Protein 1YFN (pdb70)

GO terms:
  GO:0005829 cytosol (C, IDA)
  GO:0005840 ribosome (C, IDA)
  GO:0045732 positive regulation of protein catabolic process (P, IDA)
  GO:0005515 protein binding (F, IPI)
  GO:0032781 positive regulation of ATP-dependent activity (P, IDA)
  GO:0060090 molecular adaptor activity (F, EXP)
  GO:0032781 positive regulation of ATP-dependent activity (P, EXP)
  GO:0003723 RNA binding (F, IMP)
  GO:0042803 protein homodimerization activity (F, IMP)
  GO:0009376 HslUV protease complex (C, IMP)
  GO:0051117 ATPase binding (F, IPI)
  GO:0030163 protein catabolic process (P, IMP)

Nearest PDB structures (foldseek):
  1ox8-assembly1_B  TM=9.892E-01  e=5.271E-19  Escherichia coli O157:H7
  1ou9-assembly2_B  TM=9.987E-01  e=2.863E-16  Haemophilus influenzae
  1twb-assembly1_A  TM=9.966E-01  e=6.025E-16  Haemophilus influenzae
  1zsz-assembly2_B  TM=1.001E+00  e=1.009E-15  Haemophilus influenzae
  1ou9-assembly1_A  TM=9.960E-01  e=2.381E-15  Haemophilus influenzae

B-factor: mean 27.71, std 9.45, range [13.12, 78.05]

Structure (mmCIF, N/CA/C/O backbone):
data_1YFN
#
_entry.id   1YFN
#
_cell.length_a   69.647
_cell.length_b   60.533
_cell.length_c   88.576
_cell.angle_alpha   90.00
_cell.angle_beta   94.62
_cell.angle_gamma   90.00
#
_symmetry.space_group_name_H-M   'P 1 21 1'
#
loop_
_entity.id
_entity.type
_entity.pdbx_description
1 polymer 'Stringent starvation protein B'
2 polymer 'Sigma-E factor negative regulatory protein'
3 water water
#
loop_
_atom_site.group_PDB
_atom_site.id
_atom_site.type_symbol
_atom_site.label_atom_id
_atom_site.label_alt_id
_atom_site.label_comp_id
_atom_site.label_asym_id
_atom_site.label_entity_id
_atom_site.label_seq_id
_atom_site.pdbx_PDB_ins_code
_atom_site.Cartn_x
_atom_site.Cartn_y
_atom_site.Cartn_z
_atom_site.occupancy
_atom_site.B_iso_or_equiv
_atom_site.auth_seq_id
_atom_site.auth_comp_id
_atom_site.auth_asym_id
_atom_site.auth_atom_id
_atom_site.pdbx_PDB_model_num
ATOM 1 N N . LEU A 1 3 ? 4.278 -1.702 -12.019 1.00 38.48 3 LEU A N 1
ATOM 2 C CA . LEU A 1 3 ? 4.737 -1.638 -13.438 1.00 39.05 3 LEU A CA 1
ATOM 3 C C . LEU A 1 3 ? 6.161 -2.184 -13.561 1.00 38.20 3 LEU A C 1
ATOM 4 O O . LEU A 1 3 ? 7.002 -1.975 -12.685 1.00 36.45 3 LEU A O 1
ATOM 9 N N . SER A 1 4 ? 6.422 -2.883 -14.660 1.00 37.61 4 SER A N 1
ATOM 10 C CA . SER A 1 4 ? 7.726 -3.487 -14.909 1.00 37.69 4 SER A CA 1
ATOM 11 C C . SER A 1 4 ? 8.854 -2.481 -15.106 1.00 36.87 4 SER A C 1
ATOM 12 O O . SER A 1 4 ? 10.026 -2.860 -15.157 1.00 37.05 4 SER A O 1
ATOM 15 N N . GLN A 1 5 ? 8.505 -1.204 -15.211 1.00 34.63 5 GLN A N 1
ATOM 16 C CA . GLN A 1 5 ? 9.499 -0.160 -15.432 1.00 34.18 5 GLN A CA 1
ATOM 17 C C . GLN A 1 5 ? 10.201 0.357 -14.175 1.00 30.65 5 GLN A C 1
ATOM 18 O O . GLN A 1 5 ? 11.231 1.024 -14.269 1.00 29.55 5 GLN A O 1
ATOM 24 N N . LEU A 1 6 ? 9.657 0.061 -13.001 1.00 27.33 6 LEU A N 1
ATOM 25 C CA . LEU A 1 6 ? 10.271 0.546 -11.769 1.00 23.50 6 LEU A CA 1
ATOM 26 C C . LEU A 1 6 ? 11.629 -0.103 -11.529 1.00 22.56 6 LEU A C 1
ATOM 27 O O . LEU A 1 6 ? 11.834 -1.270 -11.861 1.00 20.03 6 LEU A O 1
ATOM 32 N N . THR A 1 7 ? 12.556 0.659 -10.958 1.00 20.83 7 THR A N 1
ATOM 33 C CA . THR A 1 7 ? 13.890 0.143 -10.675 1.00 20.33 7 THR A CA 1
ATOM 34 C C . THR A 1 7 ? 13.820 -0.869 -9.529 1.00 20.11 7 THR A C 1
ATOM 35 O O . THR A 1 7 ? 12.872 -0.880 -8.758 1.00 19.25 7 THR A O 1
ATOM 39 N N . PRO A 1 8 ? 14.831 -1.726 -9.402 1.00 18.68 8 PRO A N 1
ATOM 40 C CA . PRO A 1 8 ? 14.778 -2.699 -8.311 1.00 20.69 8 PRO A CA 1
ATOM 41 C C . PRO A 1 8 ? 14.908 -2.060 -6.932 1.00 19.20 8 PRO A C 1
ATOM 42 O O . PRO A 1 8 ? 15.560 -1.028 -6.770 1.00 19.26 8 PRO A O 1
ATOM 46 N N . ARG A 1 9 ? 14.259 -2.672 -5.948 1.00 18.91 9 ARG A N 1
ATOM 47 C CA . ARG A 1 9 ? 14.293 -2.175 -4.581 1.00 19.36 9 ARG A CA 1
ATOM 48 C C . ARG A 1 9 ? 15.519 -2.654 -3.805 1.00 16.48 9 ARG A C 1
ATOM 49 O O . ARG A 1 9 ? 15.901 -2.035 -2.807 1.00 15.94 9 ARG A O 1
ATOM 57 N N . ARG A 1 10 ? 16.131 -3.748 -4.256 1.00 14.89 10 ARG A N 1
ATOM 58 C CA . ARG A 1 10 ? 17.250 -4.335 -3.516 1.00 17.32 10 ARG A CA 1
ATOM 59 C C . ARG A 1 10 ? 18.308 -3.407 -2.920 1.00 14.90 10 ARG A C 1
ATOM 60 O O . ARG A 1 10 ? 18.607 -3.512 -1.730 1.00 14.86 10 ARG A O 1
ATOM 68 N N . PRO A 1 11 ? 18.887 -2.493 -3.719 1.00 15.29 11 PRO A N 1
ATOM 69 C CA . PRO A 1 11 ? 19.912 -1.586 -3.175 1.00 15.62 11 PRO A CA 1
ATOM 70 C C . PRO A 1 11 ? 19.415 -0.782 -1.977 1.00 16.01 11 PRO A C 1
ATOM 71 O O . PRO A 1 11 ? 20.166 -0.507 -1.033 1.00 15.55 11 PRO A O 1
ATOM 75 N N . TYR A 1 12 ? 18.151 -0.380 -2.020 1.00 14.45 12 TYR A N 1
ATOM 76 C CA . TYR A 1 12 ? 17.591 0.410 -0.928 1.00 14.91 12 TYR A CA 1
ATOM 77 C C . TYR A 1 12 ? 17.394 -0.416 0.327 1.00 14.87 12 TYR A C 1
ATOM 78 O O . TYR A 1 12 ? 17.602 0.083 1.434 1.00 18.12 12 TYR A O 1
ATOM 87 N N . LEU A 1 13 ? 17.001 -1.676 0.163 1.00 16.03 13 LEU A N 1
ATOM 88 C CA . LEU A 1 13 ? 16.809 -2.559 1.305 1.00 16.21 13 LEU A CA 1
ATOM 89 C C . LEU A 1 13 ? 18.179 -2.903 1.897 1.00 16.67 13 LEU A C 1
ATOM 90 O O . LEU A 1 13 ? 18.333 -2.989 3.113 1.00 17.24 13 LEU A O 1
ATOM 95 N N . LEU A 1 14 ? 19.169 -3.081 1.027 1.00 17.46 14 LEU A N 1
ATOM 96 C CA . LEU A 1 14 ? 20.525 -3.411 1.462 1.00 17.78 14 LEU A CA 1
ATOM 97 C C . LEU A 1 14 ? 21.085 -2.310 2.362 1.00 19.13 14 LEU A C 1
ATOM 98 O O . LEU A 1 14 ? 21.585 -2.579 3.459 1.00 17.56 14 LEU A O 1
ATOM 103 N N . ARG A 1 15 ? 20.991 -1.064 1.912 1.00 17.16 15 ARG A N 1
ATOM 104 C CA . ARG A 1 15 ? 21.484 0.049 2.715 1.00 16.41 15 ARG A CA 1
ATOM 105 C C . ARG A 1 15 ? 20.674 0.170 4.015 1.00 17.00 15 ARG A C 1
ATOM 106 O O . ARG A 1 15 ? 21.224 0.490 5.075 1.00 16.18 15 ARG A O 1
ATOM 114 N N . ALA A 1 16 ? 19.372 -0.097 3.937 1.00 16.08 16 ALA A N 1
ATOM 115 C CA . ALA A 1 16 ? 18.510 -0.019 5.115 1.00 17.87 16 ALA A CA 1
ATOM 116 C C . ALA A 1 16 ? 18.924 -1.032 6.179 1.00 19.00 16 ALA A C 1
ATOM 117 O O . ALA A 1 16 ? 19.040 -0.687 7.357 1.00 19.18 16 ALA A O 1
ATOM 119 N N . PHE A 1 17 ? 19.140 -2.280 5.768 1.00 18.95 17 PHE A N 1
ATOM 120 C CA . PHE A 1 17 ? 19.544 -3.314 6.714 1.00 18.33 17 PHE A CA 1
ATOM 121 C C . PHE A 1 17 ? 20.963 -3.084 7.215 1.00 18.09 17 PHE A C 1
ATOM 122 O O . PHE A 1 17 ? 21.280 -3.387 8.366 1.00 16.58 17 PHE A O 1
ATOM 130 N N . TYR A 1 18 ? 21.814 -2.547 6.348 1.00 17.35 18 TYR A N 1
ATOM 131 C CA . TYR A 1 18 ? 23.196 -2.263 6.721 1.00 18.36 18 TYR A CA 1
ATOM 132 C C . TYR A 1 18 ? 23.172 -1.259 7.870 1.00 20.54 18 TYR A C 1
ATOM 133 O O . TYR A 1 18 ? 23.762 -1.491 8.932 1.00 19.39 18 TYR A O 1
ATOM 142 N N . GLU A 1 19 ? 22.473 -0.147 7.659 1.00 18.23 19 GLU A N 1
ATOM 143 C CA . GLU A 1 19 ? 22.371 0.893 8.675 1.00 20.30 19 GLU A CA 1
ATOM 144 C C . GLU A 1 19 ? 21.739 0.375 9.964 1.00 19.30 19 GLU A C 1
ATOM 145 O O . GLU A 1 19 ? 22.221 0.667 11.054 1.00 19.69 19 GLU A O 1
ATOM 151 N N . TRP A 1 20 ? 20.661 -0.394 9.832 1.00 19.82 20 TRP A N 1
ATOM 152 C CA . TRP A 1 20 ? 19.953 -0.953 10.977 1.00 19.66 20 TRP A CA 1
ATOM 153 C C . TRP A 1 20 ? 20.851 -1.877 11.802 1.00 20.27 20 TRP A C 1
ATOM 154 O O . TRP A 1 20 ? 20.866 -1.810 13.035 1.00 20.33 20 TRP A O 1
ATOM 165 N N . LEU A 1 21 ? 21.589 -2.745 11.120 1.00 20.84 21 LEU A N 1
ATOM 166 C CA . LEU A 1 21 ? 22.480 -3.678 11.807 1.00 20.21 21 LEU A CA 1
ATOM 167 C C . LEU A 1 21 ? 23.578 -2.928 12.554 1.00 20.28 21 LEU A C 1
ATOM 168 O O . LEU A 1 21 ? 23.854 -3.219 13.720 1.00 21.21 21 LEU A O 1
ATOM 173 N N . LEU A 1 22 ? 24.190 -1.955 11.891 1.00 18.22 22 LEU A N 1
ATOM 174 C CA . LEU A 1 22 ? 25.243 -1.172 12.519 1.00 19.83 22 LEU A CA 1
ATOM 175 C C . LEU A 1 22 ? 24.708 -0.378 13.703 1.00 22.73 22 LEU A C 1
ATOM 176 O O . LEU A 1 22 ? 25.401 -0.218 14.705 1.00 21.50 22 LEU A O 1
ATOM 181 N N . ASP A 1 23 ? 23.476 0.118 13.596 1.00 21.76 23 ASP A N 1
ATOM 182 C CA . ASP A 1 23 ? 22.909 0.886 14.696 1.00 23.88 23 ASP A CA 1
ATOM 183 C C . ASP A 1 23 ? 22.602 0.000 15.902 1.00 24.31 23 ASP A C 1
ATOM 184 O O . ASP A 1 23 ? 22.415 0.496 17.012 1.00 25.05 23 ASP A O 1
ATOM 189 N N . ASN A 1 24 ? 22.542 -1.312 15.682 1.00 24.16 24 ASN A N 1
ATOM 190 C CA . ASN A 1 24 ? 22.304 -2.264 16.763 1.00 25.03 24 ASN A CA 1
ATOM 191 C C . ASN A 1 24 ? 23.659 -2.859 17.152 1.00 26.48 24 ASN A C 1
ATOM 192 O O . ASN A 1 24 ? 23.731 -3.875 17.846 1.00 27.88 24 ASN A O 1
ATOM 197 N N . GLN A 1 25 ? 24.723 -2.205 16.689 1.00 27.00 25 GLN A N 1
ATOM 198 C CA . GLN A 1 25 ? 26.100 -2.623 16.936 1.00 27.58 25 GLN A CA 1
ATOM 199 C C . GLN A 1 25 ? 26.381 -4.072 16.521 1.00 27.30 25 GLN A C 1
ATOM 200 O O . GLN A 1 25 ? 27.068 -4.816 17.224 1.00 27.19 25 GLN A O 1
ATOM 206 N N . LEU A 1 26 ? 25.842 -4.467 15.371 1.00 23.60 26 LEU A N 1
ATOM 207 C CA . LEU A 1 26 ? 26.049 -5.813 14.851 1.00 22.39 26 LEU A CA 1
ATOM 208 C C . LEU A 1 26 ? 27.036 -5.715 13.690 1.00 21.04 26 LEU A C 1
ATOM 209 O O . LEU A 1 26 ? 27.373 -4.619 13.261 1.00 22.12 26 LEU A O 1
ATOM 214 N N . THR A 1 27 ? 27.497 -6.857 13.187 1.00 19.38 27 THR A N 1
ATOM 215 C CA . THR A 1 27 ? 28.477 -6.886 12.106 1.00 18.40 27 THR A CA 1
ATOM 216 C C . THR A 1 27 ? 27.853 -7.419 10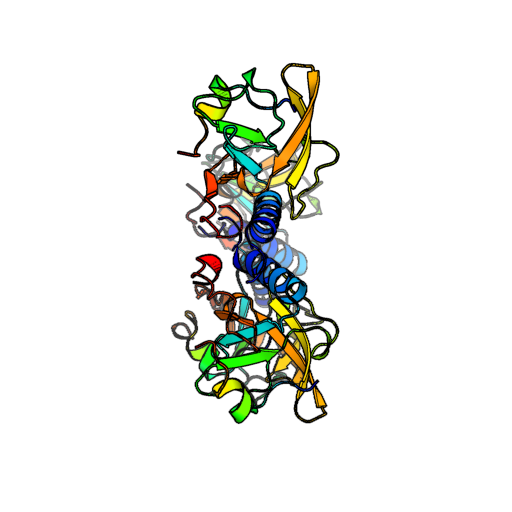.829 1.00 18.64 27 THR A C 1
ATOM 217 O O . THR A 1 27 ? 27.800 -8.631 10.615 1.00 19.06 27 THR A O 1
ATOM 221 N N . PRO A 1 28 ? 27.404 -6.516 9.941 1.00 19.31 28 PRO A N 1
ATOM 222 C CA . PRO A 1 28 ? 26.773 -6.930 8.682 1.00 18.86 28 PRO A CA 1
ATOM 223 C C . PRO A 1 28 ? 27.654 -7.705 7.709 1.00 16.75 28 PRO A C 1
ATOM 224 O O . PRO A 1 28 ? 28.770 -7.298 7.402 1.00 17.12 28 PRO A O 1
ATOM 228 N N . HIS A 1 29 ? 27.129 -8.829 7.234 1.00 16.42 29 HIS A N 1
ATOM 229 C CA . HIS A 1 29 ? 27.828 -9.671 6.276 1.00 14.84 29 HIS A CA 1
ATOM 230 C C . HIS A 1 29 ? 26.937 -9.877 5.064 1.00 15.08 29 HIS A C 1
ATOM 231 O O . HIS A 1 29 ? 25.726 -9.989 5.207 1.00 19.18 29 HIS A O 1
ATOM 238 N N . LEU A 1 30 ? 27.536 -9.911 3.881 1.00 15.68 30 LEU A N 1
ATOM 239 C CA . LEU A 1 30 ? 26.782 -10.142 2.654 1.00 16.03 30 LEU A CA 1
ATOM 240 C C . LEU A 1 30 ? 27.014 -11.567 2.180 1.00 18.51 30 LEU A C 1
ATOM 241 O O . LEU A 1 30 ? 28.122 -12.091 2.306 1.00 18.03 30 LEU A O 1
ATOM 246 N N . VAL A 1 31 ? 25.963 -12.195 1.659 1.00 18.14 31 VAL A N 1
ATOM 247 C CA . VAL A 1 31 ? 26.078 -13.533 1.094 1.00 17.34 31 VAL A CA 1
ATOM 248 C C . VAL A 1 31 ? 25.993 -13.263 -0.400 1.00 18.05 31 VAL A C 1
ATOM 249 O O . VAL A 1 31 ? 25.018 -12.673 -0.876 1.00 18.92 31 VAL A O 1
ATOM 253 N N . VAL A 1 32 ? 27.019 -13.686 -1.129 1.00 16.09 32 VAL A N 1
ATOM 254 C CA . VAL A 1 32 ? 27.118 -13.427 -2.559 1.00 18.77 32 VAL A CA 1
ATOM 255 C C . VAL A 1 32 ? 27.239 -14.649 -3.475 1.00 20.49 32 VAL A C 1
ATOM 256 O O . VAL A 1 32 ? 27.935 -15.616 -3.166 1.00 19.79 32 VAL A O 1
ATOM 260 N N . ASP A 1 33 ? 26.545 -14.578 -4.608 1.00 21.45 33 ASP A N 1
ATOM 261 C CA . ASP A 1 33 ? 26.576 -15.624 -5.626 1.00 22.52 33 ASP A CA 1
ATOM 262 C C . ASP A 1 33 ? 27.711 -15.230 -6.574 1.00 23.08 33 ASP A C 1
ATOM 263 O O . ASP A 1 33 ? 27.567 -14.310 -7.374 1.00 21.93 33 ASP A O 1
ATOM 268 N N . VAL A 1 34 ? 28.844 -15.918 -6.484 1.00 22.28 34 VAL A N 1
ATOM 269 C CA . VAL A 1 34 ? 29.983 -15.586 -7.326 1.00 25.04 34 VAL A CA 1
ATOM 270 C C . VAL A 1 34 ? 29.864 -16.126 -8.754 1.00 26.66 34 VAL A C 1
ATOM 271 O O . VAL A 1 34 ? 30.762 -15.937 -9.567 1.00 29.41 34 VAL A O 1
ATOM 275 N N . THR A 1 35 ? 28.751 -16.782 -9.057 1.00 29.15 35 THR A N 1
ATOM 276 C CA . THR A 1 35 ? 28.538 -17.351 -10.388 1.00 32.53 35 THR A CA 1
ATOM 277 C C . THR A 1 35 ? 28.067 -16.341 -11.430 1.00 32.58 35 THR A C 1
ATOM 278 O O . THR A 1 35 ? 28.276 -16.533 -12.632 1.00 31.95 35 THR A O 1
ATOM 282 N N . LEU A 1 36 ? 27.445 -15.262 -10.970 1.00 31.77 36 LEU A N 1
ATOM 283 C CA . LEU A 1 36 ? 26.908 -14.250 -11.874 1.00 31.20 36 LEU A CA 1
ATOM 284 C C . LEU A 1 36 ? 27.942 -13.352 -12.544 1.00 30.56 36 LEU A C 1
ATOM 285 O O . LEU A 1 36 ? 29.015 -13.092 -11.998 1.00 31.60 36 LEU A O 1
ATOM 290 N N . PRO A 1 37 ? 27.623 -12.862 -13.750 1.00 30.67 37 PRO A N 1
ATOM 291 C CA . PRO A 1 37 ? 28.516 -11.984 -14.512 1.00 29.82 37 PRO A CA 1
ATOM 292 C C . PRO A 1 37 ? 28.879 -10.720 -13.732 1.00 28.75 37 PRO A C 1
ATOM 293 O O . PRO A 1 37 ? 28.051 -10.173 -13.004 1.00 28.63 37 PRO A O 1
ATOM 297 N N . GLY A 1 38 ? 30.118 -10.267 -13.886 1.00 26.93 38 GLY A N 1
ATOM 298 C CA . GLY A 1 38 ? 30.555 -9.055 -13.218 1.00 27.02 38 GLY A CA 1
ATOM 299 C C . GLY A 1 38 ? 31.107 -9.173 -11.809 1.00 26.08 38 GLY A C 1
ATOM 300 O O . GLY A 1 38 ? 31.738 -8.236 -11.324 1.00 24.62 38 GLY A O 1
ATOM 301 N N . VAL A 1 39 ? 30.876 -10.300 -11.144 1.00 25.29 39 VAL A N 1
ATOM 302 C CA . VAL A 1 39 ? 31.374 -10.474 -9.781 1.00 26.51 39 VAL A CA 1
ATOM 303 C C . VAL A 1 39 ? 32.899 -10.508 -9.745 1.00 27.30 39 VAL A C 1
ATOM 304 O O . VAL A 1 39 ? 33.531 -11.256 -10.495 1.00 27.12 39 VAL A O 1
ATOM 308 N N . GLN A 1 40 ? 33.482 -9.696 -8.866 1.00 25.98 40 GLN A N 1
ATOM 309 C CA . GLN A 1 40 ? 34.932 -9.633 -8.712 1.00 28.35 40 GLN A CA 1
ATOM 310 C C . GLN A 1 40 ? 35.303 -9.837 -7.250 1.00 26.28 40 GLN A C 1
ATOM 311 O O . GLN A 1 40 ? 35.284 -8.893 -6.464 1.00 24.21 40 GLN A O 1
ATOM 317 N N . VAL A 1 41 ? 35.614 -11.077 -6.887 1.00 25.52 41 VAL A N 1
ATOM 318 C CA . VAL A 1 41 ? 36.008 -11.403 -5.517 1.00 25.51 41 VAL A CA 1
ATOM 319 C C . VAL A 1 41 ? 37.144 -12.410 -5.565 1.00 26.81 41 VAL A C 1
ATOM 320 O O . VAL A 1 41 ? 37.365 -13.050 -6.595 1.00 28.65 41 VAL A O 1
ATOM 324 N N . PRO A 1 42 ? 37.888 -12.556 -4.454 1.00 26.99 42 PRO A N 1
ATOM 325 C CA . PRO A 1 42 ? 38.999 -13.513 -4.404 1.00 27.25 42 PRO A CA 1
ATOM 326 C C . PRO A 1 42 ? 38.378 -14.911 -4.397 1.00 27.77 42 PRO A C 1
ATOM 327 O O . PRO A 1 42 ? 37.937 -15.397 -3.353 1.00 27.74 42 PRO A O 1
ATOM 331 N N . MET A 1 43 ? 38.327 -15.551 -5.561 1.00 29.61 43 MET A N 1
ATOM 332 C CA . MET A 1 43 ? 37.714 -16.872 -5.660 1.00 31.21 43 MET A CA 1
ATOM 333 C C . MET A 1 43 ? 38.271 -17.863 -4.651 1.00 31.98 43 MET A C 1
ATOM 334 O O . MET A 1 43 ? 37.608 -18.834 -4.286 1.00 31.68 43 MET A O 1
ATOM 339 N N . GLU A 1 44 ? 39.489 -17.596 -4.194 1.00 33.33 44 GLU A N 1
ATOM 340 C CA . GLU A 1 44 ? 40.152 -18.434 -3.205 1.00 35.87 44 GLU A CA 1
ATOM 341 C C . GLU A 1 44 ? 39.299 -18.525 -1.934 1.00 35.21 44 GLU A C 1
ATOM 342 O O . GLU A 1 44 ? 39.400 -19.488 -1.175 1.00 35.59 44 GLU A O 1
ATOM 348 N N . TYR A 1 45 ? 38.460 -17.518 -1.705 1.00 32.90 45 TYR A N 1
ATOM 349 C CA . TYR A 1 45 ? 37.604 -17.501 -0.523 1.00 32.27 45 TYR A CA 1
ATOM 350 C C . TYR A 1 45 ? 36.170 -17.901 -0.807 1.00 30.18 45 TYR A C 1
ATOM 351 O O . TYR A 1 45 ? 35.319 -17.857 0.082 1.00 30.63 45 TYR A O 1
ATOM 360 N N . ALA A 1 46 ? 35.902 -18.290 -2.046 1.00 28.75 46 ALA A N 1
ATOM 361 C CA . ALA A 1 46 ? 34.563 -18.709 -2.429 1.00 27.18 46 ALA A CA 1
ATOM 362 C C . ALA A 1 46 ? 34.482 -20.233 -2.383 1.00 26.69 46 ALA A C 1
ATOM 363 O O . ALA A 1 46 ? 35.477 -20.912 -2.610 1.00 27.44 46 ALA A O 1
ATOM 365 N N . ARG A 1 47 ? 33.302 -20.758 -2.061 1.00 25.67 47 ARG A N 1
ATOM 366 C CA . ARG A 1 47 ? 33.071 -22.200 -2.005 1.00 25.62 47 ARG A CA 1
ATOM 367 C C . ARG A 1 47 ? 31.719 -22.481 -2.635 1.00 26.86 47 ARG A C 1
ATOM 368 O O . ARG A 1 47 ? 30.743 -21.785 -2.355 1.00 26.37 47 ARG A O 1
ATOM 376 N N . ASP A 1 48 ? 31.674 -23.501 -3.483 1.00 26.31 48 ASP A N 1
ATOM 377 C CA . ASP A 1 48 ? 30.451 -23.903 -4.162 1.00 26.79 48 ASP A CA 1
ATOM 378 C C . ASP A 1 48 ? 29.656 -22.728 -4.730 1.00 27.39 48 ASP A C 1
ATOM 379 O O . ASP A 1 48 ? 28.446 -22.646 -4.544 1.00 26.62 48 ASP A O 1
ATOM 384 N N . GLY A 1 49 ? 30.356 -21.823 -5.412 1.00 27.06 49 GLY A N 1
ATOM 385 C CA . GLY A 1 49 ? 29.716 -20.675 -6.037 1.00 27.75 49 GLY A CA 1
ATOM 386 C C . GLY A 1 49 ? 29.174 -19.586 -5.129 1.00 26.70 49 GLY A C 1
ATOM 387 O O . GLY A 1 49 ? 28.313 -18.807 -5.542 1.00 25.21 49 GLY A O 1
ATOM 388 N N . GLN A 1 50 ? 29.675 -19.523 -3.899 1.00 25.41 50 GLN A N 1
ATOM 389 C CA . GLN A 1 50 ? 29.230 -18.512 -2.941 1.00 24.38 50 GLN A CA 1
ATOM 390 C C . GLN A 1 50 ? 30.372 -17.990 -2.086 1.00 23.65 50 GLN A C 1
ATOM 391 O O . GLN A 1 50 ? 31.403 -18.649 -1.921 1.00 21.51 50 GLN A O 1
ATOM 397 N N . ILE A 1 51 ? 30.181 -16.792 -1.546 1.00 21.89 51 ILE A N 1
ATOM 398 C CA . ILE A 1 51 ? 31.168 -16.194 -0.659 1.00 18.16 51 ILE A CA 1
ATOM 399 C C . ILE A 1 51 ? 30.407 -15.309 0.334 1.00 19.78 51 ILE A C 1
ATOM 400 O O . ILE A 1 51 ? 29.316 -14.817 0.027 1.00 18.24 51 ILE A O 1
ATOM 405 N N . VAL A 1 52 ? 30.962 -15.161 1.537 1.00 18.36 52 VAL A N 1
ATOM 406 C CA . VAL A 1 52 ? 30.371 -14.330 2.580 1.00 17.56 52 VAL A CA 1
ATOM 407 C C . VAL A 1 52 ? 31.387 -13.229 2.836 1.00 18.65 52 VAL A C 1
ATOM 408 O O . VAL A 1 52 ? 32.563 -13.507 3.050 1.00 18.65 52 VAL A O 1
ATOM 412 N N . LEU A 1 53 ? 30.927 -11.986 2.798 1.00 16.91 53 LEU A N 1
ATOM 413 C CA . LEU A 1 53 ? 31.800 -10.842 2.999 1.00 17.11 53 LEU A CA 1
ATOM 414 C C . LEU A 1 53 ? 31.370 -9.979 4.183 1.00 17.57 53 LEU A C 1
ATOM 415 O O . LEU A 1 53 ? 30.192 -9.665 4.330 1.00 17.53 53 LEU A O 1
ATOM 420 N N . ASN A 1 54 ? 32.334 -9.595 5.017 1.00 16.63 54 ASN A N 1
ATOM 421 C CA . ASN A 1 54 ? 32.073 -8.740 6.175 1.00 16.71 54 ASN A CA 1
ATOM 422 C C . ASN A 1 54 ? 32.173 -7.297 5.660 1.00 16.00 54 ASN A C 1
ATOM 423 O O . ASN A 1 54 ? 33.235 -6.874 5.216 1.00 17.69 54 ASN A O 1
ATOM 428 N N . ILE A 1 55 ? 31.078 -6.545 5.688 1.00 16.37 55 ILE A N 1
ATOM 429 C CA . ILE A 1 55 ? 31.153 -5.176 5.198 1.00 16.10 55 ILE A CA 1
ATOM 430 C C . ILE A 1 55 ? 31.079 -4.130 6.301 1.00 16.30 55 ILE A C 1
ATOM 431 O O . ILE A 1 55 ? 30.778 -2.963 6.041 1.00 17.43 55 ILE A O 1
ATOM 436 N N . ALA A 1 56 ? 31.363 -4.542 7.535 1.00 17.10 56 ALA A N 1
ATOM 437 C CA . ALA A 1 56 ? 31.365 -3.598 8.649 1.00 18.17 56 ALA A CA 1
ATOM 438 C C . ALA A 1 56 ? 32.575 -2.686 8.423 1.00 20.24 56 ALA A C 1
ATOM 439 O O . ALA A 1 56 ? 33.562 -3.095 7.812 1.00 19.48 56 ALA A O 1
ATOM 441 N N . PRO A 1 57 ? 32.515 -1.441 8.919 1.00 21.62 57 PRO A N 1
ATOM 442 C CA . PRO A 1 57 ? 33.624 -0.495 8.738 1.00 23.16 57 PRO A CA 1
ATOM 443 C C . PRO A 1 57 ? 35.040 -0.969 9.071 1.00 23.47 57 PRO A C 1
ATOM 444 O O . PRO A 1 57 ? 35.982 -0.630 8.362 1.00 24.45 57 PRO A O 1
ATOM 448 N N . ARG A 1 58 ? 35.202 -1.759 10.125 1.00 24.08 58 ARG A N 1
ATOM 449 C CA . ARG A 1 58 ? 36.538 -2.223 10.495 1.00 25.40 58 ARG A CA 1
ATOM 450 C C . ARG A 1 58 ? 37.098 -3.297 9.566 1.00 23.08 58 ARG A C 1
ATOM 451 O O . ARG A 1 58 ? 38.297 -3.582 9.594 1.00 23.18 58 ARG A O 1
ATOM 459 N N . ALA A 1 59 ? 36.241 -3.876 8.730 1.00 20.52 59 ALA A N 1
ATOM 460 C CA . ALA A 1 59 ? 36.673 -4.929 7.812 1.00 18.57 59 ALA A CA 1
ATOM 461 C C . ALA A 1 59 ? 36.795 -4.483 6.360 1.00 18.70 59 ALA A C 1
ATOM 462 O O . ALA A 1 59 ? 37.223 -5.255 5.507 1.00 18.01 59 ALA A O 1
ATOM 464 N N . VAL A 1 60 ? 36.426 -3.243 6.068 1.00 17.97 60 VAL A N 1
ATOM 465 C CA . VAL A 1 60 ? 36.510 -2.776 4.693 1.00 17.88 60 VAL A CA 1
ATOM 466 C C . VAL A 1 60 ? 37.001 -1.351 4.579 1.00 18.98 60 VAL A C 1
ATOM 467 O O . VAL A 1 60 ? 37.007 -0.596 5.550 1.00 21.35 60 VAL A O 1
ATOM 471 N N . GLY A 1 61 ? 37.407 -0.999 3.369 1.00 18.53 61 GLY A N 1
ATOM 472 C CA . GLY A 1 61 ? 37.861 0.347 3.104 1.00 19.63 61 GLY A CA 1
ATOM 473 C C . GLY A 1 61 ? 37.205 0.817 1.821 1.00 20.01 61 GLY A C 1
ATOM 474 O O . GLY A 1 61 ? 36.903 0.008 0.935 1.00 19.35 61 GLY A O 1
ATOM 475 N N . ASN A 1 62 ? 36.962 2.121 1.732 1.00 19.81 62 ASN A N 1
ATOM 476 C CA . ASN A 1 62 ? 36.373 2.715 0.540 1.00 19.18 62 ASN A CA 1
ATOM 477 C C . ASN A 1 62 ? 35.058 2.057 0.120 1.00 18.13 62 ASN A C 1
ATOM 478 O O . ASN A 1 62 ? 34.807 1.860 -1.068 1.00 19.26 62 ASN A O 1
ATOM 483 N N . LEU A 1 63 ? 34.216 1.752 1.097 1.00 15.75 63 LEU A N 1
ATOM 484 C CA . LEU A 1 63 ? 32.944 1.096 0.837 1.00 16.32 63 LEU A CA 1
ATOM 485 C C . LEU A 1 63 ? 31.930 1.972 0.130 1.00 17.66 63 LEU A C 1
ATOM 486 O O . LEU A 1 63 ? 31.713 3.127 0.502 1.00 17.16 63 LEU A O 1
ATOM 491 N N . GLU A 1 64 ? 31.305 1.403 -0.888 1.00 18.61 64 GLU A N 1
ATOM 492 C CA . GLU A 1 64 ? 30.274 2.106 -1.626 1.00 21.53 64 GLU A CA 1
ATOM 493 C C . GLU A 1 64 ? 29.119 1.140 -1.848 1.00 20.13 64 GLU A C 1
ATOM 494 O O . GLU A 1 64 ? 29.294 0.067 -2.434 1.00 20.76 64 GLU A O 1
ATOM 500 N N . LEU A 1 65 ? 27.954 1.508 -1.328 1.00 17.05 65 LEU A N 1
ATOM 501 C CA . LEU A 1 65 ? 26.755 0.699 -1.471 1.00 18.07 65 LEU A CA 1
ATOM 502 C C . LEU A 1 65 ? 25.889 1.432 -2.480 1.00 17.70 65 LEU A C 1
ATOM 503 O O . LEU A 1 65 ? 24.938 2.127 -2.117 1.00 18.33 65 LEU A O 1
ATOM 508 N N . ALA A 1 66 ? 26.241 1.281 -3.750 1.00 17.57 66 ALA A N 1
ATOM 509 C CA . ALA A 1 66 ? 25.523 1.943 -4.835 1.00 18.60 66 ALA A CA 1
ATOM 510 C C . ALA A 1 66 ? 24.325 1.126 -5.299 1.00 17.66 66 ALA A C 1
ATOM 511 O O . ALA A 1 66 ? 24.089 0.016 -4.817 1.00 18.69 66 ALA A O 1
ATOM 513 N N . ASN A 1 67 ? 23.563 1.670 -6.241 1.00 17.71 67 ASN A N 1
ATOM 514 C CA . ASN A 1 67 ? 22.398 0.938 -6.733 1.00 18.91 67 ASN A CA 1
ATOM 515 C C . ASN A 1 67 ? 22.758 -0.223 -7.656 1.00 19.19 67 ASN A C 1
ATOM 516 O O . ASN A 1 67 ? 22.098 -1.265 -7.633 1.00 18.40 67 ASN A O 1
ATOM 521 N N . ASP A 1 68 ? 23.811 -0.052 -8.449 1.00 19.58 68 ASP A N 1
ATOM 522 C CA . ASP A 1 68 ? 24.250 -1.079 -9.397 1.00 21.70 68 ASP A CA 1
ATOM 523 C C . ASP A 1 68 ? 25.190 -2.125 -8.796 1.00 21.09 68 ASP A C 1
ATOM 524 O O . ASP A 1 68 ? 25.153 -3.290 -9.187 1.00 20.72 68 ASP A O 1
ATOM 529 N N . GLU A 1 69 ? 26.035 -1.718 -7.850 1.00 20.30 69 GLU A N 1
ATOM 530 C CA . GLU A 1 69 ? 26.961 -2.668 -7.245 1.00 21.06 69 GLU A CA 1
ATOM 531 C C . GLU A 1 69 ? 27.524 -2.236 -5.904 1.00 19.55 69 GLU A C 1
ATOM 532 O O . GLU A 1 69 ? 27.426 -1.070 -5.516 1.00 17.52 69 GLU A O 1
ATOM 538 N N . VAL A 1 70 ? 28.100 -3.199 -5.192 1.00 16.58 70 VAL A N 1
ATOM 539 C CA . VAL A 1 70 ? 28.733 -2.930 -3.908 1.00 16.27 70 VAL A CA 1
ATOM 540 C C . VAL A 1 70 ? 30.230 -3.035 -4.183 1.00 17.76 70 VAL A C 1
ATOM 541 O O . VAL A 1 70 ? 30.687 -4.011 -4.781 1.00 20.45 70 VAL A O 1
ATOM 545 N N . ARG A 1 71 ? 30.992 -2.029 -3.773 1.00 18.79 71 ARG A N 1
ATOM 546 C CA . ARG A 1 71 ? 32.427 -2.047 -4.002 1.00 20.16 71 ARG A CA 1
ATOM 547 C C . ARG A 1 71 ? 33.165 -1.665 -2.738 1.00 19.08 71 ARG A C 1
ATOM 548 O O . ARG A 1 71 ? 32.686 -0.854 -1.954 1.00 17.65 71 ARG A O 1
ATOM 556 N N . PHE A 1 72 ? 34.333 -2.262 -2.545 1.00 17.58 72 PHE A N 1
ATOM 557 C CA . PHE A 1 72 ? 35.148 -1.955 -1.381 1.00 17.84 72 PHE A CA 1
ATOM 558 C C . PHE A 1 72 ? 36.456 -2.714 -1.495 1.00 18.30 72 PHE A C 1
ATOM 559 O O . PHE A 1 72 ? 36.598 -3.577 -2.360 1.00 18.57 72 PHE A O 1
ATOM 567 N N . ASN A 1 73 ? 37.418 -2.351 -0.648 1.00 19.32 73 ASN A N 1
ATOM 568 C CA . ASN A 1 73 ? 38.709 -3.028 -0.589 1.00 21.42 73 ASN A CA 1
ATOM 569 C C . ASN A 1 73 ? 38.707 -3.743 0.756 1.00 19.86 73 ASN A C 1
ATOM 570 O O . ASN A 1 73 ? 38.125 -3.250 1.715 1.00 18.72 73 ASN A O 1
ATOM 575 N N . ALA A 1 74 ? 39.354 -4.899 0.834 1.00 18.49 74 ALA A N 1
ATOM 576 C CA . ALA A 1 74 ? 39.416 -5.626 2.094 1.00 19.30 74 ALA A CA 1
ATOM 577 C C . ALA A 1 74 ? 40.640 -6.523 2.078 1.00 19.85 74 ALA A C 1
ATOM 578 O O . ALA A 1 74 ? 41.266 -6.700 1.031 1.00 19.07 74 ALA A O 1
ATOM 580 N N . ARG A 1 75 ? 40.977 -7.085 3.235 1.00 20.77 75 ARG A N 1
ATOM 581 C CA . ARG A 1 75 ? 42.129 -7.971 3.332 1.00 23.51 75 ARG A CA 1
ATOM 582 C C . ARG A 1 75 ? 41.705 -9.424 3.470 1.00 23.32 75 ARG A C 1
ATOM 583 O O . ARG A 1 75 ? 40.965 -9.782 4.386 1.00 21.35 75 ARG A O 1
ATOM 591 N N . PHE A 1 76 ? 42.196 -10.262 2.565 1.00 22.48 76 PHE A N 1
ATOM 592 C CA . PHE A 1 76 ? 41.891 -11.685 2.586 1.00 25.58 76 PHE A CA 1
ATOM 593 C C . PHE A 1 76 ? 43.184 -12.438 2.858 1.00 29.51 76 PHE A C 1
ATOM 594 O O . PHE A 1 76 ? 44.037 -12.540 1.983 1.00 30.48 76 PHE A O 1
ATOM 602 N N . GLY A 1 77 ? 43.333 -12.952 4.073 1.00 32.22 77 GLY A N 1
ATOM 603 C CA . GLY A 1 77 ? 44.547 -13.670 4.409 1.00 35.78 77 GLY A CA 1
ATOM 604 C C . GLY A 1 77 ? 45.757 -12.753 4.391 1.00 36.39 77 GLY A C 1
ATOM 605 O O . GLY A 1 77 ? 46.869 -13.178 4.071 1.00 38.10 77 GLY A O 1
ATOM 606 N N . GLY A 1 78 ? 45.540 -11.485 4.723 1.00 37.45 78 GLY A N 1
ATOM 607 C CA . GLY A 1 78 ? 46.633 -10.529 4.751 1.00 39.17 78 GLY A CA 1
ATOM 608 C C . GLY A 1 78 ? 46.827 -9.733 3.473 1.00 39.33 78 GLY A C 1
ATOM 609 O O . GLY A 1 78 ? 47.420 -8.656 3.496 1.00 40.71 78 GLY A O 1
ATOM 610 N N . ILE A 1 79 ? 46.332 -10.250 2.355 1.00 38.54 79 ILE A N 1
ATOM 611 C CA . ILE A 1 79 ? 46.487 -9.551 1.084 1.00 38.34 79 ILE A CA 1
ATOM 612 C C . ILE A 1 79 ? 45.283 -8.656 0.758 1.00 37.36 79 ILE A C 1
ATOM 613 O O . ILE A 1 79 ? 44.149 -9.134 0.666 1.00 36.36 79 ILE A O 1
ATOM 618 N N . PRO A 1 80 ? 45.518 -7.339 0.598 1.00 34.90 80 PRO A N 1
ATOM 619 C CA . PRO A 1 80 ? 44.443 -6.395 0.281 1.00 34.89 80 PRO A CA 1
ATOM 620 C C . PRO A 1 80 ? 43.942 -6.634 -1.139 1.00 34.62 80 PRO A C 1
ATOM 621 O O . PRO A 1 80 ? 44.737 -6.836 -2.063 1.00 33.04 80 PRO A O 1
ATOM 625 N N . ARG A 1 81 ? 42.624 -6.616 -1.312 1.00 33.20 81 ARG A N 1
ATOM 626 C CA . ARG A 1 81 ? 42.040 -6.862 -2.620 1.00 31.52 81 ARG A CA 1
ATOM 627 C C . ARG A 1 81 ? 40.822 -5.984 -2.889 1.00 29.84 81 ARG A C 1
ATOM 628 O O . ARG A 1 81 ? 40.116 -5.576 -1.966 1.00 24.52 81 ARG A O 1
ATOM 636 N N . GLN A 1 82 ? 40.587 -5.697 -4.163 1.00 27.78 82 GLN A N 1
ATOM 637 C CA . GLN A 1 82 ? 39.444 -4.889 -4.564 1.00 27.96 82 GLN A CA 1
ATOM 638 C C . GLN A 1 82 ? 38.272 -5.819 -4.879 1.00 25.14 82 GLN A C 1
ATOM 639 O O . GLN A 1 82 ? 38.408 -6.772 -5.643 1.00 26.38 82 GLN A O 1
ATOM 645 N N . VAL A 1 83 ? 37.128 -5.534 -4.273 1.00 21.93 83 VAL A N 1
ATOM 646 C CA . VAL A 1 83 ? 35.916 -6.329 -4.448 1.00 19.83 83 VAL A CA 1
ATOM 647 C C . VAL A 1 83 ? 34.856 -5.501 -5.173 1.00 19.43 83 VAL A C 1
ATOM 648 O O . VAL A 1 83 ? 34.707 -4.307 -4.914 1.00 17.63 83 VAL A O 1
ATOM 652 N N . SER A 1 84 ? 34.121 -6.142 -6.073 1.00 19.32 84 SER A N 1
ATOM 653 C CA . SER A 1 84 ? 33.060 -5.459 -6.808 1.00 20.80 84 SER A CA 1
ATOM 654 C C . SER A 1 84 ? 31.973 -6.490 -7.068 1.00 19.56 84 SER A C 1
ATOM 655 O O . SER A 1 84 ? 32.219 -7.504 -7.710 1.00 20.47 84 SER A O 1
ATOM 658 N N . VAL A 1 85 ? 30.770 -6.225 -6.569 1.00 18.55 85 VAL A N 1
ATOM 659 C CA . VAL A 1 85 ? 29.671 -7.170 -6.714 1.00 18.35 85 VAL A CA 1
ATOM 660 C C . VAL A 1 85 ? 28.369 -6.548 -7.198 1.00 19.35 85 VAL A C 1
ATOM 661 O O . VAL A 1 85 ? 27.801 -5.688 -6.528 1.00 18.31 85 VAL A O 1
ATOM 665 N N . PRO A 1 86 ? 27.880 -6.970 -8.373 1.00 20.26 86 PRO A N 1
ATOM 666 C CA . PRO A 1 86 ? 26.615 -6.404 -8.862 1.00 20.75 86 PRO A CA 1
ATOM 667 C C . PRO A 1 86 ? 25.487 -6.752 -7.887 1.00 18.29 86 PRO A C 1
ATOM 668 O O . PRO A 1 86 ? 25.482 -7.830 -7.288 1.00 18.70 86 PRO A O 1
ATOM 672 N N . LEU A 1 87 ? 24.534 -5.839 -7.724 1.00 17.24 87 LEU A N 1
ATOM 673 C CA . LEU A 1 87 ? 23.434 -6.065 -6.798 1.00 16.21 87 LEU A CA 1
ATOM 674 C C . LEU A 1 87 ? 22.706 -7.368 -7.056 1.00 16.60 87 LEU A C 1
ATOM 675 O O . LEU A 1 87 ? 22.191 -7.988 -6.126 1.00 16.33 87 LEU A O 1
ATOM 680 N N . ALA A 1 88 ? 22.669 -7.789 -8.318 1.00 16.42 88 ALA A N 1
ATOM 681 C CA . ALA A 1 88 ? 21.998 -9.037 -8.676 1.00 17.92 88 ALA A CA 1
ATOM 682 C C . ALA A 1 88 ? 22.607 -10.242 -7.951 1.00 19.75 88 ALA A C 1
ATOM 683 O O . ALA A 1 88 ? 21.910 -11.227 -7.662 1.00 18.14 88 ALA A O 1
ATOM 685 N N . ALA A 1 89 ? 23.903 -10.153 -7.657 1.00 18.85 89 ALA A N 1
ATOM 686 C CA . ALA A 1 89 ? 24.630 -11.236 -6.990 1.00 17.97 89 ALA A CA 1
ATOM 687 C C . ALA A 1 89 ? 24.590 -11.193 -5.461 1.00 19.17 89 ALA A C 1
ATOM 688 O O . ALA A 1 89 ? 25.084 -12.109 -4.801 1.00 17.00 89 ALA A O 1
ATOM 690 N N . VAL A 1 90 ? 24.016 -10.135 -4.893 1.00 18.21 90 VAL A N 1
ATOM 691 C CA . VAL A 1 90 ? 23.922 -10.041 -3.442 1.00 18.70 90 VAL A CA 1
ATOM 692 C C . VAL A 1 90 ? 22.630 -10.737 -3.045 1.00 20.83 90 VAL A C 1
ATOM 693 O O . VAL A 1 90 ? 21.530 -10.227 -3.291 1.00 21.10 90 VAL A O 1
ATOM 697 N N . LEU A 1 91 ? 22.780 -11.911 -2.435 1.00 19.51 91 LEU A N 1
ATOM 698 C CA . LEU A 1 91 ? 21.656 -12.742 -2.021 1.00 21.94 91 LEU A CA 1
ATOM 699 C C . LEU A 1 91 ? 21.001 -12.337 -0.713 1.00 20.67 91 LEU A C 1
ATOM 700 O O . LEU A 1 91 ? 19.780 -12.416 -0.574 1.00 20.31 91 LEU A O 1
ATOM 705 N N . ALA A 1 92 ? 21.807 -11.917 0.254 1.00 18.44 92 ALA A N 1
ATOM 706 C CA . ALA A 1 92 ? 21.260 -11.560 1.552 1.00 16.15 92 ALA A CA 1
ATOM 707 C C . ALA A 1 92 ? 22.257 -10.781 2.393 1.00 16.69 92 ALA A C 1
ATOM 708 O O . ALA A 1 92 ? 23.424 -10.674 2.033 1.00 17.19 92 ALA A O 1
ATOM 710 N N . ILE A 1 93 ? 21.774 -10.238 3.507 1.00 15.68 93 ILE A N 1
ATOM 711 C CA . ILE A 1 93 ? 22.621 -9.507 4.435 1.00 16.07 93 ILE A CA 1
ATOM 712 C C . ILE A 1 93 ? 22.233 -9.948 5.846 1.00 18.20 93 ILE A C 1
ATOM 713 O O . ILE A 1 93 ? 21.059 -9.900 6.228 1.00 18.23 93 ILE A O 1
ATOM 718 N N . TYR A 1 94 ? 23.222 -10.407 6.610 1.00 16.64 94 TYR A N 1
ATOM 719 C CA . TYR A 1 94 ? 22.971 -10.886 7.963 1.00 19.40 94 TYR A CA 1
ATOM 720 C C . TYR A 1 94 ? 24.068 -10.462 8.936 1.00 18.15 94 TYR A C 1
ATOM 721 O O . TYR A 1 94 ? 25.219 -10.265 8.544 1.00 18.93 94 TYR A O 1
ATOM 730 N N . ALA A 1 95 ? 23.695 -10.355 10.207 1.00 18.02 95 ALA A N 1
ATOM 731 C CA . ALA A 1 95 ? 24.633 -10.014 11.274 1.00 19.62 95 ALA A CA 1
ATOM 732 C C . ALA A 1 95 ? 25.373 -11.292 11.650 1.00 19.74 95 ALA A C 1
ATOM 733 O O . ALA A 1 95 ? 24.769 -12.359 11.770 1.00 21.15 95 ALA A O 1
ATOM 735 N N . ARG A 1 96 ? 26.678 -11.193 11.845 1.00 19.16 96 ARG A N 1
ATOM 736 C CA . ARG A 1 96 ? 27.451 -12.364 12.212 1.00 19.40 96 ARG A CA 1
ATOM 737 C C . ARG A 1 96 ? 27.071 -12.882 13.595 1.00 20.29 96 ARG A C 1
ATOM 738 O O . ARG A 1 96 ? 26.989 -14.099 13.815 1.00 21.07 96 ARG A O 1
ATOM 746 N N . GLU A 1 97 ? 26.838 -11.964 14.524 1.00 20.69 97 GLU A N 1
ATOM 747 C CA . GLU A 1 97 ? 26.526 -12.364 15.889 1.00 24.84 97 GLU A CA 1
ATOM 748 C C . GLU A 1 97 ? 25.233 -13.125 16.147 1.00 26.03 97 GLU A C 1
ATOM 749 O O . GLU A 1 97 ? 25.205 -13.985 17.027 1.00 27.53 97 GLU A O 1
ATOM 755 N N . ASN A 1 98 ? 24.168 -12.847 15.400 1.00 25.76 98 ASN A N 1
ATOM 756 C CA . ASN A 1 98 ? 22.913 -13.544 15.671 1.00 26.06 98 ASN A CA 1
ATOM 757 C C . ASN A 1 98 ? 22.075 -13.897 14.452 1.00 26.83 98 ASN A C 1
ATOM 758 O O . ASN A 1 98 ? 20.952 -14.381 14.591 1.00 26.46 98 ASN A O 1
ATOM 763 N N . GLY A 1 99 ? 22.602 -13.641 13.262 1.00 25.53 99 GLY A N 1
ATOM 764 C CA . GLY A 1 99 ? 21.858 -13.970 12.063 1.00 25.45 99 GLY A CA 1
ATOM 765 C C . GLY A 1 99 ? 20.708 -13.034 11.728 1.00 24.83 99 GLY A C 1
ATOM 766 O O . GLY A 1 99 ? 19.925 -13.323 10.824 1.00 25.96 99 GLY A O 1
ATOM 767 N N . ALA A 1 100 ? 20.590 -11.919 12.443 1.00 25.15 100 ALA A N 1
ATOM 768 C CA . ALA A 1 100 ? 19.522 -10.964 12.159 1.00 23.85 100 ALA A CA 1
ATOM 769 C C . ALA A 1 100 ? 19.786 -10.375 10.775 1.00 23.39 100 ALA A C 1
ATOM 770 O O . ALA A 1 100 ? 20.922 -10.036 10.445 1.00 22.86 100 ALA A O 1
ATOM 772 N N . GLY A 1 101 ? 18.743 -10.261 9.963 1.00 22.89 101 GLY A N 1
ATOM 773 C CA . GLY A 1 101 ? 18.919 -9.713 8.630 1.00 22.49 101 GLY A CA 1
ATOM 774 C C . GLY A 1 101 ? 17.855 -10.217 7.677 1.00 23.12 101 GLY A C 1
ATOM 775 O O . GLY A 1 101 ? 16.726 -10.492 8.092 1.00 22.62 101 GLY A O 1
ATOM 776 N N . THR A 1 102 ? 18.203 -10.355 6.404 1.00 23.12 102 THR A N 1
ATOM 777 C CA . THR A 1 102 ? 17.227 -10.827 5.439 1.00 22.91 102 THR A CA 1
ATOM 778 C C . THR A 1 102 ? 17.819 -11.385 4.157 1.00 22.76 102 THR A C 1
ATOM 779 O O . THR A 1 102 ? 18.935 -11.043 3.762 1.00 20.18 102 THR A O 1
ATOM 783 N N . MET A 1 103 ? 17.046 -12.266 3.529 1.00 22.10 103 MET A N 1
ATOM 784 C CA . MET A 1 103 ? 17.380 -12.867 2.250 1.00 23.82 103 MET A CA 1
ATOM 785 C C . MET A 1 103 ? 16.540 -12.003 1.310 1.00 22.47 103 MET A C 1
ATOM 786 O O . MET A 1 103 ? 15.324 -11.941 1.459 1.00 23.17 103 MET A O 1
ATOM 791 N N . PHE A 1 104 ? 17.171 -11.323 0.360 1.00 21.62 104 PHE A N 1
ATOM 792 C CA . PHE A 1 104 ? 16.422 -10.442 -0.532 1.00 20.63 104 PHE A CA 1
ATOM 793 C C . PHE A 1 104 ? 15.426 -11.135 -1.451 1.00 19.63 104 PHE A C 1
ATOM 794 O O . PHE A 1 104 ? 15.664 -12.240 -1.930 1.00 19.82 104 PHE A O 1
ATOM 802 N N . GLU A 1 105 ? 14.307 -10.455 -1.684 1.00 21.71 105 GLU A N 1
ATOM 803 C CA . GLU A 1 105 ? 13.243 -10.944 -2.559 1.00 24.11 105 GLU A CA 1
ATOM 804 C C . GLU A 1 105 ? 13.757 -10.988 -3.992 1.00 23.41 105 GLU A C 1
ATOM 805 O O . GLU A 1 105 ? 14.634 -10.209 -4.369 1.00 20.93 105 GLU A O 1
ATOM 811 N N . PRO A 1 106 ? 13.230 -11.908 -4.812 1.00 22.43 106 PRO A N 1
ATOM 812 C CA . PRO A 1 106 ? 13.699 -11.959 -6.201 1.00 22.69 106 PRO A CA 1
ATOM 813 C C . PRO A 1 106 ? 13.283 -10.675 -6.929 1.00 23.58 106 PRO A C 1
ATOM 814 O O . PRO A 1 106 ? 12.307 -10.029 -6.543 1.00 24.48 106 PRO A O 1
ATOM 818 N N . GLU A 1 107 ? 14.039 -10.301 -7.958 1.00 22.47 107 GLU A N 1
ATOM 819 C CA . GLU A 1 107 ? 13.770 -9.083 -8.718 1.00 23.72 107 GLU A CA 1
ATOM 820 C C . GLU A 1 107 ? 13.696 -9.366 -10.213 1.00 22.48 107 GLU A C 1
ATOM 821 O O . GLU A 1 107 ? 14.612 -9.960 -10.788 1.00 22.13 107 GLU A O 1
ATOM 827 N N . ALA A 1 108 ? 12.607 -8.938 -10.842 1.00 23.43 108 ALA A N 1
ATOM 828 C CA . ALA A 1 108 ? 12.441 -9.152 -12.273 1.00 25.13 108 ALA A CA 1
ATOM 829 C C . ALA A 1 108 ? 13.644 -8.595 -13.032 1.00 26.40 108 ALA A C 1
ATOM 830 O O . ALA A 1 108 ? 14.121 -9.197 -13.988 1.00 26.64 108 ALA A O 1
ATOM 832 N N . ALA A 1 109 ? 14.144 -7.451 -12.585 1.00 28.49 109 ALA A N 1
ATOM 833 C CA . ALA A 1 109 ? 15.284 -6.813 -13.240 1.00 30.56 109 ALA A CA 1
ATOM 834 C C . ALA A 1 109 ? 16.572 -7.642 -13.201 1.00 32.06 109 ALA A C 1
ATOM 835 O O . ALA A 1 109 ? 17.452 -7.473 -14.048 1.00 33.25 109 ALA A O 1
ATOM 837 N N . TYR A 1 110 ? 16.679 -8.543 -12.229 1.00 32.56 110 TYR A N 1
ATOM 838 C CA . TYR A 1 110 ? 17.877 -9.368 -12.083 1.00 33.64 110 TYR A CA 1
ATOM 839 C C . TYR A 1 110 ? 17.760 -10.728 -12.763 1.00 37.32 110 TYR A C 1
ATOM 840 O O . TYR A 1 110 ? 18.762 -11.309 -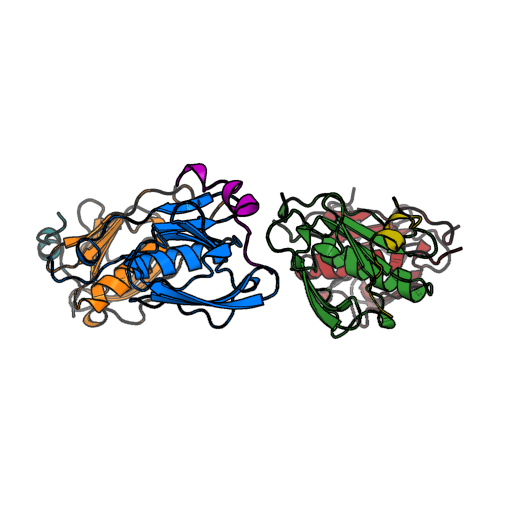13.182 1.00 37.87 110 TYR A O 1
ATOM 849 N N . ASP A 1 111 ? 16.536 -11.230 -12.871 1.00 40.35 111 ASP A N 1
ATOM 850 C CA . ASP A 1 111 ? 16.297 -12.528 -13.488 1.00 43.95 111 ASP A CA 1
ATOM 851 C C . ASP A 1 111 ? 16.674 -12.519 -14.972 1.00 44.71 111 ASP A C 1
ATOM 852 O O . ASP A 1 111 ? 17.544 -13.330 -15.363 1.00 45.88 111 ASP A O 1
ATOM 857 N N . GLN B 1 5 ? 14.981 -6.529 22.389 1.00 43.75 5 GLN B N 1
ATOM 858 C CA . GLN B 1 5 ? 16.463 -6.433 22.237 1.00 42.67 5 GLN B CA 1
ATOM 859 C C . GLN B 1 5 ? 16.855 -5.514 21.081 1.00 40.57 5 GLN B C 1
ATOM 860 O O . GLN B 1 5 ? 17.243 -4.363 21.297 1.00 41.50 5 GLN B O 1
ATOM 866 N N . LEU B 1 6 ? 16.756 -6.024 19.856 1.00 37.52 6 LEU B N 1
ATOM 867 C CA . LEU B 1 6 ? 17.100 -5.236 18.675 1.00 34.35 6 LEU B CA 1
ATOM 868 C C . LEU B 1 6 ? 16.035 -4.179 18.405 1.00 32.02 6 LEU B C 1
ATOM 869 O O . LEU B 1 6 ? 14.841 -4.429 18.594 1.00 30.54 6 LEU B O 1
ATOM 874 N N . THR B 1 7 ? 16.472 -3.005 17.959 1.00 29.24 7 THR B N 1
ATOM 875 C CA . THR B 1 7 ? 15.552 -1.913 17.655 1.00 26.74 7 THR B CA 1
ATOM 876 C C . THR B 1 7 ? 14.673 -2.299 16.463 1.00 26.60 7 THR B C 1
ATOM 877 O O . THR B 1 7 ? 14.981 -3.245 15.740 1.00 25.30 7 THR B O 1
ATOM 881 N N . PRO B 1 8 ? 13.560 -1.575 16.252 1.00 24.84 8 PRO B N 1
ATOM 882 C CA . PRO B 1 8 ? 12.623 -1.830 15.146 1.00 25.89 8 PRO B CA 1
ATOM 883 C C . PRO B 1 8 ? 13.279 -1.568 13.791 1.00 23.20 8 PRO B C 1
ATOM 884 O O . PRO B 1 8 ? 14.122 -0.687 13.671 1.00 24.33 8 PRO B O 1
ATOM 888 N N . ARG B 1 9 ? 12.878 -2.328 12.777 1.00 24.07 9 ARG B N 1
ATOM 889 C CA . ARG B 1 9 ? 13.416 -2.162 11.429 1.00 24.35 9 ARG B CA 1
ATOM 890 C C . ARG B 1 9 ? 12.613 -1.115 10.657 1.00 23.18 9 ARG B C 1
ATOM 891 O O . ARG B 1 9 ? 13.150 -0.412 9.797 1.00 19.95 9 ARG B O 1
ATOM 899 N N . ARG B 1 10 ? 11.326 -1.030 10.981 1.00 20.92 10 ARG B N 1
ATOM 900 C CA . ARG B 1 10 ? 10.392 -0.128 10.306 1.00 20.93 10 ARG B CA 1
ATOM 901 C C . ARG B 1 10 ? 10.898 1.237 9.831 1.00 18.36 10 ARG B C 1
ATOM 902 O O . ARG B 1 10 ? 10.753 1.571 8.660 1.00 18.40 10 ARG B O 1
ATOM 910 N N . PRO B 1 11 ? 11.477 2.055 10.724 1.00 19.47 11 PRO B N 1
ATOM 911 C CA . PRO B 1 11 ? 11.945 3.354 10.223 1.00 19.62 11 PRO B CA 1
ATOM 912 C C . PRO B 1 11 ? 12.996 3.273 9.117 1.00 19.86 11 PRO B C 1
ATOM 913 O O . PRO B 1 11 ? 13.078 4.162 8.269 1.00 19.48 11 PRO B O 1
ATOM 917 N N . TYR B 1 12 ? 13.805 2.215 9.129 1.00 18.87 12 TYR B N 1
ATOM 918 C CA . TYR B 1 12 ? 14.828 2.056 8.102 1.00 18.61 12 TYR B CA 1
ATOM 919 C C . TYR B 1 12 ? 14.171 1.646 6.794 1.00 17.88 12 TYR B C 1
ATOM 920 O O . TYR B 1 12 ? 14.543 2.128 5.720 1.00 18.38 12 TYR B O 1
ATOM 929 N N . LEU B 1 13 ? 13.181 0.766 6.895 1.00 18.41 13 LEU B N 1
ATOM 930 C CA . LEU B 1 13 ? 12.453 0.295 5.728 1.00 17.54 13 LEU B CA 1
ATOM 931 C C . LEU B 1 13 ? 11.603 1.433 5.168 1.00 17.74 13 LEU B C 1
ATOM 932 O O . LEU B 1 13 ? 11.436 1.549 3.951 1.00 17.23 13 LEU B O 1
ATOM 937 N N . LEU B 1 14 ? 11.071 2.270 6.054 1.00 15.58 14 LEU B N 1
ATOM 938 C CA . LEU B 1 14 ? 10.260 3.406 5.618 1.00 16.77 14 LEU B CA 1
ATOM 939 C C . LEU B 1 14 ? 11.109 4.356 4.765 1.00 16.26 14 LEU B C 1
ATOM 940 O O . LEU B 1 14 ? 10.719 4.731 3.659 1.00 16.82 14 LEU B O 1
ATOM 945 N N . ARG B 1 15 ? 12.279 4.735 5.272 1.00 14.85 15 ARG B N 1
ATOM 946 C CA . ARG B 1 15 ? 13.163 5.625 4.531 1.00 16.73 15 ARG B CA 1
ATOM 947 C C . ARG B 1 15 ? 13.596 5.003 3.203 1.00 15.45 15 ARG B C 1
ATOM 948 O O . ARG B 1 15 ? 13.719 5.701 2.189 1.00 16.55 15 ARG B O 1
ATOM 956 N N . ALA B 1 16 ? 13.830 3.692 3.203 1.00 14.97 16 ALA B N 1
ATOM 957 C CA . ALA B 1 16 ? 14.243 2.997 1.989 1.00 13.89 16 ALA B CA 1
ATOM 958 C C . ALA B 1 16 ? 13.166 3.054 0.899 1.00 15.01 16 ALA B C 1
ATOM 959 O O . ALA B 1 16 ? 13.467 3.360 -0.259 1.00 15.52 16 ALA B O 1
ATOM 961 N N . PHE B 1 17 ? 11.925 2.736 1.261 1.00 15.64 17 PHE B N 1
ATOM 962 C CA . PHE B 1 17 ? 10.830 2.765 0.294 1.00 16.49 17 PHE B CA 1
ATOM 963 C C . PHE B 1 17 ? 10.520 4.195 -0.133 1.00 16.87 17 PHE B C 1
ATOM 964 O O . PHE B 1 17 ? 10.144 4.436 -1.275 1.00 14.70 17 PHE B O 1
ATOM 972 N N . TYR B 1 18 ? 10.668 5.140 0.787 1.00 16.35 18 TYR B N 1
ATOM 973 C CA . TYR B 1 18 ? 10.427 6.540 0.459 1.00 19.01 18 TYR B CA 1
ATOM 974 C C . TYR B 1 18 ? 11.401 6.925 -0.658 1.00 18.11 18 TYR B C 1
ATOM 975 O O . TYR B 1 18 ? 10.992 7.410 -1.711 1.00 16.20 18 TYR B O 1
ATOM 984 N N . GLU B 1 19 ? 12.692 6.679 -0.436 1.00 16.25 19 GLU B N 1
ATOM 985 C CA . GLU B 1 19 ? 13.721 6.994 -1.427 1.00 17.03 19 GLU B CA 1
ATOM 986 C C . GLU B 1 19 ? 13.491 6.261 -2.757 1.00 15.75 19 GLU B C 1
ATOM 987 O O . GLU B 1 19 ? 13.642 6.836 -3.839 1.00 15.60 19 GLU B O 1
ATOM 993 N N . TRP B 1 20 ? 13.137 4.985 -2.672 1.00 14.71 20 TRP B N 1
ATOM 994 C CA . TRP B 1 20 ? 12.901 4.184 -3.867 1.00 15.68 20 TRP B CA 1
ATOM 995 C C . TRP B 1 20 ? 11.727 4.713 -4.692 1.00 14.93 20 TRP B C 1
ATOM 996 O O . TRP B 1 20 ? 11.808 4.776 -5.915 1.00 17.22 20 TRP B O 1
ATOM 1007 N N . LEU B 1 21 ? 10.644 5.099 -4.030 1.00 16.38 21 LEU B N 1
ATOM 1008 C CA . LEU B 1 21 ? 9.486 5.611 -4.763 1.00 16.34 21 LEU B CA 1
ATOM 1009 C C . LEU B 1 21 ? 9.837 6.939 -5.433 1.00 15.62 21 LEU B C 1
ATOM 1010 O O . LEU B 1 21 ? 9.552 7.139 -6.612 1.00 14.24 21 LEU B O 1
ATOM 1015 N N . LEU B 1 22 ? 10.468 7.843 -4.689 1.00 14.79 22 LEU B N 1
ATOM 1016 C CA . LEU B 1 22 ? 10.838 9.131 -5.269 1.00 15.84 22 LEU B CA 1
ATOM 1017 C C . LEU B 1 22 ? 11.833 8.966 -6.411 1.00 17.45 22 LEU B C 1
ATOM 1018 O O . LEU B 1 22 ? 11.793 9.717 -7.393 1.00 19.23 22 LEU B O 1
ATOM 1023 N N . ASP B 1 23 ? 12.735 7.996 -6.294 1.00 15.88 23 ASP B N 1
ATOM 1024 C CA . ASP B 1 23 ? 13.715 7.791 -7.353 1.00 16.76 23 ASP B CA 1
ATOM 1025 C C . ASP B 1 23 ? 13.056 7.255 -8.620 1.00 15.66 23 ASP B C 1
ATOM 1026 O O . ASP B 1 23 ? 13.680 7.212 -9.675 1.00 17.18 23 ASP B O 1
ATOM 1031 N N . ASN B 1 24 ? 11.798 6.837 -8.510 1.00 15.45 24 ASN B N 1
ATOM 1032 C CA . ASN B 1 24 ? 11.047 6.347 -9.669 1.00 14.59 24 ASN B CA 1
ATOM 1033 C C . ASN B 1 24 ? 9.979 7.369 -10.042 1.00 15.53 24 ASN B C 1
ATOM 1034 O O . ASN B 1 24 ? 9.042 7.064 -10.793 1.00 14.76 24 ASN B O 1
ATOM 1039 N N . GLN B 1 25 ? 10.149 8.586 -9.531 1.00 15.27 25 GLN B N 1
ATOM 1040 C CA . GLN B 1 25 ? 9.224 9.689 -9.786 1.00 16.19 25 GLN B CA 1
ATOM 1041 C C . GLN B 1 25 ? 7.789 9.369 -9.392 1.00 18.09 25 GLN B C 1
ATOM 1042 O O . GLN B 1 25 ? 6.843 9.743 -10.095 1.00 18.47 25 GLN B O 1
ATOM 1048 N N . LEU B 1 26 ? 7.621 8.673 -8.274 1.00 15.08 26 LEU B N 1
ATOM 1049 C CA . LEU B 1 26 ? 6.289 8.335 -7.794 1.00 17.38 26 LEU B CA 1
ATOM 1050 C C . LEU B 1 26 ? 5.993 9.214 -6.590 1.00 18.27 26 LEU B C 1
ATOM 1051 O O . LEU B 1 26 ? 6.890 9.887 -6.074 1.00 18.25 26 LEU B O 1
ATOM 1056 N N . THR B 1 27 ? 4.742 9.205 -6.141 1.00 16.44 27 THR B N 1
ATOM 1057 C CA . THR B 1 27 ? 4.318 10.055 -5.032 1.00 15.57 27 THR B CA 1
ATOM 1058 C C . THR B 1 27 ? 4.017 9.249 -3.778 1.00 16.29 27 THR B C 1
ATOM 1059 O O . THR B 1 27 ? 2.926 8.716 -3.617 1.00 14.28 27 THR B O 1
ATOM 1063 N N . PRO B 1 28 ? 4.991 9.161 -2.860 1.00 16.55 28 PRO B N 1
ATOM 1064 C CA . PRO B 1 28 ? 4.805 8.400 -1.623 1.00 15.36 28 PRO B CA 1
ATOM 1065 C C . PRO B 1 28 ? 3.755 8.919 -0.658 1.00 16.10 28 PRO B C 1
ATOM 1066 O O . PRO B 1 28 ? 3.735 10.104 -0.309 1.00 15.26 28 PRO B O 1
ATOM 1070 N N . HIS B 1 29 ? 2.888 8.008 -0.227 1.00 14.73 29 HIS B N 1
ATOM 1071 C CA . HIS B 1 29 ? 1.826 8.317 0.721 1.00 14.75 29 HIS B CA 1
ATOM 1072 C C . HIS B 1 29 ? 1.901 7.325 1.876 1.00 15.23 29 HIS B C 1
ATOM 1073 O O . HIS B 1 29 ? 2.218 6.144 1.679 1.00 15.27 29 HIS B O 1
ATOM 1080 N N . LEU B 1 30 ? 1.618 7.804 3.080 1.00 15.13 30 LEU B N 1
ATOM 1081 C CA . LEU B 1 30 ? 1.631 6.932 4.245 1.00 16.86 30 LEU B CA 1
ATOM 1082 C C . LEU B 1 30 ? 0.211 6.616 4.668 1.00 17.24 30 LEU B C 1
ATOM 1083 O O . LEU B 1 30 ? -0.697 7.446 4.508 1.00 17.92 30 LEU B O 1
ATOM 1088 N N . VAL B 1 31 ? 0.013 5.403 5.176 1.00 15.22 31 VAL B N 1
ATOM 1089 C CA . VAL B 1 31 ? -1.283 5.004 5.702 1.00 17.25 31 VAL B CA 1
ATOM 1090 C C . VAL B 1 31 ? -0.977 4.923 7.192 1.00 18.13 31 VAL B C 1
ATOM 1091 O O . VAL B 1 31 ? -0.051 4.224 7.621 1.00 16.76 31 VAL B O 1
ATOM 1095 N N . VAL B 1 32 ? -1.748 5.659 7.975 1.00 17.76 32 VAL B N 1
ATOM 1096 C CA . VAL B 1 32 ? -1.523 5.740 9.406 1.00 18.85 32 VAL B CA 1
ATOM 1097 C C . VAL B 1 32 ? -2.721 5.319 10.248 1.00 20.66 32 VAL B C 1
ATOM 1098 O O . VAL B 1 32 ? -3.868 5.620 9.908 1.00 20.02 32 VAL B O 1
ATOM 1102 N N . ASP B 1 33 ? -2.435 4.629 11.352 1.00 19.05 33 ASP B N 1
ATOM 1103 C CA . ASP B 1 33 ? -3.456 4.183 12.300 1.00 21.82 33 ASP B CA 1
ATOM 1104 C C . ASP B 1 33 ? -3.573 5.336 13.298 1.00 22.71 33 ASP B C 1
ATOM 1105 O O . ASP B 1 33 ? -2.672 5.540 14.110 1.00 21.92 33 ASP B O 1
ATOM 1110 N N . VAL B 1 34 ? -4.673 6.083 13.248 1.00 21.96 34 VAL B N 1
ATOM 1111 C CA . VAL B 1 34 ? -4.821 7.235 14.131 1.00 23.48 34 VAL B CA 1
ATOM 1112 C C . VAL B 1 34 ? -5.226 6.933 15.573 1.00 24.94 34 VAL B C 1
ATOM 1113 O O . VAL B 1 34 ? -5.469 7.854 16.346 1.00 26.91 34 VAL B O 1
ATOM 1117 N N . THR B 1 35 ? -5.273 5.658 15.945 1.00 27.17 35 THR B N 1
ATOM 1118 C CA . THR B 1 35 ? -5.661 5.294 17.309 1.00 28.21 35 THR B CA 1
ATOM 1119 C C . THR B 1 35 ? -4.481 5.156 18.272 1.00 29.86 35 THR B C 1
ATOM 1120 O O . THR B 1 35 ? -4.677 5.041 19.484 1.00 31.90 35 THR B O 1
ATOM 1124 N N . LEU B 1 36 ? -3.262 5.163 17.743 1.00 29.42 36 LEU B N 1
ATOM 1125 C CA . LEU B 1 36 ? -2.067 5.047 18.578 1.00 31.03 36 LEU B CA 1
ATOM 1126 C C . LEU B 1 36 ? -1.824 6.312 19.394 1.00 32.25 36 LEU B C 1
ATOM 1127 O O . LEU B 1 36 ? -2.049 7.426 18.918 1.00 31.21 36 LEU B O 1
ATOM 1132 N N . PRO B 1 37 ? -1.363 6.157 20.642 1.00 32.14 37 PRO B N 1
ATOM 1133 C CA . PRO B 1 37 ? -1.110 7.350 21.449 1.00 31.55 37 PRO B CA 1
ATOM 1134 C C . PRO B 1 37 ? 0.030 8.146 20.823 1.00 29.93 37 PRO B C 1
ATOM 1135 O O . PRO B 1 37 ? 0.972 7.570 20.285 1.00 29.70 37 PRO B O 1
ATOM 1139 N N . GLY B 1 38 ? -0.071 9.469 20.868 1.00 28.62 38 GLY B N 1
ATOM 1140 C CA . GLY B 1 38 ? 0.974 10.293 20.297 1.00 27.50 38 GLY B CA 1
ATOM 1141 C C . GLY B 1 38 ? 0.752 10.697 18.850 1.00 26.59 38 GLY B C 1
ATOM 1142 O O . GLY B 1 38 ? 1.511 11.499 18.320 1.00 27.41 38 GLY B O 1
ATOM 1143 N N . VAL B 1 39 ? -0.264 10.151 18.191 1.00 25.06 39 VAL B N 1
ATOM 1144 C CA . VAL B 1 39 ? -0.501 10.541 16.803 1.00 23.96 39 VAL B CA 1
ATOM 1145 C C . VAL B 1 39 ? -1.044 11.967 16.800 1.00 25.29 39 VAL B C 1
ATOM 1146 O O . VAL B 1 39 ? -1.987 12.272 17.527 1.00 26.84 39 VAL B O 1
ATOM 1150 N N . GLN B 1 40 ? -0.435 12.837 16.001 1.00 24.41 40 GLN B N 1
ATOM 1151 C CA . GLN B 1 40 ? -0.869 14.229 15.899 1.00 24.65 40 GLN B CA 1
ATOM 1152 C C . GLN B 1 40 ? -1.214 14.567 14.454 1.00 22.65 40 GLN B C 1
ATOM 1153 O O . GLN B 1 40 ? -0.360 15.013 13.700 1.00 21.52 40 GLN B O 1
ATOM 1159 N N . VAL B 1 41 ? -2.464 14.348 14.069 1.00 23.26 41 VAL B N 1
ATOM 1160 C CA . VAL B 1 41 ? -2.898 14.657 12.708 1.00 22.36 41 VAL B CA 1
ATOM 1161 C C . VAL B 1 41 ? -4.248 15.350 12.763 1.00 23.43 41 VAL B C 1
ATOM 1162 O O . VAL B 1 41 ? -4.921 15.327 13.792 1.00 22.66 41 VAL B O 1
ATOM 1166 N N . PRO B 1 42 ? -4.648 16.011 11.669 1.00 23.37 42 PRO B N 1
ATOM 1167 C CA . PRO B 1 42 ? -5.966 16.654 11.750 1.00 23.61 42 PRO B CA 1
ATOM 1168 C C . PRO B 1 42 ? -7.011 15.536 11.648 1.00 22.37 42 PRO B C 1
ATOM 1169 O O . PRO B 1 42 ? -7.236 14.965 10.582 1.00 22.88 42 PRO B O 1
ATOM 1173 N N . MET B 1 43 ? -7.625 15.208 12.779 1.00 22.45 43 MET B N 1
ATOM 1174 C CA . MET B 1 43 ? -8.595 14.124 12.821 1.00 22.80 43 MET B CA 1
ATOM 1175 C C . MET B 1 43 ? -9.808 14.270 11.901 1.00 24.00 43 MET B C 1
ATOM 1176 O O . MET B 1 43 ? -10.455 13.269 11.588 1.00 25.57 43 MET B O 1
ATOM 1181 N N . GLU B 1 44 ? -10.117 15.489 11.449 1.00 23.50 44 GLU B N 1
ATOM 1182 C CA . GLU B 1 44 ? -11.253 15.678 10.540 1.00 24.74 44 GLU B CA 1
ATOM 1183 C C . GLU B 1 44 ? -10.957 14.925 9.253 1.00 22.83 44 GLU B C 1
ATOM 1184 O O . GLU B 1 44 ? -11.868 14.559 8.512 1.00 20.24 44 GLU B O 1
ATOM 1190 N N . TYR B 1 45 ? -9.671 14.725 8.978 1.00 20.82 45 TYR B N 1
ATOM 1191 C CA . TYR B 1 45 ? -9.245 14.036 7.767 1.00 20.94 45 TYR B CA 1
ATOM 1192 C C . TYR B 1 45 ? -9.115 12.524 7.917 1.00 20.05 45 TYR B C 1
ATOM 1193 O O . TYR B 1 45 ? -8.841 11.822 6.942 1.00 18.36 45 TYR B O 1
ATOM 1202 N N . ALA B 1 46 ? -9.323 12.021 9.129 1.00 19.84 46 ALA B N 1
ATOM 1203 C CA . ALA B 1 46 ? -9.229 10.588 9.371 1.00 21.63 46 ALA B CA 1
ATOM 1204 C C . ALA B 1 46 ? -10.598 9.942 9.213 1.00 24.31 46 ALA B C 1
ATOM 1205 O O . ALA B 1 46 ? -11.621 10.586 9.427 1.00 23.91 46 ALA B O 1
ATOM 1207 N N . ARG B 1 47 ? -10.610 8.672 8.823 1.00 24.36 47 ARG B N 1
ATOM 1208 C CA . ARG B 1 47 ? -11.856 7.937 8.650 1.00 27.90 47 ARG B CA 1
ATOM 1209 C C . ARG B 1 47 ? -11.652 6.491 9.065 1.00 28.52 47 ARG B C 1
ATOM 1210 O O . ARG B 1 47 ? -10.681 5.848 8.658 1.00 28.15 47 ARG B O 1
ATOM 1218 N N . ASP B 1 48 ? -12.565 5.992 9.890 1.00 27.92 48 ASP B N 1
ATOM 1219 C CA . ASP B 1 48 ? -12.505 4.616 10.365 1.00 28.90 48 ASP B CA 1
ATOM 1220 C C . ASP B 1 48 ? -11.147 4.194 10.915 1.00 27.66 48 ASP B C 1
ATOM 1221 O O . ASP B 1 48 ? -10.611 3.144 10.544 1.00 26.64 48 ASP B O 1
ATOM 1226 N N . GLY B 1 49 ? -10.593 5.023 11.794 1.00 25.68 49 GLY B N 1
ATOM 1227 C CA . GLY B 1 49 ? -9.328 4.701 12.421 1.00 25.19 49 GLY B CA 1
ATOM 1228 C C . GLY B 1 49 ? -8.052 4.960 11.644 1.00 25.18 49 GLY B C 1
ATOM 1229 O O . GLY B 1 49 ? -6.970 4.709 12.163 1.00 23.26 49 GLY B O 1
ATOM 1230 N N . GLN B 1 50 ? -8.154 5.454 10.415 1.00 23.72 50 GLN B N 1
ATOM 1231 C CA . GLN B 1 50 ? -6.947 5.721 9.646 1.00 23.95 50 GLN B CA 1
ATOM 1232 C C . GLN B 1 50 ? -6.985 7.015 8.849 1.00 22.58 50 GLN B C 1
ATOM 1233 O O . GLN B 1 50 ? -8.034 7.645 8.688 1.00 21.73 50 GLN B O 1
ATOM 1239 N N . ILE B 1 51 ? -5.815 7.409 8.366 1.00 20.53 51 ILE B N 1
ATOM 1240 C CA . ILE B 1 51 ? -5.675 8.614 7.561 1.00 19.39 51 ILE B CA 1
ATOM 1241 C C . ILE B 1 51 ? -4.549 8.350 6.561 1.00 18.76 51 ILE B C 1
ATOM 1242 O O . ILE B 1 51 ? -3.667 7.518 6.810 1.00 18.99 51 ILE B O 1
ATOM 1247 N N . VAL B 1 52 ? -4.602 9.021 5.414 1.00 17.02 52 VAL B N 1
ATOM 1248 C CA . VAL B 1 52 ? -3.581 8.862 4.389 1.00 15.53 52 VAL B CA 1
ATOM 1249 C C . VAL B 1 52 ? -2.906 10.218 4.251 1.00 15.87 52 VAL B C 1
ATOM 1250 O O . VAL B 1 52 ? -3.582 11.239 4.161 1.00 17.11 52 VAL B O 1
ATOM 1254 N N . LEU B 1 53 ? -1.579 10.221 4.277 1.00 13.12 53 LEU B N 1
ATOM 1255 C CA . LEU B 1 53 ? -0.809 11.455 4.170 1.00 14.75 53 LEU B CA 1
ATOM 1256 C C . LEU B 1 53 ? 0.138 11.455 2.980 1.00 14.82 53 LEU B C 1
ATOM 1257 O O . LEU B 1 53 ? 0.861 10.485 2.744 1.00 15.49 53 LEU B O 1
ATOM 1262 N N . ASN B 1 54 ? 0.137 12.553 2.236 1.00 15.61 54 ASN B N 1
ATOM 1263 C CA . ASN B 1 54 ? 1.021 12.688 1.084 1.00 16.14 54 ASN B CA 1
ATOM 1264 C C . ASN B 1 54 ? 2.336 13.237 1.619 1.00 16.66 54 ASN B C 1
ATOM 1265 O O . ASN B 1 54 ? 2.367 14.359 2.124 1.00 18.32 54 ASN B O 1
ATOM 1270 N N . ILE B 1 55 ? 3.413 12.455 1.533 1.00 15.92 55 ILE B N 1
ATOM 1271 C CA . ILE B 1 55 ? 4.692 12.955 2.016 1.00 15.28 55 ILE B CA 1
ATOM 1272 C C . ILE B 1 55 ? 5.704 13.252 0.913 1.00 15.36 55 ILE B C 1
ATOM 1273 O O . ILE B 1 55 ? 6.909 13.330 1.161 1.00 17.11 55 ILE B O 1
ATOM 1278 N N . ALA B 1 56 ? 5.221 13.430 -0.309 1.00 15.72 56 ALA B N 1
ATOM 1279 C CA . ALA B 1 56 ? 6.118 13.771 -1.409 1.00 16.41 56 ALA B CA 1
ATOM 1280 C C . ALA B 1 56 ? 6.612 15.197 -1.140 1.00 17.51 56 ALA B C 1
ATOM 1281 O O . ALA B 1 56 ? 5.930 15.985 -0.479 1.00 18.00 56 ALA B O 1
ATOM 1283 N N . PRO B 1 57 ? 7.806 15.540 -1.643 1.00 17.78 57 PRO B N 1
ATOM 1284 C CA . PRO B 1 57 ? 8.420 16.864 -1.468 1.00 19.14 57 PRO B CA 1
ATOM 1285 C C . PRO B 1 57 ? 7.461 18.033 -1.716 1.00 20.10 57 PRO B C 1
ATOM 1286 O O . PRO B 1 57 ? 7.444 19.024 -0.979 1.00 20.25 57 PRO B O 1
ATOM 1290 N N . ARG B 1 58 ? 6.665 17.888 -2.765 1.00 19.90 58 ARG B N 1
ATOM 1291 C CA . ARG B 1 58 ? 5.705 18.892 -3.192 1.00 24.32 58 ARG B CA 1
ATOM 1292 C C . ARG B 1 58 ? 4.610 19.216 -2.182 1.00 22.79 58 ARG B C 1
ATOM 1293 O O . ARG B 1 58 ? 4.086 20.330 -2.155 1.00 22.72 58 ARG B O 1
ATOM 1301 N N . ALA B 1 59 ? 4.260 18.247 -1.349 1.00 21.06 59 ALA B N 1
ATOM 1302 C CA . ALA B 1 59 ? 3.180 18.442 -0.394 1.00 20.96 59 ALA B CA 1
ATOM 1303 C C . ALA B 1 59 ? 3.612 18.616 1.053 1.00 21.44 59 ALA B C 1
ATOM 1304 O O . ALA B 1 59 ? 2.776 18.761 1.939 1.00 24.81 59 ALA B O 1
ATOM 1306 N N . VAL B 1 60 ? 4.909 18.610 1.311 1.00 21.25 60 VAL B N 1
ATOM 1307 C CA . VAL B 1 60 ? 5.349 18.737 2.685 1.00 22.04 60 VAL B CA 1
ATOM 1308 C C . VAL B 1 60 ? 6.517 19.696 2.860 1.00 22.35 60 VAL B C 1
ATOM 1309 O O . VAL B 1 60 ? 7.223 20.015 1.904 1.00 22.82 60 VAL B O 1
ATOM 1313 N N . GLY B 1 61 ? 6.690 20.165 4.091 1.00 21.59 61 GLY B N 1
ATOM 1314 C CA . GLY B 1 61 ? 7.791 21.050 4.415 1.00 23.39 61 GLY B CA 1
ATOM 1315 C C . GLY B 1 61 ? 8.484 20.478 5.640 1.00 22.15 61 GLY B C 1
ATOM 1316 O O . GLY B 1 61 ? 7.833 19.861 6.481 1.00 23.28 61 GLY B O 1
ATOM 1317 N N . ASN B 1 62 ? 9.798 20.660 5.737 1.00 24.42 62 ASN B N 1
ATOM 1318 C CA . ASN B 1 62 ? 10.570 20.168 6.878 1.00 24.26 62 ASN B CA 1
ATOM 1319 C C . ASN B 1 62 ? 10.313 18.697 7.221 1.00 22.96 62 ASN B C 1
ATOM 1320 O O . ASN B 1 62 ? 10.149 18.349 8.390 1.00 23.83 62 ASN B O 1
ATOM 1325 N N . LEU B 1 63 ? 10.302 17.833 6.213 1.00 21.50 63 LEU B N 1
ATOM 1326 C CA . LEU B 1 63 ? 10.049 16.417 6.449 1.00 21.52 63 LEU B CA 1
ATOM 1327 C C . LEU B 1 63 ? 11.178 15.729 7.202 1.00 22.41 63 LEU B C 1
ATOM 1328 O O . LEU B 1 63 ? 12.346 15.867 6.848 1.00 22.31 63 LEU B O 1
ATOM 1333 N N . GLU B 1 64 ? 10.816 14.994 8.249 1.00 22.76 64 GLU B N 1
ATOM 1334 C CA . GLU B 1 64 ? 11.786 14.245 9.038 1.00 23.10 64 GLU B CA 1
ATOM 1335 C C . GLU B 1 64 ? 11.285 12.816 9.137 1.00 21.54 64 GLU B C 1
ATOM 1336 O O . GLU B 1 64 ? 10.204 12.566 9.670 1.00 19.52 64 GLU B O 1
ATOM 1342 N N . LEU B 1 65 ? 12.062 11.877 8.617 1.00 20.40 65 LEU B N 1
ATOM 1343 C CA . LEU B 1 65 ? 11.692 10.475 8.707 1.00 20.85 65 LEU B CA 1
ATOM 1344 C C . LEU B 1 65 ? 12.675 9.924 9.734 1.00 22.36 65 LEU B C 1
ATOM 1345 O O . LEU B 1 65 ? 13.697 9.339 9.382 1.00 22.79 65 LEU B O 1
ATOM 1350 N N . ALA B 1 66 ? 12.366 10.153 11.005 1.00 21.26 66 ALA B N 1
ATOM 1351 C CA . ALA B 1 66 ? 13.218 9.714 12.101 1.00 22.93 66 ALA B CA 1
ATOM 1352 C C . ALA B 1 66 ? 12.836 8.323 12.586 1.00 23.15 66 ALA B C 1
ATOM 1353 O O . ALA B 1 66 ? 11.845 7.740 12.143 1.00 23.40 66 ALA B O 1
ATOM 1355 N N . ASN B 1 67 ? 13.629 7.775 13.496 1.00 22.57 67 ASN B N 1
ATOM 1356 C CA . ASN B 1 67 ? 13.334 6.448 14.006 1.00 23.33 67 ASN B CA 1
ATOM 1357 C C . ASN B 1 67 ? 12.137 6.425 14.950 1.00 22.89 67 ASN B C 1
ATOM 1358 O O . ASN B 1 67 ? 11.406 5.438 15.000 1.00 23.55 67 ASN B O 1
ATOM 1363 N N . ASP B 1 68 ? 11.929 7.511 15.688 1.00 23.24 68 ASP B N 1
ATOM 1364 C CA . ASP B 1 68 ? 10.816 7.576 16.630 1.00 24.19 68 ASP B CA 1
ATOM 1365 C C . ASP B 1 68 ? 9.508 8.029 15.982 1.00 23.05 68 ASP B C 1
ATOM 1366 O O . ASP B 1 68 ? 8.444 7.506 16.288 1.00 22.09 68 ASP B O 1
ATOM 1371 N N . GLU B 1 69 ? 9.581 9.002 15.086 1.00 24.53 69 GLU B N 1
ATOM 1372 C CA . GLU B 1 69 ? 8.367 9.467 14.429 1.00 24.97 69 GLU B CA 1
ATOM 1373 C C . GLU B 1 69 ? 8.614 10.165 13.104 1.00 22.14 69 GLU B C 1
ATOM 1374 O O . GLU B 1 69 ? 9.747 10.499 12.766 1.00 21.59 69 GLU B O 1
ATOM 1380 N N . VAL B 1 70 ? 7.533 10.357 12.354 1.00 18.35 70 VAL B N 1
ATOM 1381 C CA . VAL B 1 70 ? 7.577 11.056 11.079 1.00 16.80 70 VAL B CA 1
ATOM 1382 C C . VAL B 1 70 ? 7.027 12.432 11.423 1.00 16.88 70 VAL B C 1
ATOM 1383 O O . VAL B 1 70 ? 5.984 12.537 12.066 1.00 17.52 70 VAL B O 1
ATOM 1387 N N . ARG B 1 71 ? 7.736 13.483 11.036 1.00 15.92 71 ARG B N 1
ATOM 1388 C CA . ARG B 1 71 ? 7.264 14.837 11.329 1.00 19.32 71 ARG B CA 1
ATOM 1389 C C . ARG B 1 71 ? 7.339 15.709 10.084 1.00 18.39 71 ARG B C 1
ATOM 1390 O O . ARG B 1 71 ?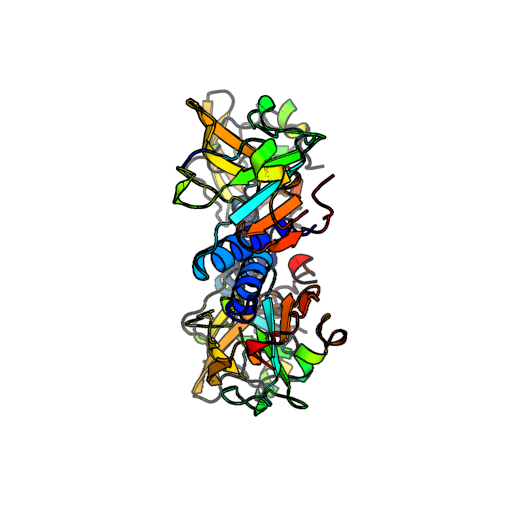 8.260 15.569 9.279 1.00 19.19 71 ARG B O 1
ATOM 1398 N N . PHE B 1 72 ? 6.371 16.612 9.927 1.00 17.18 72 PHE B N 1
ATOM 1399 C CA . PHE B 1 72 ? 6.366 17.495 8.771 1.00 17.93 72 PHE B CA 1
ATOM 1400 C C . PHE B 1 72 ? 5.224 18.503 8.826 1.00 18.99 72 PHE B C 1
ATOM 1401 O O . PHE B 1 72 ? 4.269 18.328 9.581 1.00 19.90 72 PHE B O 1
ATOM 1409 N N . ASN B 1 73 ? 5.348 19.574 8.050 1.00 19.53 73 ASN B N 1
ATOM 1410 C CA . ASN B 1 73 ? 4.302 20.583 7.982 1.00 21.01 73 ASN B CA 1
ATOM 1411 C C . ASN B 1 73 ? 3.596 20.347 6.654 1.00 20.73 73 ASN B C 1
ATOM 1412 O O . ASN B 1 73 ? 4.227 19.963 5.667 1.00 21.48 73 ASN B O 1
ATOM 1417 N N . ALA B 1 74 ? 2.289 20.556 6.626 1.00 21.32 74 ALA B N 1
ATOM 1418 C CA . ALA B 1 74 ? 1.541 20.350 5.396 1.00 20.63 74 ALA B CA 1
ATOM 1419 C C . ALA B 1 74 ? 0.313 21.238 5.400 1.00 20.77 74 ALA B C 1
ATOM 1420 O O . ALA B 1 74 ? -0.005 21.849 6.408 1.00 22.25 74 ALA B O 1
ATOM 1422 N N . ARG B 1 75 ? -0.369 21.313 4.266 1.00 19.51 75 ARG B N 1
ATOM 1423 C CA . ARG B 1 75 ? -1.569 22.134 4.179 1.00 19.55 75 ARG B CA 1
ATOM 1424 C C . ARG B 1 75 ? -2.796 21.241 4.046 1.00 19.13 75 ARG B C 1
ATOM 1425 O O . ARG B 1 75 ? -2.857 20.372 3.173 1.00 19.61 75 ARG B O 1
ATOM 1433 N N . PHE B 1 76 ? -3.757 21.443 4.939 1.00 18.32 76 PHE B N 1
ATOM 1434 C CA . PHE B 1 76 ? -5.005 20.692 4.921 1.00 17.69 76 PHE B CA 1
ATOM 1435 C C . PHE B 1 76 ? -6.097 21.717 4.675 1.00 18.45 76 PHE B C 1
ATOM 1436 O O . PHE B 1 76 ? -6.426 22.499 5.567 1.00 17.41 76 PHE B O 1
ATOM 1444 N N . GLY B 1 77 ? -6.666 21.704 3.472 1.00 21.04 77 GLY B N 1
ATOM 1445 C CA . GLY B 1 77 ? -7.689 22.680 3.152 1.00 22.07 77 GLY B CA 1
ATOM 1446 C C . GLY B 1 77 ? -6.964 24.003 2.958 1.00 21.98 77 GLY B C 1
ATOM 1447 O O . GLY B 1 77 ? -6.021 24.084 2.173 1.00 23.70 77 GLY B O 1
ATOM 1448 N N . GLY B 1 78 ? -7.377 25.042 3.673 1.00 22.31 78 GLY B N 1
ATOM 1449 C CA . GLY B 1 78 ? -6.692 26.315 3.518 1.00 21.63 78 GLY B CA 1
ATOM 1450 C C . GLY B 1 78 ? -5.814 26.626 4.718 1.00 22.25 78 GLY B C 1
ATOM 1451 O O . GLY B 1 78 ? -5.380 27.769 4.906 1.00 21.45 78 GLY B O 1
ATOM 1452 N N . ILE B 1 79 ? -5.506 25.597 5.503 1.00 20.27 79 ILE B N 1
ATOM 1453 C CA . ILE B 1 79 ? -4.738 25.790 6.730 1.00 20.93 79 ILE B CA 1
ATOM 1454 C C . ILE B 1 79 ? -3.449 24.981 6.896 1.00 20.17 79 ILE B C 1
ATOM 1455 O O . ILE B 1 79 ? -3.457 23.759 6.768 1.00 20.16 79 ILE B O 1
ATOM 1460 N N . PRO B 1 80 ? -2.331 25.657 7.205 1.00 21.87 80 PRO B N 1
ATOM 1461 C CA . PRO B 1 80 ? -1.050 24.965 7.403 1.00 21.83 80 PRO B CA 1
ATOM 1462 C C . PRO B 1 80 ? -1.173 24.220 8.726 1.00 22.52 80 PRO B C 1
ATOM 1463 O O . PRO B 1 80 ? -1.698 24.771 9.692 1.00 21.94 80 PRO B O 1
ATOM 1467 N N . ARG B 1 81 ? -0.700 22.978 8.779 1.00 22.09 81 ARG B N 1
ATOM 1468 C CA . ARG B 1 81 ? -0.780 22.190 10.008 1.00 22.42 81 ARG B CA 1
ATOM 1469 C C . ARG B 1 81 ? 0.534 21.446 10.219 1.00 22.59 81 ARG B C 1
ATOM 1470 O O . ARG B 1 81 ? 1.235 21.139 9.259 1.00 24.18 81 ARG B O 1
ATOM 1478 N N . GLN B 1 82 ? 0.874 21.170 11.472 1.00 22.98 82 GLN B N 1
ATOM 1479 C CA . GLN B 1 82 ? 2.091 20.424 11.754 1.00 23.79 82 GLN B CA 1
ATOM 1480 C C . GLN B 1 82 ? 1.660 19.002 12.092 1.00 21.83 82 GLN B C 1
ATOM 1481 O O . GLN B 1 82 ? 0.724 18.794 12.869 1.00 21.81 82 GLN B O 1
ATOM 1487 N N . VAL B 1 83 ? 2.335 18.024 11.497 1.00 20.20 83 VAL B N 1
ATOM 1488 C CA . VAL B 1 83 ? 1.994 16.623 11.699 1.00 18.25 83 VAL B CA 1
ATOM 1489 C C . VAL B 1 83 ? 3.102 15.856 12.404 1.00 18.84 83 VAL B C 1
ATOM 1490 O O . VAL B 1 83 ? 4.286 16.100 12.174 1.00 17.82 83 VAL B O 1
ATOM 1494 N N . SER B 1 84 ? 2.704 14.932 13.268 1.00 18.81 84 SER B N 1
ATOM 1495 C CA . SER B 1 84 ? 3.666 14.108 13.994 1.00 22.06 84 SER B CA 1
ATOM 1496 C C . SER B 1 84 ? 3.049 12.725 14.166 1.00 21.23 84 SER B C 1
ATOM 1497 O O . SER B 1 84 ? 1.995 12.589 14.775 1.00 24.17 84 SER B O 1
ATOM 1500 N N . VAL B 1 85 ? 3.707 11.703 13.626 1.00 20.59 85 VAL B N 1
ATOM 1501 C CA . VAL B 1 85 ? 3.193 10.341 13.695 1.00 19.89 85 VAL B CA 1
ATOM 1502 C C . VAL B 1 85 ? 4.219 9.370 14.258 1.00 20.16 85 VAL B C 1
ATOM 1503 O O . VAL B 1 85 ? 5.313 9.238 13.720 1.00 19.21 85 VAL B O 1
ATOM 1507 N N . PRO B 1 86 ? 3.883 8.692 15.363 1.00 22.12 86 PRO B N 1
ATOM 1508 C CA . PRO B 1 86 ? 4.845 7.738 15.923 1.00 21.59 86 PRO B CA 1
ATOM 1509 C C . PRO B 1 86 ? 5.031 6.625 14.897 1.00 20.80 86 PRO B C 1
ATOM 1510 O O . PRO B 1 86 ? 4.081 6.254 14.198 1.00 19.99 86 PRO B O 1
ATOM 1514 N N . LEU B 1 87 ? 6.245 6.099 14.790 1.00 20.32 87 LEU B N 1
ATOM 1515 C CA . LEU B 1 87 ? 6.509 5.032 13.836 1.00 20.40 87 LEU B CA 1
ATOM 1516 C C . LEU B 1 87 ? 5.584 3.840 14.045 1.00 19.61 87 LEU B C 1
ATOM 1517 O O . LEU B 1 87 ? 5.202 3.162 13.092 1.00 20.25 87 LEU B O 1
ATOM 1522 N N . ALA B 1 88 ? 5.216 3.590 15.294 1.00 20.15 88 ALA B N 1
ATOM 1523 C CA . ALA B 1 88 ? 4.331 2.482 15.605 1.00 21.12 88 ALA B CA 1
ATOM 1524 C C . ALA B 1 88 ? 2.996 2.623 14.868 1.00 20.73 88 ALA B C 1
ATOM 1525 O O . ALA B 1 88 ? 2.329 1.632 14.589 1.00 19.99 88 ALA B O 1
ATOM 1527 N N . ALA B 1 89 ? 2.617 3.858 14.553 1.00 20.81 89 ALA B N 1
ATOM 1528 C CA . ALA B 1 89 ? 1.342 4.107 13.875 1.00 18.48 89 ALA B CA 1
ATOM 1529 C C . ALA B 1 89 ? 1.399 4.059 12.346 1.00 21.02 89 ALA B C 1
ATOM 1530 O O . ALA B 1 89 ? 0.359 4.130 11.677 1.00 21.43 89 ALA B O 1
ATOM 1532 N N . VAL B 1 90 ? 2.599 3.938 11.784 1.00 20.25 90 VAL B N 1
ATOM 1533 C CA . VAL B 1 90 ? 2.737 3.888 10.330 1.00 18.86 90 VAL B CA 1
ATOM 1534 C C . VAL B 1 90 ? 2.482 2.476 9.837 1.00 18.75 90 VAL B C 1
ATOM 1535 O O . VAL B 1 90 ? 3.282 1.572 10.062 1.00 18.21 90 VAL B O 1
ATOM 1539 N N . LEU B 1 91 ? 1.361 2.296 9.151 1.00 15.26 91 LEU B N 1
ATOM 1540 C CA . LEU B 1 91 ? 0.964 0.988 8.656 1.00 18.96 91 LEU B CA 1
ATOM 1541 C C . LEU B 1 91 ? 1.587 0.602 7.321 1.00 16.55 91 LEU B C 1
ATOM 1542 O O . LEU B 1 91 ? 1.903 -0.570 7.082 1.00 16.74 91 LEU B O 1
ATOM 1547 N N . ALA B 1 92 ? 1.765 1.586 6.450 1.00 17.32 92 ALA B N 1
ATOM 1548 C CA . ALA B 1 92 ? 2.290 1.308 5.124 1.00 15.21 92 ALA B CA 1
ATOM 1549 C C . ALA B 1 92 ? 2.669 2.565 4.369 1.00 15.14 92 ALA B C 1
ATOM 1550 O O . ALA B 1 92 ? 2.316 3.675 4.772 1.00 15.31 92 ALA B O 1
ATOM 1552 N N . ILE B 1 93 ? 3.380 2.363 3.261 1.00 15.45 93 ILE B N 1
ATOM 1553 C CA . ILE B 1 93 ? 3.805 3.453 2.386 1.00 16.28 93 ILE B CA 1
ATOM 1554 C C . ILE B 1 93 ? 3.554 2.973 0.959 1.00 16.84 93 ILE B C 1
ATOM 1555 O O . ILE B 1 93 ? 4.003 1.893 0.556 1.00 15.96 93 ILE B O 1
ATOM 1560 N N . TYR B 1 94 ? 2.796 3.761 0.207 1.00 16.05 94 TYR B N 1
ATOM 1561 C CA . TYR B 1 94 ? 2.457 3.399 -1.165 1.00 17.05 94 TYR B CA 1
ATOM 1562 C C . TYR B 1 94 ? 2.524 4.588 -2.113 1.00 16.34 94 TYR B C 1
ATOM 1563 O O . TYR B 1 94 ? 2.356 5.735 -1.698 1.00 16.62 94 TYR B O 1
ATOM 1572 N N . ALA B 1 95 ? 2.745 4.292 -3.387 1.00 14.64 95 ALA B N 1
ATOM 1573 C CA . ALA B 1 95 ? 2.761 5.315 -4.430 1.00 17.25 95 ALA B CA 1
ATOM 1574 C C . ALA B 1 95 ? 1.295 5.591 -4.776 1.00 19.53 95 ALA B C 1
ATOM 1575 O O . ALA B 1 95 ? 0.511 4.661 -4.979 1.00 19.51 95 ALA B O 1
ATOM 1577 N N . ARG B 1 96 ? 0.920 6.864 -4.832 1.00 19.01 96 ARG B N 1
ATOM 1578 C CA . ARG B 1 96 ? -0.454 7.227 -5.164 1.00 18.49 96 ARG B CA 1
ATOM 1579 C C . ARG B 1 96 ? -0.842 6.774 -6.565 1.00 20.11 96 ARG B C 1
ATOM 1580 O O . ARG B 1 96 ? -1.992 6.384 -6.810 1.00 19.04 96 ARG B O 1
ATOM 1588 N N . GLU B 1 97 ? 0.109 6.806 -7.486 1.00 20.14 97 GLU B N 1
ATOM 1589 C CA . GLU B 1 97 ? -0.228 6.451 -8.852 1.00 24.30 97 GLU B CA 1
ATOM 1590 C C . GLU B 1 97 ? -0.461 4.981 -9.184 1.00 24.47 97 GLU B C 1
ATOM 1591 O O . GLU B 1 97 ? -1.281 4.674 -10.051 1.00 23.18 97 GLU B O 1
ATOM 1597 N N . ASN B 1 98 ? 0.200 4.065 -8.484 1.00 22.67 98 ASN B N 1
ATOM 1598 C CA . ASN B 1 98 ? 0.034 2.654 -8.822 1.00 22.68 98 ASN B CA 1
ATOM 1599 C C . ASN B 1 98 ? 0.036 1.665 -7.665 1.00 20.90 98 ASN B C 1
ATOM 1600 O O . ASN B 1 98 ? 0.052 0.459 -7.885 1.00 20.79 98 ASN B O 1
ATOM 1605 N N . GLY B 1 99 ? 0.039 2.165 -6.437 1.00 22.02 99 GLY B N 1
ATOM 1606 C CA . GLY B 1 99 ? 0.030 1.275 -5.291 1.00 21.34 99 GLY B CA 1
ATOM 1607 C C . GLY B 1 99 ? 1.335 0.555 -4.989 1.00 21.73 99 GLY B C 1
ATOM 1608 O O . GLY B 1 99 ? 1.351 -0.333 -4.137 1.00 22.30 99 GLY B O 1
ATOM 1609 N N . ALA B 1 100 ? 2.423 0.911 -5.674 1.00 20.27 100 ALA B N 1
ATOM 1610 C CA . ALA B 1 100 ? 3.713 0.269 -5.410 1.00 19.18 100 ALA B CA 1
ATOM 1611 C C . ALA B 1 100 ? 4.087 0.616 -3.975 1.00 18.38 100 ALA B C 1
ATOM 1612 O O . ALA B 1 100 ? 3.823 1.722 -3.510 1.00 16.47 100 ALA B O 1
ATOM 1614 N N . GLY B 1 101 ? 4.686 -0.328 -3.262 1.00 17.14 101 GLY B N 1
ATOM 1615 C CA . GLY B 1 101 ? 5.051 -0.046 -1.886 1.00 16.79 101 GLY B CA 1
ATOM 1616 C C . GLY B 1 101 ? 4.920 -1.252 -0.981 1.00 18.18 101 GLY B C 1
ATOM 1617 O O . GLY B 1 101 ? 4.962 -2.390 -1.445 1.00 17.89 101 GLY B O 1
ATOM 1618 N N . THR B 1 102 ? 4.750 -1.008 0.314 1.00 18.06 102 THR B N 1
ATOM 1619 C CA . THR B 1 102 ? 4.646 -2.106 1.263 1.00 20.96 102 THR B CA 1
ATOM 1620 C C . THR B 1 102 ? 3.875 -1.798 2.537 1.00 21.91 102 THR B C 1
ATOM 1621 O O . THR B 1 102 ? 3.822 -0.656 3.002 1.00 19.32 102 THR B O 1
ATOM 1625 N N . MET B 1 103 ? 3.266 -2.843 3.087 1.00 23.22 103 MET B N 1
ATOM 1626 C CA . MET B 1 103 ? 2.552 -2.750 4.348 1.00 26.84 103 MET B CA 1
ATOM 1627 C C . MET B 1 103 ? 3.579 -3.276 5.350 1.00 27.36 103 MET B C 1
ATOM 1628 O O . MET B 1 103 ? 4.148 -4.348 5.147 1.00 28.41 103 MET B O 1
ATOM 1633 N N . PHE B 1 104 ? 3.832 -2.526 6.415 1.00 25.95 104 PHE B N 1
ATOM 1634 C CA . PHE B 1 104 ? 4.820 -2.944 7.403 1.00 28.48 104 PHE B CA 1
ATOM 1635 C C . PHE B 1 104 ? 4.329 -4.027 8.352 1.00 31.32 104 PHE B C 1
ATOM 1636 O O . PHE B 1 104 ? 3.199 -3.979 8.833 1.00 31.61 104 PHE B O 1
ATOM 1644 N N . GLU B 1 105 ? 5.189 -5.004 8.619 1.00 33.13 105 GLU B N 1
ATOM 1645 C CA . GLU B 1 105 ? 4.829 -6.083 9.525 1.00 36.57 105 GLU B CA 1
ATOM 1646 C C . GLU B 1 105 ? 5.030 -5.627 10.964 1.00 36.10 105 GLU B C 1
ATOM 1647 O O . GLU B 1 105 ? 5.826 -4.727 11.237 1.00 35.11 105 GLU B O 1
ATOM 1653 N N . PRO B 1 106 ? 4.297 -6.234 11.905 1.00 37.46 106 PRO B N 1
ATOM 1654 C CA . PRO B 1 106 ? 4.438 -5.848 13.312 1.00 37.19 106 PRO B CA 1
ATOM 1655 C C . PRO B 1 106 ? 5.825 -6.170 13.844 1.00 36.58 106 PRO B C 1
ATOM 1656 O O . PRO B 1 106 ? 6.547 -6.976 13.260 1.00 37.72 106 PRO B O 1
ATOM 1660 N N . GLU B 1 107 ? 6.201 -5.522 14.941 1.00 36.92 107 GLU B N 1
ATOM 1661 C CA . GLU B 1 107 ? 7.498 -5.753 15.563 1.00 37.98 107 GLU B CA 1
ATOM 1662 C C . GLU B 1 107 ? 7.363 -5.649 17.081 1.00 38.96 107 GLU B C 1
ATOM 1663 O O . GLU B 1 107 ? 6.498 -4.938 17.592 1.00 38.65 107 GLU B O 1
ATOM 1669 N N . ALA B 1 108 ? 8.232 -6.365 17.789 1.00 40.65 108 ALA B N 1
ATOM 1670 C CA . ALA B 1 108 ? 8.229 -6.403 19.249 1.00 41.08 108 ALA B CA 1
ATOM 1671 C C . ALA B 1 108 ? 8.142 -5.042 19.931 1.00 41.57 108 ALA B C 1
ATOM 1672 O O . ALA B 1 108 ? 7.278 -4.819 20.779 1.00 41.20 108 ALA B O 1
ATOM 1674 N N . ALA B 1 109 ? 9.043 -4.137 19.564 1.00 42.28 109 ALA B N 1
ATOM 1675 C CA . ALA B 1 109 ? 9.086 -2.804 20.156 1.00 43.05 109 ALA B CA 1
ATOM 1676 C C . ALA B 1 109 ? 7.749 -2.069 20.125 1.00 43.53 109 ALA B C 1
ATOM 1677 O O . ALA B 1 109 ? 7.471 -1.239 20.992 1.00 44.37 109 ALA B O 1
ATOM 1679 N N . TYR B 1 110 ? 6.926 -2.370 19.128 1.00 43.04 110 TYR B N 1
ATOM 1680 C CA . TYR B 1 110 ? 5.626 -1.724 18.997 1.00 43.97 110 TYR B CA 1
ATOM 1681 C C . TYR B 1 110 ? 4.537 -2.546 19.680 1.00 46.95 110 TYR B C 1
ATOM 1682 O O . TYR B 1 110 ? 4.259 -3.679 19.284 1.00 47.72 110 TYR B O 1
ATOM 1691 N N . ASP B 1 111 ? 3.927 -1.961 20.707 1.00 51.01 111 ASP B N 1
ATOM 1692 C CA . ASP B 1 111 ? 2.862 -2.616 21.466 1.00 54.42 111 ASP B CA 1
ATOM 1693 C C . ASP B 1 111 ? 1.519 -1.925 21.242 1.00 55.68 111 ASP B C 1
ATOM 1694 O O . ASP B 1 111 ? 0.529 -2.639 20.970 1.00 56.81 111 ASP B O 1
ATOM 1699 N N . GLN C 1 5 ? 24.634 -4.465 27.786 1.00 40.08 5 GLN C N 1
ATOM 1700 C CA . GLN C 1 5 ? 24.407 -2.999 27.945 1.00 39.03 5 GLN C CA 1
ATOM 1701 C C . GLN C 1 5 ? 25.715 -2.198 27.967 1.00 37.85 5 GLN C C 1
ATOM 1702 O O . GLN C 1 5 ? 26.036 -1.499 27.005 1.00 36.41 5 GLN C O 1
ATOM 1708 N N . LEU C 1 6 ? 26.465 -2.300 29.064 1.00 35.28 6 LEU C N 1
ATOM 1709 C CA . LEU C 1 6 ? 27.741 -1.595 29.201 1.00 31.63 6 LEU C CA 1
ATOM 1710 C C . LEU C 1 6 ? 28.787 -2.229 28.285 1.00 28.96 6 LEU C C 1
ATOM 1711 O O . LEU C 1 6 ? 28.746 -3.433 28.036 1.00 27.59 6 LEU C O 1
ATOM 1716 N N . THR C 1 7 ? 29.724 -1.422 27.794 1.00 26.15 7 THR C N 1
ATOM 1717 C CA . THR C 1 7 ? 30.768 -1.928 26.904 1.00 24.28 7 THR C CA 1
ATOM 1718 C C . THR C 1 7 ? 31.662 -2.928 27.639 1.00 23.77 7 THR C C 1
ATOM 1719 O O . THR C 1 7 ? 31.710 -2.947 28.869 1.00 22.65 7 THR C O 1
ATOM 1723 N N . PRO C 1 8 ? 32.372 -3.788 26.895 1.00 22.24 8 PRO C N 1
ATOM 1724 C CA . PRO C 1 8 ? 33.233 -4.756 27.586 1.00 22.35 8 PRO C CA 1
ATOM 1725 C C . PRO C 1 8 ? 34.424 -4.085 28.258 1.00 21.28 8 PRO C C 1
ATOM 1726 O O . PRO C 1 8 ? 34.900 -3.047 27.802 1.00 20.78 8 PRO C O 1
ATOM 1730 N N . ARG C 1 9 ? 34.895 -4.676 29.351 1.00 21.61 9 ARG C N 1
ATOM 1731 C CA . ARG C 1 9 ? 36.027 -4.125 30.087 1.00 21.59 9 ARG C CA 1
ATOM 1732 C C . ARG C 1 9 ? 37.390 -4.534 29.522 1.00 19.65 9 ARG C C 1
ATOM 1733 O O . ARG C 1 9 ? 38.378 -3.835 29.731 1.00 18.71 9 ARG C O 1
ATOM 1741 N N . ARG C 1 10 ? 37.441 -5.658 28.813 1.00 19.61 10 ARG C N 1
ATOM 1742 C CA . ARG C 1 10 ? 38.710 -6.176 28.295 1.00 20.24 10 ARG C CA 1
ATOM 1743 C C . ARG C 1 10 ? 39.758 -5.189 27.765 1.00 19.31 10 ARG C C 1
ATOM 1744 O O . ARG C 1 10 ? 40.918 -5.237 28.180 1.00 16.90 10 ARG C O 1
ATOM 1752 N N . PRO C 1 11 ? 39.376 -4.292 26.840 1.00 19.45 11 PRO C N 1
ATOM 1753 C CA . PRO C 1 11 ? 40.325 -3.316 26.280 1.00 20.32 11 PRO C CA 1
ATOM 1754 C C . PRO C 1 11 ? 40.984 -2.466 27.360 1.00 19.60 11 PRO C C 1
ATOM 1755 O O . PRO C 1 11 ? 42.162 -2.127 27.272 1.00 19.87 11 PRO C O 1
ATOM 1759 N N . TYR C 1 12 ? 40.202 -2.101 28.369 1.00 19.16 12 TYR C N 1
ATOM 1760 C CA . TYR C 1 12 ? 40.713 -1.290 29.460 1.00 19.18 12 TYR C CA 1
ATOM 1761 C C . TYR C 1 12 ? 41.691 -2.079 30.319 1.00 18.20 12 TYR C C 1
ATOM 1762 O O . TYR C 1 12 ? 42.735 -1.558 30.716 1.00 18.01 12 TYR C O 1
ATOM 1771 N N . LEU C 1 13 ? 41.347 -3.331 30.608 1.00 17.18 13 LEU C N 1
ATOM 1772 C CA . LEU C 1 13 ? 42.206 -4.184 31.418 1.00 18.18 13 LEU C CA 1
ATOM 1773 C C . LEU C 1 13 ? 43.478 -4.487 30.634 1.00 18.60 13 LEU C C 1
ATOM 1774 O O . LEU C 1 13 ? 44.562 -4.573 31.199 1.00 17.14 13 LEU C O 1
ATOM 1779 N N . LEU C 1 14 ? 43.338 -4.639 29.320 1.00 17.28 14 LEU C N 1
ATOM 1780 C CA . LEU C 1 14 ? 44.491 -4.916 28.475 1.00 17.41 14 LEU C CA 1
ATOM 1781 C C . LEU C 1 14 ? 45.491 -3.769 28.565 1.00 17.42 14 LEU C C 1
ATOM 1782 O O . LEU C 1 14 ? 46.681 -3.988 28.799 1.00 16.97 14 LEU C O 1
ATOM 1787 N N . ARG C 1 15 ? 45.009 -2.541 28.399 1.00 17.05 15 ARG C N 1
ATOM 1788 C CA . ARG C 1 15 ? 45.888 -1.382 28.473 1.00 18.35 15 ARG C CA 1
ATOM 1789 C C . ARG C 1 15 ? 46.500 -1.251 29.870 1.00 19.48 15 ARG C C 1
ATOM 1790 O O . ARG C 1 15 ? 47.659 -0.842 30.010 1.00 17.93 15 ARG C O 1
ATOM 1798 N N . ALA C 1 16 ? 45.724 -1.598 30.898 1.00 19.39 16 ALA C N 1
ATOM 1799 C CA . ALA C 1 16 ? 46.205 -1.510 32.278 1.00 20.89 16 ALA C CA 1
ATOM 1800 C C . ALA C 1 16 ? 47.367 -2.472 32.517 1.00 21.00 16 ALA C C 1
ATOM 1801 O O . ALA C 1 16 ? 48.418 -2.072 33.013 1.00 22.23 16 ALA C O 1
ATOM 1803 N N . PHE C 1 17 ? 47.178 -3.738 32.161 1.00 21.62 17 PHE C N 1
ATOM 1804 C CA . PHE C 1 17 ? 48.238 -4.724 32.340 1.00 21.76 17 PHE C CA 1
ATOM 1805 C C . PHE C 1 17 ? 49.445 -4.443 31.460 1.00 21.17 17 PHE C C 1
ATOM 1806 O O . PHE C 1 17 ? 50.577 -4.729 31.841 1.00 21.17 17 PHE C O 1
ATOM 1814 N N . TYR C 1 18 ? 49.200 -3.881 30.283 1.00 19.95 18 TYR C N 1
ATOM 1815 C CA . TYR C 1 18 ? 50.282 -3.536 29.361 1.00 21.43 18 TYR C CA 1
ATOM 1816 C C . TYR C 1 18 ? 51.173 -2.477 30.019 1.00 21.35 18 TYR C C 1
ATOM 1817 O O . TYR C 1 18 ? 52.395 -2.626 30.078 1.00 21.64 18 TYR C O 1
ATOM 1826 N N . GLU C 1 19 ? 50.555 -1.413 30.522 1.00 21.06 19 GLU C N 1
ATOM 1827 C CA . GLU C 1 19 ? 51.295 -0.344 31.179 1.00 22.60 19 GLU C CA 1
ATOM 1828 C C . GLU C 1 19 ? 52.009 -0.865 32.423 1.00 20.91 19 GLU C C 1
ATOM 1829 O O . GLU C 1 19 ? 53.161 -0.518 32.673 1.00 21.77 19 GLU C O 1
ATOM 1835 N N . TRP C 1 20 ? 51.316 -1.694 33.197 1.00 22.68 20 TRP C N 1
ATOM 1836 C CA . TRP C 1 20 ? 51.866 -2.262 34.426 1.00 24.39 20 TRP C CA 1
ATOM 1837 C C . TRP C 1 20 ? 53.124 -3.092 34.165 1.00 25.90 20 TRP C C 1
ATOM 1838 O O . TRP C 1 20 ? 54.126 -2.955 34.869 1.00 25.71 20 TRP C O 1
ATOM 1849 N N . LEU C 1 21 ? 53.067 -3.954 33.156 1.00 24.63 21 LEU C N 1
ATOM 1850 C CA . LEU C 1 21 ? 54.212 -4.787 32.816 1.00 24.75 21 LEU C CA 1
ATOM 1851 C C . LEU C 1 21 ? 55.397 -3.937 32.367 1.00 24.09 21 LEU C C 1
ATOM 1852 O O . LEU C 1 21 ? 56.523 -4.148 32.823 1.00 26.44 21 LEU C O 1
ATOM 1857 N N . LEU C 1 22 ? 55.149 -2.975 31.483 1.00 22.57 22 LEU C N 1
ATOM 1858 C CA . LEU C 1 22 ? 56.219 -2.111 31.002 1.00 24.12 22 LEU C CA 1
ATOM 1859 C C . LEU C 1 22 ? 56.847 -1.309 32.140 1.00 25.94 22 LEU C C 1
ATOM 1860 O O . LEU C 1 22 ? 58.058 -1.084 32.143 1.00 26.65 22 LEU C O 1
ATOM 1865 N N . ASP C 1 23 ? 56.036 -0.873 33.101 1.00 26.31 23 ASP C N 1
ATOM 1866 C CA . ASP C 1 23 ? 56.574 -0.107 34.224 1.00 27.52 23 ASP C CA 1
ATOM 1867 C C . ASP C 1 23 ? 57.381 -0.989 35.177 1.00 28.70 23 ASP C C 1
ATOM 1868 O O . ASP C 1 23 ? 58.051 -0.492 36.084 1.00 30.69 23 ASP C O 1
ATOM 1873 N N . ASN C 1 24 ? 57.311 -2.298 34.970 1.00 28.47 24 ASN C N 1
ATOM 1874 C CA . ASN C 1 24 ? 58.068 -3.253 35.775 1.00 28.42 24 ASN C CA 1
ATOM 1875 C C . ASN C 1 24 ? 59.210 -3.806 34.917 1.00 29.15 24 ASN C C 1
ATOM 1876 O O . ASN C 1 24 ? 59.808 -4.830 35.246 1.00 28.95 24 ASN C O 1
ATOM 1881 N N . GLN C 1 25 ? 59.500 -3.112 33.817 1.00 29.67 25 GLN C N 1
ATOM 1882 C CA . GLN C 1 25 ? 60.552 -3.506 32.882 1.00 30.56 25 GLN C CA 1
ATOM 1883 C C . GLN C 1 25 ? 60.379 -4.928 32.369 1.00 29.66 25 GLN C C 1
ATOM 1884 O O . GLN C 1 25 ? 61.356 -5.658 32.192 1.00 28.59 25 GLN C O 1
ATOM 1890 N N . LEU C 1 26 ? 59.132 -5.321 32.139 1.00 26.71 26 LEU C N 1
ATOM 1891 C CA . LEU C 1 26 ? 58.842 -6.647 31.622 1.00 25.89 26 LEU C CA 1
ATOM 1892 C C . LEU C 1 26 ? 58.414 -6.506 30.162 1.00 25.35 26 LEU C C 1
ATOM 1893 O O . LEU C 1 26 ? 58.128 -5.405 29.698 1.00 25.76 26 LEU C O 1
ATOM 1898 N N . THR C 1 27 ? 58.380 -7.618 29.440 1.00 25.56 27 THR C N 1
ATOM 1899 C CA . THR C 1 27 ? 58.029 -7.601 28.022 1.00 23.93 27 THR C CA 1
ATOM 1900 C C . THR C 1 27 ? 56.649 -8.217 27.798 1.00 21.83 27 THR C C 1
ATOM 1901 O O . THR C 1 27 ? 56.498 -9.437 27.732 1.00 19.91 27 THR C O 1
ATOM 1905 N N . PRO C 1 28 ? 55.617 -7.369 27.674 1.00 22.41 28 PRO C N 1
ATOM 1906 C CA . PRO C 1 28 ? 54.254 -7.863 27.467 1.00 21.10 28 PRO C CA 1
ATOM 1907 C C . PRO C 1 28 ? 54.027 -8.621 26.168 1.00 19.80 28 PRO C C 1
ATOM 1908 O O . PRO C 1 28 ? 54.406 -8.161 25.089 1.00 19.41 28 PRO C O 1
ATOM 1912 N N . HIS C 1 29 ? 53.402 -9.785 26.298 1.00 18.02 29 HIS C N 1
ATOM 1913 C CA . HIS C 1 29 ? 53.062 -10.639 25.168 1.00 19.23 29 HIS C CA 1
ATOM 1914 C C . HIS C 1 29 ? 51.568 -10.968 25.221 1.00 18.94 29 HIS C C 1
ATOM 1915 O O . HIS C 1 29 ? 51.002 -11.157 26.301 1.00 18.92 29 HIS C O 1
ATOM 1922 N N . LEU C 1 30 ? 50.926 -11.031 24.058 1.00 16.72 30 LEU C N 1
ATOM 1923 C CA . LEU C 1 30 ? 49.514 -11.381 24.006 1.00 17.75 30 LEU C CA 1
ATOM 1924 C C . LEU C 1 30 ? 49.365 -12.817 23.534 1.00 17.73 30 LEU C C 1
ATOM 1925 O O . LEU C 1 30 ? 50.136 -13.284 22.697 1.00 19.78 30 LEU C O 1
ATOM 1930 N N . VAL C 1 31 ? 48.383 -13.519 24.079 1.00 17.47 31 VAL C N 1
ATOM 1931 C CA . VAL C 1 31 ? 48.094 -14.877 23.648 1.00 16.43 31 VAL C CA 1
ATOM 1932 C C . VAL C 1 31 ? 46.786 -14.674 22.900 1.00 17.84 31 VAL C C 1
ATOM 1933 O O . VAL C 1 31 ? 45.818 -14.165 23.470 1.00 18.80 31 VAL C O 1
ATOM 1937 N N . VAL C 1 32 ? 46.767 -15.065 21.629 1.00 16.25 32 VAL C N 1
ATOM 1938 C CA . VAL C 1 32 ? 45.607 -14.869 20.765 1.00 17.05 32 VAL C CA 1
ATOM 1939 C C . VAL C 1 32 ? 45.010 -16.141 20.174 1.00 18.93 32 VAL C C 1
ATOM 1940 O O . VAL C 1 32 ? 45.735 -17.059 19.780 1.00 19.43 32 VAL C O 1
ATOM 1944 N N . ASP C 1 33 ? 43.682 -16.171 20.098 1.00 19.64 33 ASP C N 1
ATOM 1945 C CA . ASP C 1 33 ? 42.940 -17.293 19.515 1.00 21.08 33 ASP C CA 1
ATOM 1946 C C . ASP C 1 33 ? 42.788 -16.919 18.041 1.00 20.30 33 ASP C C 1
ATOM 1947 O O . ASP C 1 33 ? 41.981 -16.052 17.700 1.00 18.66 33 ASP C O 1
ATOM 1952 N N . VAL C 1 34 ? 43.550 -17.571 17.168 1.00 19.70 34 VAL C N 1
ATOM 1953 C CA . VAL C 1 34 ? 43.499 -17.237 15.748 1.00 20.74 34 VAL C CA 1
ATOM 1954 C C . VAL C 1 34 ? 42.340 -17.875 14.997 1.00 21.26 34 VAL C C 1
ATOM 1955 O O . VAL C 1 34 ? 42.183 -17.648 13.798 1.00 23.43 34 VAL C O 1
ATOM 1959 N N . THR C 1 35 ? 41.527 -18.659 15.696 1.00 20.74 35 THR C N 1
ATOM 1960 C CA . THR C 1 35 ? 40.399 -19.330 15.059 1.00 23.35 35 THR C CA 1
ATOM 1961 C C . THR C 1 35 ? 39.177 -18.421 14.900 1.00 22.68 35 THR C C 1
ATOM 1962 O O . THR C 1 35 ? 38.257 -18.723 14.134 1.00 23.70 35 THR C O 1
ATOM 1966 N N . LEU C 1 36 ? 39.174 -17.304 15.614 1.00 22.02 36 LEU C N 1
ATOM 1967 C CA . LEU C 1 36 ? 38.051 -16.372 15.560 1.00 22.05 36 LEU C CA 1
ATOM 1968 C C . LEU C 1 36 ? 38.061 -15.517 14.298 1.00 21.78 36 LEU C C 1
ATOM 1969 O O . LEU C 1 36 ? 39.103 -15.040 13.861 1.00 19.60 36 LEU C O 1
ATOM 1974 N N . PRO C 1 37 ? 36.884 -15.316 13.691 1.00 22.52 37 PRO C N 1
ATOM 1975 C CA . PRO C 1 37 ? 36.794 -14.509 12.472 1.00 22.44 37 PRO C CA 1
ATOM 1976 C C . PRO C 1 37 ? 37.428 -13.140 12.684 1.00 20.52 37 PRO C C 1
ATOM 1977 O O . PRO C 1 37 ? 37.290 -12.546 13.757 1.00 21.57 37 PRO C O 1
ATOM 1981 N N . GLY C 1 38 ? 38.139 -12.651 11.672 1.00 19.53 38 GLY C N 1
ATOM 1982 C CA . GLY C 1 38 ? 38.738 -11.334 11.767 1.00 17.83 38 GLY C CA 1
ATOM 1983 C C . GLY C 1 38 ? 40.196 -11.246 12.168 1.00 17.08 38 GLY C C 1
ATOM 1984 O O . GLY C 1 38 ? 40.848 -10.240 11.884 1.00 16.75 38 GLY C O 1
ATOM 1985 N N . VAL C 1 39 ? 40.716 -12.276 12.826 1.00 16.68 39 VAL C N 1
ATOM 1986 C CA . VAL C 1 39 ? 42.107 -12.238 13.241 1.00 16.99 39 VAL C CA 1
ATOM 1987 C C . VAL C 1 39 ? 43.019 -12.216 12.022 1.00 18.68 39 VAL C C 1
ATOM 1988 O O . VAL C 1 39 ? 42.936 -13.083 11.147 1.00 18.70 39 VAL C O 1
ATOM 1992 N N . GLN C 1 40 ? 43.882 -11.211 11.969 1.00 16.39 40 GLN C N 1
ATOM 1993 C CA . GLN C 1 40 ? 44.820 -11.058 10.874 1.00 19.07 40 GLN C CA 1
ATOM 1994 C C . GLN C 1 40 ? 46.254 -11.153 11.399 1.00 19.29 40 GLN C C 1
ATOM 1995 O O . GLN C 1 40 ? 46.778 -10.199 11.959 1.00 18.22 40 GLN C O 1
ATOM 2001 N N . VAL C 1 41 ? 46.870 -12.317 11.217 1.00 21.00 41 VAL C N 1
ATOM 2002 C CA . VAL C 1 41 ? 48.248 -12.554 11.642 1.00 21.87 41 VAL C CA 1
ATOM 2003 C C . VAL C 1 41 ? 48.858 -13.566 10.678 1.00 22.68 41 VAL C C 1
ATOM 2004 O O . VAL C 1 41 ? 48.134 -14.235 9.939 1.00 23.91 41 VAL C O 1
ATOM 2008 N N . PRO C 1 42 ? 50.196 -13.690 10.669 1.00 24.38 42 PRO C N 1
ATOM 2009 C CA . PRO C 1 42 ? 50.824 -14.666 9.769 1.00 24.19 42 PRO C CA 1
ATOM 2010 C C . PRO C 1 42 ? 50.496 -16.035 10.374 1.00 24.24 42 PRO C C 1
ATOM 2011 O O . PRO C 1 42 ? 51.095 -16.437 11.369 1.00 22.21 42 PRO C O 1
ATOM 2015 N N . MET C 1 43 ? 49.543 -16.749 9.782 1.00 24.31 43 MET C N 1
ATOM 2016 C CA . MET C 1 43 ? 49.124 -18.037 10.329 1.00 25.51 43 MET C CA 1
ATOM 2017 C C . MET C 1 43 ? 50.230 -19.076 10.454 1.00 26.96 43 MET C C 1
ATOM 2018 O O . MET C 1 43 ? 50.120 -20.013 11.250 1.00 25.45 43 MET C O 1
ATOM 2023 N N . GLU C 1 44 ? 51.292 -18.908 9.671 1.00 27.75 44 GLU C N 1
ATOM 2024 C CA . GLU C 1 44 ? 52.434 -19.818 9.708 1.00 29.90 44 GLU C CA 1
ATOM 2025 C C . GLU C 1 44 ? 53.118 -19.746 11.074 1.00 29.27 44 GLU C C 1
ATOM 2026 O O . GLU C 1 44 ? 53.846 -20.662 11.460 1.00 28.12 44 GLU C O 1
ATOM 2032 N N . TYR C 1 45 ? 52.887 -18.651 11.797 1.00 26.84 45 TYR C N 1
ATOM 2033 C CA . TYR C 1 45 ? 53.472 -18.475 13.124 1.00 25.21 45 TYR C CA 1
ATOM 2034 C C . TYR C 1 45 ? 52.540 -18.956 14.226 1.00 24.30 45 TYR C C 1
ATOM 2035 O O . TYR C 1 45 ? 52.901 -18.945 15.404 1.00 24.75 45 TYR C O 1
ATOM 2044 N N . ALA C 1 46 ? 51.337 -19.373 13.848 1.00 23.12 46 ALA C N 1
ATOM 2045 C CA . ALA C 1 46 ? 50.376 -19.862 14.830 1.00 24.24 46 ALA C CA 1
ATOM 2046 C C . ALA C 1 46 ? 50.482 -21.379 14.922 1.00 25.38 46 ALA C C 1
ATOM 2047 O O . ALA C 1 46 ? 50.959 -22.030 13.992 1.00 23.72 46 ALA C O 1
ATOM 2049 N N . ARG C 1 47 ? 50.042 -21.935 16.044 1.00 26.60 47 ARG C N 1
ATOM 2050 C CA . ARG C 1 47 ? 50.070 -23.378 16.241 1.00 28.41 47 ARG C CA 1
ATOM 2051 C C . ARG C 1 47 ? 48.896 -23.773 17.130 1.00 27.89 47 ARG C C 1
ATOM 2052 O O . ARG C 1 47 ? 48.597 -23.107 18.120 1.00 27.20 47 ARG C O 1
ATOM 2060 N N . ASP C 1 48 ? 48.214 -24.848 16.758 1.00 29.84 48 ASP C N 1
ATOM 2061 C CA . ASP C 1 48 ? 47.078 -25.342 17.526 1.00 31.64 48 ASP C CA 1
ATOM 2062 C C . ASP C 1 48 ? 46.015 -24.280 17.836 1.00 31.05 48 ASP C C 1
ATOM 2063 O O . ASP C 1 48 ? 45.463 -24.250 18.936 1.00 30.00 48 ASP C O 1
ATOM 2068 N N . GLY C 1 49 ? 45.739 -23.406 16.874 1.00 30.43 49 GLY C N 1
ATOM 2069 C CA . GLY C 1 49 ? 44.716 -22.391 17.077 1.00 28.20 49 GLY C CA 1
ATOM 2070 C C . GLY C 1 49 ? 45.087 -21.175 17.911 1.00 26.23 49 GLY C C 1
ATOM 2071 O O . GLY C 1 49 ? 44.214 -20.383 18.268 1.00 25.20 49 GLY C O 1
ATOM 2072 N N . GLN C 1 50 ? 46.368 -21.025 18.227 1.00 24.90 50 GLN C N 1
ATOM 2073 C CA . GLN C 1 50 ? 46.834 -19.886 19.014 1.00 24.54 50 GLN C CA 1
ATOM 2074 C C . GLN C 1 50 ? 48.142 -19.312 18.470 1.00 23.73 50 GLN C C 1
ATOM 2075 O O . GLN C 1 50 ? 48.878 -19.973 17.731 1.00 23.64 50 GLN C O 1
ATOM 2081 N N . ILE C 1 51 ? 48.417 -18.066 18.837 1.00 22.83 51 ILE C N 1
ATOM 2082 C CA . ILE C 1 51 ? 49.656 -17.401 18.455 1.00 22.27 51 ILE C CA 1
ATOM 2083 C C . ILE C 1 51 ? 50.040 -16.467 19.596 1.00 21.61 51 ILE C C 1
ATOM 2084 O O . ILE C 1 51 ? 49.169 -15.938 20.290 1.00 22.33 51 ILE C O 1
ATOM 2089 N N . VAL C 1 52 ? 51.342 -16.299 19.819 1.00 21.56 52 VAL C N 1
ATOM 2090 C CA . VAL C 1 52 ? 51.819 -15.410 20.866 1.00 20.53 52 VAL C CA 1
ATOM 2091 C C . VAL C 1 52 ? 52.503 -14.248 20.156 1.00 19.49 52 VAL C C 1
ATOM 2092 O O . VAL C 1 52 ? 53.326 -14.449 19.265 1.00 20.48 52 VAL C O 1
ATOM 2096 N N . LEU C 1 53 ? 52.144 -13.032 20.546 1.00 17.96 53 LEU C N 1
ATOM 2097 C CA . LEU C 1 53 ? 52.699 -11.837 19.933 1.00 18.87 53 LEU C CA 1
ATOM 2098 C C . LEU C 1 53 ? 53.362 -10.938 20.967 1.00 20.21 53 LEU C C 1
ATOM 2099 O O . LEU C 1 53 ? 52.806 -10.690 22.037 1.00 19.19 53 LEU C O 1
ATOM 2104 N N . ASN C 1 54 ? 54.555 -10.458 20.637 1.00 19.01 54 ASN C N 1
ATOM 2105 C CA . ASN C 1 54 ? 55.290 -9.562 21.516 1.00 20.01 54 ASN C CA 1
ATOM 2106 C C . ASN C 1 54 ? 54.801 -8.148 21.197 1.00 19.56 54 ASN C C 1
ATOM 2107 O O . ASN C 1 54 ? 54.937 -7.691 20.059 1.00 21.46 54 ASN C O 1
ATOM 2112 N N . ILE C 1 55 ? 54.214 -7.457 22.172 1.00 19.07 55 ILE C N 1
ATOM 2113 C CA . ILE C 1 55 ? 53.749 -6.103 21.910 1.00 18.77 55 ILE C CA 1
ATOM 2114 C C . ILE C 1 55 ? 54.545 -4.999 22.599 1.00 19.41 55 ILE C C 1
ATOM 2115 O O . ILE C 1 55 ? 54.084 -3.867 22.699 1.00 19.19 55 ILE C O 1
ATOM 2120 N N . ALA C 1 56 ? 55.744 -5.327 23.067 1.00 20.11 56 ALA C N 1
ATOM 2121 C CA . ALA C 1 56 ? 56.605 -4.326 23.692 1.00 21.69 56 ALA C CA 1
ATOM 2122 C C . ALA C 1 56 ? 57.009 -3.369 22.561 1.00 23.00 56 ALA C C 1
ATOM 2123 O O . ALA C 1 56 ? 57.058 -3.767 21.395 1.00 22.14 56 ALA C O 1
ATOM 2125 N N . PRO C 1 57 ? 57.304 -2.103 22.888 1.00 24.17 57 PRO C N 1
ATOM 2126 C CA . PRO C 1 57 ? 57.695 -1.107 21.884 1.00 25.91 57 PRO C CA 1
ATOM 2127 C C . PRO C 1 57 ? 58.763 -1.527 20.869 1.00 26.88 57 PRO C C 1
ATOM 2128 O O . PRO C 1 57 ? 58.645 -1.212 19.684 1.00 26.42 57 PRO C O 1
ATOM 2132 N N . ARG C 1 58 ? 59.793 -2.237 21.325 1.00 27.27 58 ARG C N 1
ATOM 2133 C CA . ARG C 1 58 ? 60.874 -2.677 20.434 1.00 29.23 58 ARG C CA 1
ATOM 2134 C C . ARG C 1 58 ? 60.385 -3.628 19.343 1.00 28.67 58 ARG C C 1
ATOM 2135 O O . ARG C 1 58 ? 60.951 -3.676 18.245 1.00 27.17 58 ARG C O 1
ATOM 2143 N N . ALA C 1 59 ? 59.341 -4.390 19.657 1.00 24.68 59 ALA C N 1
ATOM 2144 C CA . ALA C 1 59 ? 58.804 -5.378 18.734 1.00 23.64 59 ALA C CA 1
ATOM 2145 C C . ALA C 1 59 ? 57.622 -4.930 17.882 1.00 23.32 59 ALA C C 1
ATOM 2146 O O . ALA C 1 59 ? 57.102 -5.723 17.095 1.00 26.60 59 ALA C O 1
ATOM 2148 N N . VAL C 1 60 ? 57.193 -3.678 18.019 1.00 21.33 60 VAL C N 1
ATOM 2149 C CA . VAL C 1 60 ? 56.051 -3.212 17.239 1.00 21.90 60 VAL C CA 1
ATOM 2150 C C . VAL C 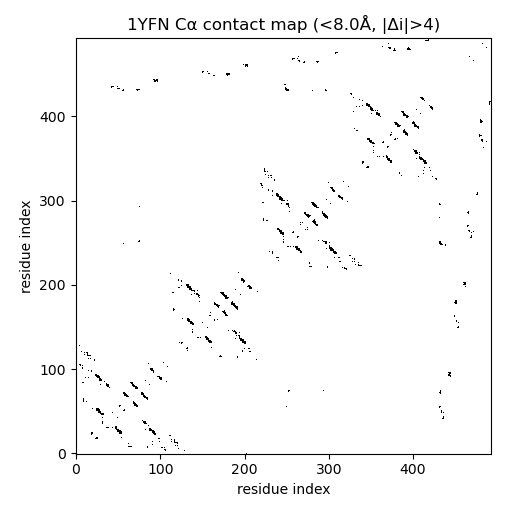1 60 ? 56.183 -1.816 16.649 1.00 23.07 60 VAL C C 1
ATOM 2151 O O . VAL C 1 60 ? 56.982 -1.000 17.104 1.00 24.87 60 VAL C O 1
ATOM 2155 N N . GLY C 1 61 ? 55.359 -1.555 15.637 1.00 22.83 61 GLY C N 1
ATOM 2156 C CA . GLY C 1 61 ? 55.329 -0.262 14.986 1.00 21.32 61 GLY C CA 1
ATOM 2157 C C . GLY C 1 61 ? 53.887 0.221 14.945 1.00 21.48 61 GLY C C 1
ATOM 2158 O O . GLY C 1 61 ? 52.989 -0.538 14.593 1.00 21.07 61 GLY C O 1
ATOM 2159 N N . ASN C 1 62 ? 53.664 1.474 15.326 1.00 21.07 62 ASN C N 1
ATOM 2160 C CA . ASN C 1 62 ? 52.332 2.068 15.332 1.00 21.82 62 ASN C CA 1
ATOM 2161 C C . ASN C 1 62 ? 51.304 1.245 16.090 1.00 21.47 62 ASN C C 1
ATOM 2162 O O . ASN C 1 62 ? 50.200 0.992 15.588 1.00 18.99 62 ASN C O 1
ATOM 2167 N N . LEU C 1 63 ? 51.672 0.836 17.299 1.00 19.28 63 LEU C N 1
ATOM 2168 C CA . LEU C 1 63 ? 50.787 0.044 18.138 1.00 20.26 63 LEU C CA 1
ATOM 2169 C C . LEU C 1 63 ? 49.549 0.820 18.559 1.00 21.40 63 LEU C C 1
ATOM 2170 O O . LEU C 1 63 ? 49.640 1.947 19.047 1.00 21.15 63 LEU C O 1
ATOM 2175 N N . GLU C 1 64 ? 48.392 0.203 18.362 1.00 20.68 64 GLU C N 1
ATOM 2176 C CA . GLU C 1 64 ? 47.121 0.792 18.744 1.00 20.71 64 GLU C CA 1
ATOM 2177 C C . GLU C 1 64 ? 46.378 -0.212 19.600 1.00 20.05 64 GLU C C 1
ATOM 2178 O O . GLU C 1 64 ? 45.979 -1.268 19.110 1.00 19.06 64 GLU C O 1
ATOM 2184 N N . LEU C 1 65 ? 46.216 0.095 20.881 1.00 18.74 65 LEU C N 1
ATOM 2185 C CA . LEU C 1 65 ? 45.461 -0.785 21.766 1.00 18.25 65 LEU C CA 1
ATOM 2186 C C . LEU C 1 65 ? 44.085 -0.137 21.854 1.00 19.45 65 LEU C C 1
ATOM 2187 O O . LEU C 1 65 ? 43.751 0.521 22.838 1.00 18.72 65 LEU C O 1
ATOM 2192 N N . ALA C 1 66 ? 43.302 -0.301 20.792 1.00 20.27 66 ALA C N 1
ATOM 2193 C CA . ALA C 1 66 ? 41.975 0.289 20.725 1.00 20.72 66 ALA C CA 1
ATOM 2194 C C . ALA C 1 66 ? 40.951 -0.568 21.456 1.00 20.78 66 ALA C C 1
ATOM 2195 O O . ALA C 1 66 ? 41.256 -1.666 21.918 1.00 20.12 66 ALA C O 1
ATOM 2197 N N . ASN C 1 67 ? 39.731 -0.065 21.574 1.00 19.26 67 ASN C N 1
ATOM 2198 C CA . ASN C 1 67 ? 38.707 -0.840 22.250 1.00 20.40 67 ASN C CA 1
ATOM 2199 C C . ASN C 1 67 ? 38.165 -1.967 21.379 1.00 19.85 67 ASN C C 1
ATOM 2200 O O . ASN C 1 67 ? 37.718 -2.984 21.902 1.00 18.77 67 ASN C O 1
ATOM 2205 N N . ASP C 1 68 ? 38.223 -1.794 20.059 1.00 19.41 68 ASP C N 1
ATOM 2206 C CA . ASP C 1 68 ? 37.707 -2.804 19.137 1.00 21.32 68 ASP C CA 1
ATOM 2207 C C . ASP C 1 68 ? 38.750 -3.836 18.704 1.00 19.67 68 ASP C C 1
ATOM 2208 O O . ASP C 1 68 ? 38.444 -5.020 18.568 1.00 17.78 68 ASP C O 1
ATOM 2213 N N . GLU C 1 69 ? 39.979 -3.391 18.486 1.00 19.77 69 GLU C N 1
ATOM 2214 C CA . GLU C 1 69 ? 41.038 -4.308 18.093 1.00 19.79 69 GLU C CA 1
ATOM 2215 C C . GLU C 1 69 ? 42.416 -3.805 18.460 1.00 19.36 69 GLU C C 1
ATOM 2216 O O . GLU C 1 69 ? 42.612 -2.628 18.783 1.00 19.25 69 GLU C O 1
ATOM 2222 N N . VAL C 1 70 ? 43.362 -4.729 18.448 1.00 16.54 70 VAL C N 1
ATOM 2223 C CA . VAL C 1 70 ? 44.754 -4.411 18.712 1.00 16.21 70 VAL C CA 1
ATOM 2224 C C . VAL C 1 70 ? 45.374 -4.379 17.326 1.00 16.11 70 VAL C C 1
ATOM 2225 O O . VAL C 1 70 ? 45.284 -5.368 16.599 1.00 16.97 70 VAL C O 1
ATOM 2229 N N . ARG C 1 71 ? 45.989 -3.260 16.958 1.00 14.30 71 ARG C N 1
ATOM 2230 C CA . ARG C 1 71 ? 46.611 -3.133 15.634 1.00 17.37 71 ARG C CA 1
ATOM 2231 C C . ARG C 1 71 ? 48.066 -2.700 15.735 1.00 16.55 71 ARG C C 1
ATOM 2232 O O . ARG C 1 71 ? 48.408 -1.899 16.593 1.00 17.43 71 ARG C O 1
ATOM 2240 N N . PHE C 1 72 ? 48.913 -3.233 14.857 1.00 17.37 72 PHE C N 1
ATOM 2241 C CA . PHE C 1 72 ? 50.324 -2.861 14.829 1.00 19.14 72 PHE C CA 1
ATOM 2242 C C . PHE C 1 72 ? 51.088 -3.568 13.717 1.00 20.38 72 PHE C C 1
ATOM 2243 O O . PHE C 1 72 ? 50.665 -4.608 13.212 1.00 21.70 72 PHE C O 1
ATOM 2251 N N . ASN C 1 73 ? 52.213 -2.981 13.331 1.00 21.82 73 ASN C N 1
ATOM 2252 C CA . ASN C 1 73 ? 53.070 -3.577 12.317 1.00 21.60 73 ASN C CA 1
ATOM 2253 C C . ASN C 1 73 ? 54.152 -4.295 13.107 1.00 23.32 73 ASN C C 1
ATOM 2254 O O . ASN C 1 73 ? 54.598 -3.798 14.146 1.00 23.48 73 ASN C O 1
ATOM 2259 N N . ALA C 1 74 ? 54.556 -5.468 12.637 1.00 22.72 74 ALA C N 1
ATOM 2260 C CA . ALA C 1 74 ? 55.590 -6.235 13.316 1.00 23.49 74 ALA C CA 1
ATOM 2261 C C . ALA C 1 74 ? 56.445 -6.973 12.299 1.00 25.09 74 ALA C C 1
ATOM 2262 O O . ALA C 1 74 ? 56.037 -7.162 11.152 1.00 23.97 74 ALA C O 1
ATOM 2264 N N . ARG C 1 75 ? 57.629 -7.386 12.738 1.00 26.46 75 ARG C N 1
ATOM 2265 C CA . ARG C 1 75 ? 58.573 -8.091 11.882 1.00 28.74 75 ARG C CA 1
ATOM 2266 C C . ARG C 1 75 ? 58.492 -9.597 12.052 1.00 27.44 75 ARG C C 1
ATOM 2267 O O . ARG C 1 75 ? 58.703 -10.118 13.147 1.00 28.37 75 ARG C O 1
ATOM 2275 N N . PHE C 1 76 ? 58.160 -10.292 10.969 1.00 25.95 76 PHE C N 1
ATOM 2276 C CA . PHE C 1 76 ? 58.107 -11.745 10.983 1.00 23.95 76 PHE C CA 1
ATOM 2277 C C . PHE C 1 76 ? 59.069 -12.185 9.874 1.00 25.76 76 PHE C C 1
ATOM 2278 O O . PHE C 1 76 ? 58.840 -11.904 8.701 1.00 24.83 76 PHE C O 1
ATOM 2286 N N . GLY C 1 77 ? 60.154 -12.852 10.248 1.00 26.78 77 GLY C N 1
ATOM 2287 C CA . GLY C 1 77 ? 61.116 -13.296 9.251 1.00 27.47 77 GLY C CA 1
ATOM 2288 C C . GLY C 1 77 ? 61.765 -12.161 8.471 1.00 28.09 77 GLY C C 1
ATOM 2289 O O . GLY C 1 77 ? 62.061 -12.304 7.281 1.00 28.97 77 GLY C O 1
ATOM 2290 N N . GLY C 1 78 ? 61.980 -11.029 9.134 1.00 27.64 78 GLY C N 1
ATOM 2291 C CA . GLY C 1 78 ? 62.610 -9.891 8.483 1.00 28.17 78 GLY C CA 1
ATOM 2292 C C . GLY C 1 78 ? 61.679 -9.062 7.617 1.00 29.39 78 GLY C C 1
ATOM 2293 O O . GLY C 1 78 ? 62.089 -8.054 7.031 1.00 29.94 78 GLY C O 1
ATOM 2294 N N . ILE C 1 79 ? 60.422 -9.480 7.539 1.00 27.31 79 ILE C N 1
ATOM 2295 C CA . ILE C 1 79 ? 59.439 -8.779 6.731 1.00 28.21 79 ILE C CA 1
ATOM 2296 C C . ILE C 1 79 ? 58.407 -8.072 7.601 1.00 28.24 79 ILE C C 1
ATOM 2297 O O . ILE C 1 79 ? 57.895 -8.644 8.558 1.00 25.92 79 ILE C O 1
ATOM 2302 N N . PRO C 1 80 ? 58.102 -6.805 7.289 1.00 30.45 80 PRO C N 1
ATOM 2303 C CA . PRO C 1 80 ? 57.103 -6.102 8.100 1.00 28.47 80 PRO C CA 1
ATOM 2304 C C . PRO C 1 80 ? 55.715 -6.606 7.706 1.00 30.36 80 PRO C C 1
ATOM 2305 O O . PRO C 1 80 ? 55.407 -6.707 6.517 1.00 28.90 80 PRO C O 1
ATOM 2309 N N . ARG C 1 81 ? 54.887 -6.928 8.698 1.00 28.55 81 ARG C N 1
ATOM 2310 C CA . ARG C 1 81 ? 53.540 -7.425 8.431 1.00 29.21 81 ARG C CA 1
ATOM 2311 C C . ARG C 1 81 ? 52.520 -6.656 9.265 1.00 27.53 81 ARG C C 1
ATOM 2312 O O . ARG C 1 81 ? 52.806 -6.268 10.395 1.00 25.37 81 ARG C O 1
ATOM 2320 N N . GLN C 1 82 ? 51.332 -6.436 8.708 1.00 26.60 82 GLN C N 1
ATOM 2321 C CA . GLN C 1 82 ? 50.286 -5.715 9.430 1.00 25.56 82 GLN C CA 1
ATOM 2322 C C . GLN C 1 82 ? 49.448 -6.690 10.247 1.00 23.19 82 GLN C C 1
ATOM 2323 O O . GLN C 1 82 ? 48.893 -7.643 9.705 1.00 22.26 82 GLN C O 1
ATOM 2329 N N . VAL C 1 83 ? 49.365 -6.445 11.553 1.00 20.58 83 VAL C N 1
ATOM 2330 C CA . VAL C 1 83 ? 48.606 -7.307 12.458 1.00 20.37 83 VAL C CA 1
ATOM 2331 C C . VAL C 1 83 ? 47.348 -6.608 12.962 1.00 17.59 83 VAL C C 1
ATOM 2332 O O . VAL C 1 83 ? 47.375 -5.432 13.311 1.00 18.22 83 VAL C O 1
ATOM 2336 N N . SER C 1 84 ? 46.238 -7.335 12.980 1.00 19.09 84 SER C N 1
ATOM 2337 C CA . SER C 1 84 ? 44.977 -6.791 13.469 1.00 17.69 84 SER C CA 1
ATOM 2338 C C . SER C 1 84 ? 44.287 -7.910 14.234 1.00 18.15 84 SER C C 1
ATOM 2339 O O . SER C 1 84 ? 44.028 -8.971 13.681 1.00 17.81 84 SER C O 1
ATOM 2342 N N . VAL C 1 85 ? 44.011 -7.679 15.511 1.00 16.56 85 VAL C N 1
ATOM 2343 C CA . VAL C 1 85 ? 43.374 -8.705 16.325 1.00 18.31 85 VAL C CA 1
ATOM 2344 C C . VAL C 1 85 ? 42.157 -8.183 17.073 1.00 17.00 85 VAL C C 1
ATOM 2345 O O . VAL C 1 85 ? 42.290 -7.348 17.959 1.00 16.55 85 VAL C O 1
ATOM 2349 N N . PRO C 1 86 ? 40.953 -8.662 16.720 1.00 18.34 86 PRO C N 1
ATOM 2350 C CA . PRO C 1 86 ? 39.776 -8.170 17.448 1.00 18.61 86 PRO C CA 1
ATOM 2351 C C . PRO C 1 86 ? 39.943 -8.499 18.929 1.00 17.10 86 PRO C C 1
ATOM 2352 O O . PRO C 1 86 ? 40.502 -9.539 19.280 1.00 17.11 86 PRO C O 1
ATOM 2356 N N . LEU C 1 87 ? 39.471 -7.607 19.794 1.00 17.25 87 LEU C N 1
ATOM 2357 C CA . LEU C 1 87 ? 39.610 -7.805 21.233 1.00 17.41 87 LEU C CA 1
ATOM 2358 C C . LEU C 1 87 ? 39.065 -9.138 21.716 1.00 18.49 87 LEU C C 1
ATOM 2359 O O . LEU C 1 87 ? 39.592 -9.720 22.662 1.00 18.03 87 LEU C O 1
ATOM 2364 N N . ALA C 1 88 ? 38.014 -9.626 21.069 1.00 18.13 88 ALA C N 1
ATOM 2365 C CA . ALA C 1 88 ? 37.426 -10.903 21.458 1.00 18.69 88 ALA C CA 1
ATOM 2366 C C . ALA C 1 88 ? 38.417 -12.067 21.344 1.00 17.78 88 ALA C C 1
ATOM 2367 O O . ALA C 1 88 ? 38.306 -13.060 22.069 1.00 17.75 88 ALA C O 1
ATOM 2369 N N . ALA C 1 89 ? 39.379 -11.946 20.433 1.00 15.97 89 ALA C N 1
ATOM 2370 C CA . ALA C 1 89 ? 40.370 -12.997 20.220 1.00 14.93 89 ALA C CA 1
ATOM 2371 C C . ALA C 1 89 ? 41.600 -12.884 21.130 1.00 15.80 89 ALA C C 1
ATOM 2372 O O . ALA C 1 89 ? 42.510 -13.716 21.061 1.00 15.94 89 ALA C O 1
ATOM 2374 N N . VAL C 1 90 ? 41.635 -11.859 21.971 1.00 15.89 90 VAL C N 1
ATOM 2375 C CA . VAL C 1 90 ? 42.769 -11.689 22.876 1.00 17.30 90 VAL C CA 1
ATOM 2376 C C . VAL C 1 90 ? 42.433 -12.450 24.150 1.00 18.98 90 VAL C C 1
ATOM 2377 O O . VAL C 1 90 ? 41.563 -12.046 24.920 1.00 19.73 90 VAL C O 1
ATOM 2381 N N . LEU C 1 91 ? 43.125 -13.568 24.348 1.00 19.63 91 LEU C N 1
ATOM 2382 C CA . LEU C 1 91 ? 42.909 -14.444 25.496 1.00 20.60 91 LEU C CA 1
ATOM 2383 C C . LEU C 1 91 ? 43.619 -14.009 26.773 1.00 21.22 91 LEU C C 1
ATOM 2384 O O . LEU C 1 91 ? 43.082 -14.165 27.880 1.00 21.55 91 LEU C O 1
ATOM 2389 N N . ALA C 1 92 ? 44.823 -13.471 26.630 1.00 20.23 92 ALA C N 1
ATOM 2390 C CA . ALA C 1 92 ? 45.581 -13.081 27.809 1.00 20.43 92 ALA C CA 1
ATOM 2391 C C . ALA C 1 92 ? 46.773 -12.205 27.486 1.00 21.03 92 ALA C C 1
ATOM 2392 O O . ALA C 1 92 ? 47.122 -12.004 26.326 1.00 20.41 92 ALA C O 1
ATOM 2394 N N . ILE C 1 93 ? 47.392 -11.676 28.535 1.00 20.44 93 ILE C N 1
ATOM 2395 C CA . ILE C 1 93 ? 48.573 -10.852 28.386 1.00 19.12 93 ILE C CA 1
ATOM 2396 C C . ILE C 1 93 ? 49.509 -11.253 29.521 1.00 21.00 93 ILE C C 1
ATOM 2397 O O . ILE C 1 93 ? 49.111 -11.273 30.694 1.00 20.00 93 ILE C O 1
ATOM 2402 N N . TYR C 1 94 ? 50.734 -11.620 29.156 1.00 21.27 94 TYR C N 1
ATOM 2403 C CA . TYR C 1 94 ? 51.740 -12.049 30.127 1.00 22.21 94 TYR C CA 1
ATOM 2404 C C . TYR C 1 94 ? 53.124 -11.518 29.796 1.00 21.97 94 TYR C C 1
ATOM 2405 O O . TYR C 1 94 ? 53.415 -11.173 28.650 1.00 23.48 94 TYR C O 1
ATOM 2414 N N . ALA C 1 95 ? 53.985 -11.469 30.809 1.00 22.87 95 ALA C N 1
ATOM 2415 C CA . ALA C 1 95 ? 55.359 -11.030 30.621 1.00 22.05 95 ALA C CA 1
ATOM 2416 C C . ALA C 1 95 ? 56.132 -12.267 30.170 1.00 23.38 95 ALA C C 1
ATOM 2417 O O . ALA C 1 95 ? 55.912 -13.361 30.683 1.00 23.58 95 ALA C O 1
ATOM 2419 N N . ARG C 1 96 ? 57.023 -12.097 29.203 1.00 24.65 96 ARG C N 1
ATOM 2420 C CA . ARG C 1 96 ? 57.806 -13.214 28.697 1.00 27.76 96 ARG C CA 1
ATOM 2421 C C . ARG C 1 96 ? 58.785 -13.735 29.738 1.00 29.91 96 ARG C C 1
ATOM 2422 O O . ARG C 1 96 ? 59.011 -14.943 29.846 1.00 30.22 96 ARG C O 1
ATOM 2430 N N . GLU C 1 97 ? 59.362 -12.830 30.515 1.00 31.18 97 GLU C N 1
ATOM 2431 C CA . GLU C 1 97 ? 60.341 -13.254 31.500 1.00 33.16 97 GLU C CA 1
ATOM 2432 C C . GLU C 1 97 ? 59.819 -14.010 32.720 1.00 33.46 97 GLU C C 1
ATOM 2433 O O . GLU C 1 97 ? 60.540 -14.840 33.268 1.00 34.76 97 GLU C O 1
ATOM 2439 N N . ASN C 1 98 ? 58.578 -13.774 33.138 1.00 32.30 98 ASN C N 1
ATOM 2440 C CA . ASN C 1 98 ? 58.081 -14.475 34.321 1.00 32.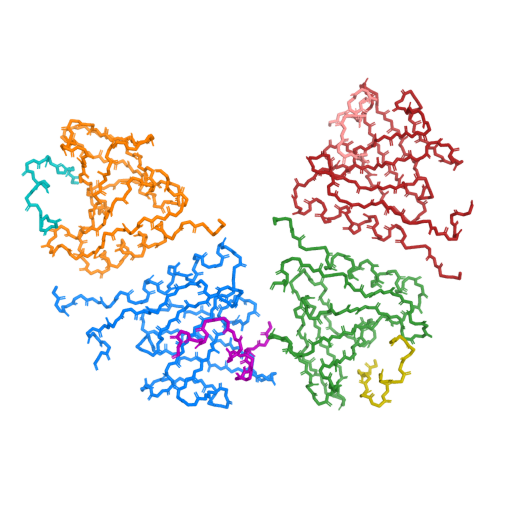87 98 ASN C CA 1
ATOM 2441 C C . ASN C 1 98 ? 56.627 -14.943 34.314 1.00 32.85 98 ASN C C 1
ATOM 2442 O O . ASN C 1 98 ? 56.171 -15.560 35.278 1.00 33.04 98 ASN C O 1
ATOM 2447 N N . GLY C 1 99 ? 55.892 -14.652 33.246 1.00 32.55 99 GLY C N 1
ATOM 2448 C CA . GLY C 1 99 ? 54.506 -15.086 33.190 1.00 30.89 99 GLY C CA 1
ATOM 2449 C C . GLY C 1 99 ? 53.539 -14.230 33.995 1.00 29.87 99 GLY C C 1
ATOM 2450 O O . GLY C 1 99 ? 52.392 -14.621 34.221 1.00 29.56 99 GLY C O 1
ATOM 2451 N N . ALA C 1 100 ? 54.000 -13.067 34.441 1.00 28.89 100 ALA C N 1
ATOM 2452 C CA . ALA C 1 100 ? 53.150 -12.155 35.200 1.00 27.95 100 ALA C CA 1
ATOM 2453 C C . ALA C 1 100 ? 52.107 -11.591 34.241 1.00 27.20 100 ALA C C 1
ATOM 2454 O O . ALA C 1 100 ? 52.432 -11.229 33.109 1.00 25.62 100 ALA C O 1
ATOM 2456 N N . GLY C 1 101 ? 50.860 -11.517 34.693 1.00 26.28 101 GLY C N 1
ATOM 2457 C CA . GLY C 1 101 ? 49.808 -10.991 33.842 1.00 27.53 101 GLY C CA 1
ATOM 2458 C C . GLY C 1 101 ? 48.455 -11.576 34.175 1.00 27.69 101 GLY C C 1
ATOM 2459 O O . GLY C 1 101 ? 48.162 -11.840 35.342 1.00 28.12 101 GLY C O 1
ATOM 2460 N N . THR C 1 102 ? 47.622 -11.799 33.163 1.00 26.61 102 THR C N 1
ATOM 2461 C CA . THR C 1 102 ? 46.300 -12.341 33.427 1.00 26.48 102 THR C CA 1
ATOM 2462 C C . THR C 1 102 ? 45.592 -12.888 32.195 1.00 27.33 102 THR C C 1
ATOM 2463 O O . THR C 1 102 ? 45.895 -12.502 31.060 1.00 24.32 102 THR C O 1
ATOM 2467 N N . MET C 1 103 ? 44.665 -13.811 32.433 1.00 26.47 103 MET C N 1
ATOM 2468 C CA . MET C 1 103 ? 43.859 -14.381 31.366 1.00 28.49 103 MET C CA 1
ATOM 2469 C C . MET C 1 103 ? 42.528 -13.664 31.525 1.00 27.03 103 MET C C 1
ATOM 2470 O O . MET C 1 103 ? 41.903 -13.725 32.585 1.00 26.62 103 MET C O 1
ATOM 2475 N N . PHE C 1 104 ? 42.095 -12.981 30.476 1.00 24.73 104 PHE C N 1
ATOM 2476 C CA . PHE C 1 104 ? 40.857 -12.217 30.534 1.00 24.33 104 PHE C CA 1
ATOM 2477 C C . PHE C 1 104 ? 39.592 -13.042 30.715 1.00 23.49 104 PHE C C 1
ATOM 2478 O O . PHE C 1 104 ? 39.442 -14.111 30.135 1.00 24.74 104 PHE C O 1
ATOM 2486 N N . GLU C 1 105 ? 38.681 -12.528 31.534 1.00 24.82 105 GLU C N 1
ATOM 2487 C CA . GLU C 1 105 ? 37.419 -13.212 31.775 1.00 24.80 105 GLU C CA 1
ATOM 2488 C C . GLU C 1 105 ? 36.519 -13.044 30.559 1.00 24.08 105 GLU C C 1
ATOM 2489 O O . GLU C 1 105 ? 36.696 -12.123 29.769 1.00 21.97 105 GLU C O 1
ATOM 2495 N N . PRO C 1 106 ? 35.549 -13.946 30.391 1.00 24.41 106 PRO C N 1
ATOM 2496 C CA . PRO C 1 106 ? 34.619 -13.889 29.262 1.00 25.28 106 PRO C CA 1
ATOM 2497 C C . PRO C 1 106 ? 33.778 -12.616 29.289 1.00 24.75 106 PRO C C 1
ATOM 2498 O O . PRO C 1 106 ? 33.447 -12.099 30.353 1.00 26.17 106 PRO C O 1
ATOM 2502 N N . GLU C 1 107 ? 33.444 -12.109 28.110 1.00 23.06 107 GLU C N 1
ATOM 2503 C CA . GLU C 1 107 ? 32.648 -10.897 27.999 1.00 22.48 107 GLU C CA 1
ATOM 2504 C C . GLU C 1 107 ? 31.378 -11.235 27.244 1.00 22.88 107 GLU C C 1
ATOM 2505 O O . GLU C 1 107 ? 31.428 -11.910 26.217 1.00 21.71 107 GLU C O 1
ATOM 2511 N N . ALA C 1 108 ? 30.245 -10.757 27.746 1.00 24.47 108 ALA C N 1
ATOM 2512 C CA . ALA C 1 108 ? 28.970 -11.016 27.096 1.00 26.86 108 ALA C CA 1
ATOM 2513 C C . ALA C 1 108 ? 28.965 -10.454 25.676 1.00 27.59 108 ALA C C 1
ATOM 2514 O O . ALA C 1 108 ? 28.374 -11.041 24.769 1.00 28.77 108 ALA C O 1
ATOM 2516 N N . ALA C 1 109 ? 29.636 -9.322 25.486 1.00 27.81 109 ALA C N 1
ATOM 2517 C CA . ALA C 1 109 ? 29.692 -8.679 24.175 1.00 28.31 109 ALA C CA 1
ATOM 2518 C C . ALA C 1 109 ? 30.359 -9.551 23.124 1.00 27.87 109 ALA C C 1
ATOM 2519 O O . ALA C 1 109 ? 30.061 -9.443 21.936 1.00 29.56 109 ALA C O 1
ATOM 2521 N N . TYR C 1 110 ? 31.265 -10.417 23.561 1.00 26.61 110 TYR C N 1
ATOM 2522 C CA . TYR C 1 110 ? 31.993 -11.290 22.648 1.00 27.00 110 TYR C CA 1
ATOM 2523 C C . TYR C 1 110 ? 31.349 -12.664 22.524 1.00 29.29 110 TYR C C 1
ATOM 2524 O O . TYR C 1 110 ? 31.781 -13.485 21.714 1.00 30.36 110 TYR C O 1
ATOM 2533 N N . ASP C 1 111 ? 30.325 -12.921 23.327 1.00 31.06 111 ASP C N 1
ATOM 2534 C CA . ASP C 1 111 ? 29.664 -14.221 23.299 1.00 35.12 111 ASP C CA 1
ATOM 2535 C C . ASP C 1 111 ? 28.513 -14.243 22.294 1.00 36.26 111 ASP C C 1
ATOM 2536 O O . ASP C 1 111 ? 28.704 -14.834 21.206 1.00 36.57 111 ASP C O 1
ATOM 2541 N N . GLN D 1 5 ? 57.688 -8.573 44.807 1.00 46.73 5 GLN D N 1
ATOM 2542 C CA . GLN D 1 5 ? 58.750 -8.314 43.790 1.00 46.69 5 GLN D CA 1
ATOM 2543 C C . GLN D 1 5 ? 58.297 -7.227 42.818 1.00 44.91 5 GLN D C 1
ATOM 2544 O O . GLN D 1 5 ? 58.947 -6.192 42.678 1.00 44.86 5 GLN D O 1
ATOM 2550 N N . LEU D 1 6 ? 57.177 -7.475 42.146 1.00 42.40 6 LEU D N 1
ATOM 2551 C CA . LEU D 1 6 ? 56.630 -6.521 41.191 1.00 39.81 6 LEU D CA 1
ATOM 2552 C C . LEU D 1 6 ? 55.753 -5.506 41.914 1.00 37.93 6 LEU D C 1
ATOM 2553 O O . LEU D 1 6 ? 55.216 -5.797 42.986 1.00 37.68 6 LEU D O 1
ATOM 2558 N N . THR D 1 7 ? 55.616 -4.317 41.333 1.00 34.62 7 THR D N 1
ATOM 2559 C CA . THR D 1 7 ? 54.792 -3.268 41.928 1.00 32.96 7 THR D CA 1
ATOM 2560 C C . THR D 1 7 ? 53.328 -3.701 41.952 1.00 31.49 7 THR D C 1
ATOM 2561 O O . THR D 1 7 ? 52.928 -4.616 41.228 1.00 29.45 7 THR D O 1
ATOM 2565 N N . PRO D 1 8 ? 52.509 -3.058 42.799 1.00 30.65 8 PRO D N 1
ATOM 2566 C CA . PRO D 1 8 ? 51.092 -3.424 42.861 1.00 30.66 8 PRO D CA 1
ATOM 2567 C C . PRO D 1 8 ? 50.395 -2.974 41.581 1.00 29.35 8 PRO D C 1
ATOM 2568 O O . PRO D 1 8 ? 50.806 -1.998 40.958 1.00 30.15 8 PRO D O 1
ATOM 2572 N N . ARG D 1 9 ? 49.348 -3.681 41.181 1.00 30.31 9 ARG D N 1
ATOM 2573 C CA . ARG D 1 9 ? 48.648 -3.307 39.961 1.00 30.65 9 ARG D CA 1
ATOM 2574 C C . ARG D 1 9 ? 47.355 -2.540 40.230 1.00 29.24 9 ARG D C 1
ATOM 2575 O O . ARG D 1 9 ? 46.721 -2.039 39.299 1.00 25.87 9 ARG D O 1
ATOM 2583 N N . ARG D 1 10 ? 46.978 -2.436 41.503 1.00 26.78 10 ARG D N 1
ATOM 2584 C CA . ARG D 1 10 ? 45.752 -1.738 41.886 1.00 26.08 10 ARG D CA 1
ATOM 2585 C C . ARG D 1 10 ? 45.563 -0.381 41.200 1.00 23.72 10 ARG D C 1
ATOM 2586 O O . ARG D 1 10 ? 44.485 -0.093 40.683 1.00 23.05 10 ARG D O 1
ATOM 2594 N N . PRO D 1 11 ? 46.602 0.474 41.190 1.00 25.03 11 PRO D N 1
ATOM 2595 C CA . PRO D 1 11 ? 46.465 1.785 40.545 1.00 24.10 11 PRO D CA 1
ATOM 2596 C C . PRO D 1 11 ? 46.174 1.732 39.044 1.00 24.18 11 PRO D C 1
ATOM 2597 O O . PRO D 1 11 ? 45.482 2.603 38.509 1.00 21.70 11 PRO D O 1
ATOM 2601 N N . TYR D 1 12 ? 46.710 0.725 38.360 1.00 22.81 12 TYR D N 1
ATOM 2602 C CA . TYR D 1 12 ? 46.456 0.592 36.927 1.00 23.11 12 TYR D CA 1
ATOM 2603 C C . TYR D 1 12 ? 45.021 0.132 36.738 1.00 22.60 12 TYR D C 1
ATOM 2604 O O . TYR D 1 12 ? 44.322 0.590 35.832 1.00 22.90 12 TYR D O 1
ATOM 2613 N N . LEU D 1 13 ? 44.577 -0.767 37.609 1.00 22.76 13 LEU D N 1
ATOM 2614 C CA . LEU D 1 13 ? 43.216 -1.269 37.529 1.00 21.53 13 LEU D CA 1
ATOM 2615 C C . LEU D 1 13 ? 42.244 -0.142 37.867 1.00 22.54 13 LEU D C 1
ATOM 2616 O O . LEU D 1 13 ? 41.173 -0.030 37.269 1.00 22.20 13 LEU D O 1
ATOM 2621 N N . LEU D 1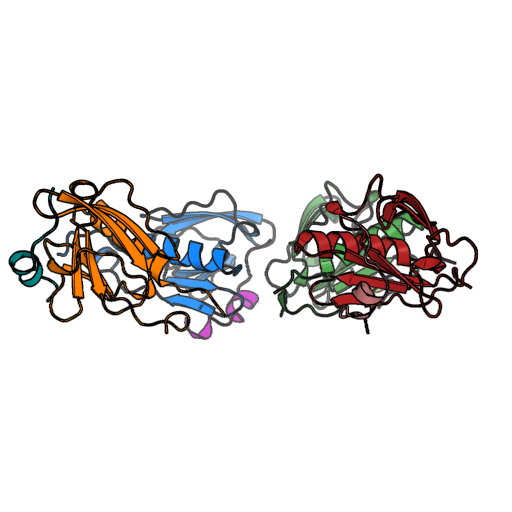 14 ? 42.621 0.693 38.830 1.00 21.31 14 LEU D N 1
ATOM 2622 C CA . LEU D 1 14 ? 41.762 1.807 39.225 1.00 22.25 14 LEU D CA 1
ATOM 2623 C C . LEU D 1 14 ? 41.534 2.732 38.030 1.00 22.51 14 LEU D C 1
ATOM 2624 O O . LEU D 1 14 ? 40.385 3.051 37.680 1.00 21.54 14 LEU D O 1
ATOM 2629 N N . ARG D 1 15 ? 42.626 3.157 37.401 1.00 22.28 15 ARG D N 1
ATOM 2630 C CA . ARG D 1 15 ? 42.531 4.025 36.237 1.00 21.40 15 ARG D CA 1
ATOM 2631 C C . ARG D 1 15 ? 41.721 3.343 35.133 1.00 20.98 15 ARG D C 1
ATOM 2632 O O . ARG D 1 15 ? 40.913 3.987 34.466 1.00 20.60 15 ARG D O 1
ATOM 2640 N N . ALA D 1 16 ? 41.929 2.041 34.945 1.00 19.93 16 ALA D N 1
ATOM 2641 C CA . ALA D 1 16 ? 41.199 1.312 33.912 1.00 19.30 16 ALA D CA 1
ATOM 2642 C C . ALA D 1 16 ? 39.693 1.345 34.147 1.00 20.36 16 ALA D C 1
ATOM 2643 O O . ALA D 1 16 ? 38.921 1.609 33.221 1.00 19.46 16 ALA D O 1
ATOM 2645 N N . PHE D 1 17 ? 39.271 1.071 35.379 1.00 19.82 17 PHE D N 1
ATOM 2646 C CA . PHE D 1 17 ? 37.847 1.080 35.691 1.00 21.31 17 PHE D CA 1
ATOM 2647 C C . PHE D 1 17 ? 37.269 2.481 35.662 1.00 20.15 17 PHE D C 1
ATOM 2648 O O . PHE D 1 17 ? 36.116 2.680 35.277 1.00 20.00 17 PHE D O 1
ATOM 2656 N N . TYR D 1 18 ? 38.075 3.453 36.067 1.00 19.42 18 TYR D N 1
ATOM 2657 C CA . TYR D 1 18 ? 37.649 4.844 36.055 1.00 21.21 18 TYR D CA 1
ATOM 2658 C C . TYR D 1 18 ? 37.296 5.239 34.619 1.00 20.70 18 TYR D C 1
ATOM 2659 O O . TYR D 1 18 ? 36.210 5.764 34.359 1.00 19.90 18 TYR D O 1
ATOM 2668 N N . GLU D 1 19 ? 38.211 4.961 33.688 1.00 19.89 19 GLU D N 1
ATOM 2669 C CA . GLU D 1 19 ? 37.995 5.287 32.277 1.00 20.50 19 GLU D CA 1
ATOM 2670 C C . GLU D 1 19 ? 36.788 4.539 31.729 1.00 19.61 19 GLU D C 1
ATOM 2671 O O . GLU D 1 19 ? 35.952 5.120 31.029 1.00 20.21 19 GLU D O 1
ATOM 2677 N N . TRP D 1 20 ? 36.705 3.249 32.049 1.00 19.07 20 TRP D N 1
ATOM 2678 C CA . TRP D 1 20 ? 35.610 2.407 31.586 1.00 19.17 20 TRP D CA 1
ATOM 2679 C C . TRP D 1 20 ? 34.256 2.927 32.060 1.00 20.38 20 TRP D C 1
ATOM 2680 O O . TRP D 1 20 ? 33.301 2.996 31.283 1.00 20.32 20 TRP D O 1
ATOM 2691 N N . LEU D 1 21 ? 34.167 3.288 33.335 1.00 18.50 21 LEU D N 1
ATOM 2692 C CA . LEU D 1 21 ? 32.913 3.807 33.865 1.00 21.70 21 LEU D CA 1
ATOM 2693 C C . LEU D 1 21 ? 32.519 5.107 33.179 1.00 21.04 21 LEU D C 1
ATOM 2694 O O . LEU D 1 21 ? 31.366 5.290 32.799 1.00 22.92 21 LEU D O 1
ATOM 2699 N N . LEU D 1 22 ? 33.481 6.007 33.022 1.00 20.01 22 LEU D N 1
ATOM 2700 C CA . LEU D 1 22 ? 33.219 7.290 32.385 1.00 22.61 22 LEU D CA 1
ATOM 2701 C C . LEU D 1 22 ? 32.798 7.104 30.933 1.00 23.35 22 LEU D C 1
ATOM 2702 O O . LEU D 1 22 ? 31.887 7.779 30.455 1.00 23.33 22 LEU D O 1
ATOM 2707 N N . ASP D 1 23 ? 33.447 6.177 30.234 1.00 22.31 23 ASP D N 1
ATOM 2708 C CA . ASP D 1 23 ? 33.116 5.917 28.836 1.00 22.04 23 ASP D CA 1
ATOM 2709 C C . ASP D 1 23 ? 31.710 5.356 28.664 1.00 22.99 23 ASP D C 1
ATOM 2710 O O . ASP D 1 23 ? 31.143 5.414 27.569 1.00 25.30 23 ASP D O 1
ATOM 2715 N N . ASN D 1 24 ? 31.151 4.806 29.739 1.00 20.90 24 ASN D N 1
ATOM 2716 C CA . ASN D 1 24 ? 29.793 4.269 29.710 1.00 21.87 24 ASN D CA 1
ATOM 2717 C C . ASN D 1 24 ? 28.834 5.288 30.334 1.00 22.94 24 ASN D C 1
ATOM 2718 O O . ASN D 1 24 ? 27.699 4.967 30.682 1.00 24.58 24 ASN D O 1
ATOM 2723 N N . GLN D 1 25 ? 29.313 6.519 30.475 1.00 25.29 25 GLN D N 1
ATOM 2724 C CA . GLN D 1 25 ? 28.516 7.605 31.036 1.00 26.50 25 GLN D CA 1
ATOM 2725 C C . GLN D 1 25 ? 28.046 7.343 32.466 1.00 26.28 25 GLN D C 1
ATOM 2726 O O . GLN D 1 25 ? 26.951 7.753 32.851 1.00 26.12 25 GLN D O 1
ATOM 2732 N N . LEU D 1 26 ? 28.866 6.658 33.257 1.00 25.07 26 LEU D N 1
ATOM 2733 C CA . LEU D 1 26 ? 28.504 6.389 34.645 1.00 25.13 26 LEU D CA 1
ATOM 2734 C C . LEU D 1 26 ? 29.282 7.332 35.553 1.00 24.61 26 LEU D C 1
ATOM 2735 O O . LEU D 1 26 ? 30.171 8.047 35.096 1.00 24.72 26 LEU D O 1
ATOM 2740 N N . THR D 1 27 ? 28.953 7.330 36.841 1.00 24.30 27 THR D N 1
ATOM 2741 C CA . THR D 1 27 ? 29.611 8.214 37.796 1.00 23.93 27 THR D CA 1
ATOM 2742 C C . THR D 1 27 ? 30.482 7.444 38.791 1.00 24.01 27 THR D C 1
ATOM 2743 O O . THR D 1 27 ? 29.988 6.924 39.793 1.00 24.88 27 THR D O 1
ATOM 2747 N N . PRO D 1 28 ? 31.798 7.379 38.534 1.00 24.08 28 PRO D N 1
ATOM 2748 C CA . PRO D 1 28 ? 32.732 6.664 39.410 1.00 22.73 28 PRO D CA 1
ATOM 2749 C C . PRO D 1 28 ? 32.866 7.191 40.836 1.00 23.22 28 PRO D C 1
ATOM 2750 O O . PRO D 1 28 ? 33.083 8.387 41.062 1.00 21.45 28 PRO D O 1
ATOM 2754 N N . HIS D 1 29 ? 32.732 6.271 41.786 1.00 21.14 29 HIS D N 1
ATOM 2755 C CA . HIS D 1 29 ? 32.853 6.565 43.209 1.00 21.65 29 HIS D CA 1
ATOM 2756 C C . HIS D 1 29 ? 33.879 5.618 43.825 1.00 21.68 29 HIS D C 1
ATOM 2757 O O . HIS D 1 29 ? 33.965 4.456 43.436 1.00 22.67 29 HIS D O 1
ATOM 2764 N N . LEU D 1 30 ? 34.654 6.113 44.786 1.00 21.08 30 LEU D N 1
ATOM 2765 C CA . LEU D 1 30 ? 35.636 5.279 45.459 1.00 19.92 30 LEU D CA 1
ATOM 2766 C C . LEU D 1 30 ? 35.136 4.936 46.854 1.00 22.54 30 LEU D C 1
ATOM 2767 O O . LEU D 1 30 ? 34.472 5.750 47.496 1.00 20.72 30 LEU D O 1
ATOM 2772 N N . VAL D 1 31 ? 35.425 3.721 47.309 1.00 21.60 31 VAL D N 1
ATOM 2773 C CA . VAL D 1 31 ? 35.074 3.311 48.663 1.00 22.35 31 VAL D CA 1
ATOM 2774 C C . VAL D 1 31 ? 36.450 3.285 49.312 1.00 22.79 31 VAL D C 1
ATOM 2775 O O . VAL D 1 31 ? 37.357 2.607 48.825 1.00 23.00 31 VAL D O 1
ATOM 2779 N N . VAL D 1 32 ? 36.617 4.030 50.396 1.00 22.43 32 VAL D N 1
ATOM 2780 C CA . VAL D 1 32 ? 37.915 4.126 51.045 1.00 23.83 32 VAL D CA 1
ATOM 2781 C C . VAL D 1 32 ? 37.936 3.734 52.515 1.00 26.43 32 VAL D C 1
ATOM 2782 O O . VAL D 1 32 ? 36.978 3.975 53.244 1.00 24.73 32 VAL D O 1
ATOM 2786 N N . ASP D 1 33 ? 39.051 3.133 52.928 1.00 28.39 33 ASP D N 1
ATOM 2787 C CA . ASP D 1 33 ? 39.268 2.712 54.309 1.00 30.29 33 ASP D CA 1
ATOM 2788 C C . ASP D 1 33 ? 39.974 3.881 54.990 1.00 30.20 33 ASP D C 1
ATOM 2789 O O . ASP D 1 33 ? 41.170 4.096 54.784 1.00 28.02 33 ASP D O 1
ATOM 2794 N N . VAL D 1 34 ? 39.236 4.633 55.801 1.00 31.99 34 VAL D N 1
ATOM 2795 C CA . VAL D 1 34 ? 39.796 5.797 56.480 1.00 33.71 34 VAL D CA 1
ATOM 2796 C C . VAL D 1 34 ? 40.613 5.467 57.728 1.00 36.34 34 VAL D C 1
ATOM 2797 O O . VAL D 1 34 ? 41.071 6.367 58.432 1.00 36.30 34 VAL D O 1
ATOM 2801 N N . THR D 1 35 ? 40.804 4.178 57.989 1.00 38.42 35 THR D N 1
ATOM 2802 C CA . THR D 1 35 ? 41.557 3.726 59.155 1.00 41.09 35 THR D CA 1
ATOM 2803 C C . THR D 1 35 ? 43.060 3.688 58.904 1.00 42.20 35 THR D C 1
ATOM 2804 O O . THR D 1 35 ? 43.862 3.858 59.825 1.00 41.90 35 THR D O 1
ATOM 2808 N N . LEU D 1 36 ? 43.437 3.459 57.652 1.00 42.11 36 LEU D N 1
ATOM 2809 C CA . LEU D 1 36 ? 44.843 3.375 57.279 1.00 42.18 36 LEU D CA 1
ATOM 2810 C C . LEU D 1 36 ? 45.569 4.705 57.414 1.00 41.07 36 LEU D C 1
ATOM 2811 O O . LEU D 1 36 ? 44.965 5.772 57.312 1.00 40.53 36 LEU D O 1
ATOM 2816 N N . PRO D 1 37 ? 46.887 4.654 57.650 1.00 39.73 37 PRO D N 1
ATOM 2817 C CA . PRO D 1 37 ? 47.703 5.860 57.798 1.00 38.96 37 PRO D CA 1
ATOM 2818 C C . PRO D 1 37 ? 47.912 6.570 56.466 1.00 38.40 37 PRO D C 1
ATOM 2819 O O . PRO D 1 37 ? 48.064 5.924 55.429 1.00 38.50 37 PRO D O 1
ATOM 2823 N N . GLY D 1 38 ? 47.915 7.899 56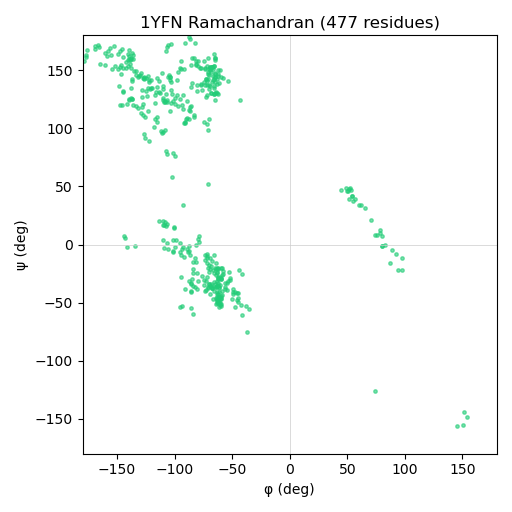.499 1.00 36.30 38 GLY D N 1
ATOM 2824 C CA . GLY D 1 38 ? 48.115 8.665 55.284 1.00 35.94 38 GLY D CA 1
ATOM 2825 C C . GLY D 1 38 ? 46.830 9.148 54.637 1.00 34.16 38 GLY D C 1
ATOM 2826 O O . GLY D 1 38 ? 46.865 9.978 53.731 1.00 33.49 38 GLY D O 1
ATOM 2827 N N . VAL D 1 39 ? 45.694 8.633 55.095 1.00 33.57 39 VAL D N 1
ATOM 2828 C CA . VAL D 1 39 ? 44.410 9.034 54.535 1.00 33.51 39 VAL D CA 1
ATOM 2829 C C . VAL D 1 39 ? 44.060 10.451 54.980 1.00 34.01 39 VAL D C 1
ATOM 2830 O O . VAL D 1 39 ? 44.079 10.761 56.174 1.00 31.25 39 VAL D O 1
ATOM 2834 N N . GLN D 1 40 ? 43.755 11.308 54.011 1.00 31.56 40 GLN D N 1
ATOM 2835 C CA . GLN D 1 40 ? 43.391 12.688 54.299 1.00 32.23 40 GLN D CA 1
ATOM 2836 C C . GLN D 1 40 ? 42.051 13.022 53.667 1.00 30.48 40 GLN D C 1
ATOM 2837 O O . GLN D 1 40 ? 41.978 13.439 52.509 1.00 29.28 40 GLN D O 1
ATOM 2843 N N . VAL D 1 41 ? 40.995 12.814 54.444 1.00 29.88 41 VAL D N 1
ATOM 2844 C CA . VAL D 1 41 ? 39.633 13.085 54.006 1.00 28.34 41 VAL D CA 1
ATOM 2845 C C . VAL D 1 41 ? 38.891 13.703 55.177 1.00 28.89 41 VAL D C 1
ATOM 2846 O O . VAL D 1 41 ? 39.314 13.572 56.324 1.00 28.32 41 VAL D O 1
ATOM 2850 N N . PRO D 1 42 ? 37.784 14.406 54.903 1.00 28.97 42 PRO D N 1
ATOM 2851 C CA . PRO D 1 42 ? 37.045 14.997 56.024 1.00 28.83 42 PRO D CA 1
ATOM 2852 C C . PRO D 1 42 ? 36.396 13.860 56.812 1.00 27.52 42 PRO D C 1
ATOM 2853 O O . PRO D 1 42 ? 35.446 13.229 56.350 1.00 26.02 42 PRO D O 1
ATOM 2857 N N . MET D 1 43 ? 36.925 13.590 58.001 1.00 26.64 43 MET D N 1
ATOM 2858 C CA . MET D 1 43 ? 36.410 12.495 58.814 1.00 27.87 43 MET D CA 1
ATOM 2859 C C . MET D 1 43 ? 34.937 12.576 59.211 1.00 26.91 43 MET D C 1
ATOM 2860 O O . MET D 1 43 ? 34.349 11.551 59.555 1.00 28.38 43 MET D O 1
ATOM 2865 N N . GLU D 1 44 ? 34.332 13.764 59.165 1.00 26.15 44 GLU D N 1
ATOM 2866 C CA . GLU D 1 44 ? 32.915 13.880 59.519 1.00 26.97 44 GLU D CA 1
ATOM 2867 C C . GLU D 1 44 ? 32.054 13.144 58.507 1.00 26.13 44 GLU D C 1
ATOM 2868 O O . GLU D 1 44 ? 30.915 12.796 58.804 1.00 25.51 44 GLU D O 1
ATOM 2874 N N . TYR D 1 45 ? 32.587 12.938 57.304 1.00 25.37 45 TYR D N 1
ATOM 2875 C CA . TYR D 1 45 ? 31.840 12.263 56.245 1.00 25.81 45 TYR D CA 1
ATOM 2876 C C . TYR D 1 45 ? 32.074 10.760 56.188 1.00 26.33 45 TYR D C 1
ATOM 2877 O O . TYR D 1 45 ? 31.479 10.064 55.362 1.00 27.07 45 TYR D O 1
ATOM 2886 N N . ALA D 1 46 ? 32.937 10.263 57.066 1.00 27.24 46 ALA D N 1
ATOM 2887 C CA . ALA D 1 46 ? 33.227 8.840 57.114 1.00 29.31 46 ALA D CA 1
ATOM 2888 C C . ALA D 1 46 ? 32.350 8.195 58.182 1.00 31.36 46 ALA D C 1
ATOM 2889 O O . ALA D 1 46 ? 31.954 8.846 59.148 1.00 30.38 46 ALA D O 1
ATOM 2891 N N . ARG D 1 47 ? 32.034 6.919 57.993 1.00 32.40 47 ARG D N 1
ATOM 2892 C CA . ARG D 1 47 ? 31.222 6.182 58.953 1.00 34.35 47 ARG D CA 1
ATOM 2893 C C . ARG D 1 47 ? 31.692 4.739 59.021 1.00 34.96 47 ARG D C 1
ATOM 2894 O O . ARG D 1 47 ? 31.895 4.089 57.990 1.00 33.62 47 ARG D O 1
ATOM 2902 N N . ASP D 1 48 ? 31.873 4.254 60.245 1.00 35.10 48 ASP D N 1
ATOM 2903 C CA . ASP D 1 48 ? 32.314 2.888 60.487 1.00 35.71 48 ASP D CA 1
ATOM 2904 C C . ASP D 1 48 ? 33.590 2.494 59.743 1.00 35.17 48 ASP D C 1
ATOM 2905 O O . ASP D 1 48 ? 33.659 1.431 59.129 1.00 35.51 48 ASP D O 1
ATOM 2910 N N . GLY D 1 49 ? 34.596 3.359 59.799 1.00 33.90 49 GLY D N 1
ATOM 2911 C CA . GLY D 1 49 ? 35.866 3.055 59.167 1.00 32.80 49 GLY D CA 1
ATOM 2912 C C . GLY D 1 49 ? 36.021 3.312 57.680 1.00 32.89 49 GLY D C 1
ATOM 2913 O O . GLY D 1 49 ? 37.093 3.057 57.125 1.00 32.60 49 GLY D O 1
ATOM 2914 N N . GLN D 1 50 ? 34.977 3.801 57.019 1.00 31.54 50 GLN D N 1
ATOM 2915 C CA . GLN D 1 50 ? 35.092 4.078 55.596 1.00 30.83 50 GLN D CA 1
ATOM 2916 C C . GLN D 1 50 ? 34.299 5.284 55.115 1.00 28.26 50 GLN D C 1
ATOM 2917 O O . GLN D 1 50 ? 33.470 5.839 55.837 1.00 26.45 50 GLN D O 1
ATOM 2923 N N . ILE D 1 51 ? 34.580 5.691 53.882 1.00 25.62 51 ILE D N 1
ATOM 2924 C CA . ILE D 1 51 ? 33.921 6.840 53.277 1.00 24.27 51 ILE D CA 1
ATOM 2925 C C . ILE D 1 51 ? 33.764 6.590 51.780 1.00 24.15 51 ILE D C 1
ATOM 2926 O O . ILE D 1 51 ? 34.515 5.808 51.189 1.00 24.56 51 ILE D O 1
ATOM 2931 N N . VAL D 1 52 ? 32.770 7.232 51.181 1.00 24.43 52 VAL D N 1
ATOM 2932 C CA . VAL D 1 52 ? 32.522 7.107 49.751 1.00 22.45 52 VAL D CA 1
ATOM 2933 C C . VAL D 1 52 ? 32.809 8.471 49.137 1.00 22.74 52 VAL D C 1
ATOM 2934 O O . VAL D 1 52 ? 32.357 9.493 49.652 1.00 23.07 52 VAL D O 1
ATOM 2938 N N . LEU D 1 53 ? 33.586 8.483 48.053 1.00 21.21 53 LEU D N 1
ATOM 2939 C CA . LEU D 1 53 ? 33.946 9.722 47.372 1.00 21.36 53 LEU D CA 1
ATOM 2940 C C . LEU D 1 53 ? 33.588 9.680 45.899 1.00 22.12 53 LEU D C 1
ATOM 2941 O O . LEU D 1 53 ? 33.873 8.706 45.210 1.00 21.98 53 LEU D O 1
ATOM 2946 N N . ASN D 1 54 ? 32.947 10.743 45.427 1.00 23.21 54 ASN D N 1
ATOM 2947 C CA . ASN D 1 54 ? 32.558 10.848 44.027 1.00 22.98 54 ASN D CA 1
ATOM 2948 C C . ASN D 1 54 ? 33.771 11.420 43.288 1.00 22.98 54 ASN D C 1
ATOM 2949 O O . ASN D 1 54 ? 34.220 12.520 43.602 1.00 23.71 54 ASN D O 1
ATOM 2954 N N . ILE D 1 55 ? 34.328 10.684 42.328 1.00 22.69 55 ILE D N 1
ATOM 2955 C CA . ILE D 1 55 ? 35.480 11.220 41.611 1.00 22.10 55 ILE D CA 1
ATOM 2956 C C . ILE D 1 55 ? 35.217 11.521 40.145 1.00 23.43 55 ILE D C 1
ATOM 2957 O O . ILE D 1 55 ? 36.152 11.612 39.352 1.00 22.95 55 ILE D O 1
ATOM 2962 N N . ALA D 1 56 ? 33.945 11.677 39.792 1.00 22.68 56 ALA D N 1
ATOM 2963 C CA . ALA D 1 56 ? 33.577 12.025 38.427 1.00 23.96 56 ALA D CA 1
ATOM 2964 C C . ALA D 1 56 ? 34.000 13.483 38.247 1.00 25.28 56 ALA D C 1
ATOM 2965 O O . ALA D 1 56 ? 34.066 14.247 39.215 1.00 23.70 56 ALA D O 1
ATOM 2967 N N . PRO D 1 57 ? 34.290 13.884 37.005 1.00 26.23 57 PRO D N 1
ATOM 2968 C CA . PRO D 1 57 ? 34.719 15.245 36.658 1.00 27.76 57 PRO D CA 1
ATOM 2969 C C . PRO D 1 57 ? 33.910 16.369 37.307 1.00 28.69 57 PRO D C 1
ATOM 2970 O O . PRO D 1 57 ? 34.471 17.332 37.829 1.00 28.60 57 PRO D O 1
ATOM 2974 N N . ARG D 1 58 ? 32.592 16.231 37.275 1.00 30.03 58 ARG D N 1
ATOM 2975 C CA . ARG D 1 58 ? 31.696 17.231 37.839 1.00 32.18 58 ARG D CA 1
ATOM 2976 C C . ARG D 1 58 ? 31.845 17.441 39.347 1.00 31.14 58 ARG D C 1
ATOM 2977 O O . ARG D 1 58 ? 31.465 18.487 39.870 1.00 31.02 58 ARG D O 1
ATOM 2985 N N . ALA D 1 59 ? 32.402 16.460 40.047 1.00 28.86 59 ALA D N 1
ATOM 2986 C CA . ALA D 1 59 ? 32.540 16.573 41.495 1.00 28.12 59 ALA D CA 1
ATOM 2987 C C . ALA D 1 59 ? 33.973 16.736 41.978 1.00 28.22 59 ALA D C 1
ATOM 2988 O O . ALA D 1 59 ? 34.226 16.783 43.182 1.00 28.21 59 ALA D O 1
ATOM 2990 N N . VAL D 1 60 ? 34.918 16.836 41.054 1.00 26.58 60 VAL D N 1
ATOM 2991 C CA . VAL D 1 60 ? 36.307 16.959 41.460 1.00 28.42 60 VAL D CA 1
ATOM 2992 C C . VAL D 1 60 ? 37.095 18.002 40.669 1.00 28.36 60 VAL D C 1
ATOM 2993 O O . VAL D 1 60 ? 36.656 18.470 39.622 1.00 29.28 60 VAL D O 1
ATOM 2997 N N . GLY D 1 61 ? 38.250 18.373 41.208 1.00 28.43 61 GLY D N 1
ATOM 2998 C CA . GLY D 1 61 ? 39.130 19.326 40.558 1.00 29.13 61 GLY D CA 1
ATOM 2999 C C . GLY D 1 61 ? 40.557 18.818 40.686 1.00 29.07 61 GLY D C 1
ATOM 3000 O O . GLY D 1 61 ? 40.930 18.277 41.727 1.00 27.56 61 GLY D O 1
ATOM 3001 N N . ASN D 1 62 ? 41.360 18.973 39.638 1.00 29.88 62 ASN D N 1
ATOM 3002 C CA . ASN D 1 62 ? 42.744 18.517 39.688 1.00 31.47 62 ASN D CA 1
ATOM 3003 C C . ASN D 1 62 ? 42.847 17.063 40.145 1.00 30.51 62 ASN D C 1
ATOM 3004 O O . ASN D 1 62 ? 43.654 16.737 41.017 1.00 30.44 62 ASN D O 1
ATOM 3009 N N . LEU D 1 63 ? 42.035 16.187 39.565 1.00 29.63 63 LEU D N 1
ATOM 3010 C CA . LEU D 1 63 ? 42.071 14.782 39.949 1.00 28.75 63 LEU D CA 1
ATOM 3011 C C . LEU D 1 63 ? 43.368 14.121 39.511 1.00 30.18 63 LEU D C 1
ATOM 3012 O O . LEU D 1 63 ? 43.782 14.252 38.360 1.00 29.47 63 LEU D O 1
ATOM 3017 N N . GLU D 1 64 ? 44.004 13.419 40.442 1.00 30.66 64 GLU D N 1
ATOM 3018 C CA . GLU D 1 64 ? 45.242 12.703 40.164 1.00 31.63 64 GLU D CA 1
ATOM 3019 C C . GLU D 1 64 ? 45.089 11.244 40.577 1.00 29.97 64 GLU D C 1
ATOM 3020 O O . GLU D 1 64 ? 45.001 10.937 41.764 1.00 29.40 64 GLU D O 1
ATOM 3026 N N . LEU D 1 65 ? 45.037 10.345 39.602 1.00 28.01 65 LEU D N 1
ATOM 3027 C CA . LEU D 1 65 ? 44.944 8.929 39.912 1.00 26.24 65 LEU D CA 1
ATOM 3028 C C . LEU D 1 65 ? 46.361 8.413 39.726 1.00 27.12 65 LEU D C 1
ATOM 3029 O O . LEU D 1 65 ? 46.697 7.832 38.692 1.00 24.61 65 LEU D O 1
ATOM 3034 N N . ALA D 1 66 ? 47.199 8.659 40.730 1.00 26.22 66 ALA D N 1
ATOM 3035 C CA . ALA D 1 66 ? 48.596 8.248 40.680 1.00 27.83 66 ALA D CA 1
ATOM 3036 C C . ALA D 1 66 ? 48.804 6.834 41.198 1.00 26.94 66 ALA D C 1
ATOM 3037 O O . ALA D 1 66 ? 47.861 6.163 41.615 1.00 28.33 66 ALA D O 1
ATOM 3039 N N . ASN D 1 67 ? 50.049 6.376 41.158 1.00 27.28 67 ASN D N 1
ATOM 3040 C CA . ASN D 1 67 ? 50.368 5.041 41.633 1.00 28.84 67 ASN D CA 1
ATOM 3041 C C . ASN D 1 67 ? 50.484 5.005 43.151 1.00 29.14 67 ASN D C 1
ATOM 3042 O O . ASN D 1 67 ? 50.168 3.996 43.780 1.00 29.79 67 ASN D O 1
ATOM 3047 N N . ASP D 1 68 ? 50.929 6.109 43.740 1.00 30.07 68 ASP D N 1
ATOM 3048 C CA . ASP D 1 68 ? 51.095 6.160 45.189 1.00 31.29 68 ASP D CA 1
ATOM 3049 C C . ASP D 1 68 ? 49.816 6.546 45.919 1.00 30.40 68 ASP D C 1
ATOM 3050 O O . ASP D 1 68 ? 49.489 5.974 46.959 1.00 29.81 68 ASP D O 1
ATOM 3055 N N . GLU D 1 69 ? 49.088 7.509 45.372 1.00 30.53 69 GLU D N 1
ATOM 3056 C CA . GLU D 1 69 ? 47.850 7.944 45.992 1.00 32.32 69 GLU D CA 1
ATOM 3057 C C . GLU D 1 69 ? 46.909 8.658 45.030 1.00 31.35 69 GLU D C 1
ATOM 3058 O O . GLU D 1 69 ? 47.306 9.087 43.943 1.00 30.23 69 GLU D O 1
ATOM 3064 N N . VAL D 1 70 ? 45.647 8.751 45.437 1.00 28.84 70 VAL D N 1
ATOM 3065 C CA . VAL D 1 70 ? 44.628 9.432 44.656 1.00 27.22 70 VAL D CA 1
ATOM 3066 C C . VAL D 1 70 ? 44.492 10.802 45.299 1.00 26.35 70 VAL D C 1
ATOM 3067 O O . VAL D 1 70 ? 44.282 10.894 46.504 1.00 27.06 70 VAL D O 1
ATOM 3071 N N . ARG D 1 71 ? 44.622 11.857 44.505 1.00 26.41 71 ARG D N 1
ATOM 3072 C CA . ARG D 1 71 ? 44.512 13.213 45.032 1.00 26.18 71 ARG D CA 1
ATOM 3073 C C . ARG D 1 71 ? 43.548 14.067 44.224 1.00 25.63 71 ARG D C 1
ATOM 3074 O O . ARG D 1 71 ? 43.446 13.924 43.007 1.00 25.40 71 ARG D O 1
ATOM 3082 N N . PHE D 1 72 ? 42.846 14.968 44.906 1.00 24.44 72 PHE D N 1
ATOM 3083 C CA . PHE D 1 72 ? 41.917 15.860 44.233 1.00 24.37 72 PHE D CA 1
ATOM 3084 C C . PHE D 1 72 ? 41.281 16.854 45.189 1.00 25.25 72 PHE D C 1
ATOM 3085 O O . PHE D 1 72 ? 41.345 16.685 46.404 1.00 25.89 72 PHE D O 1
ATOM 3093 N N . ASN D 1 73 ? 40.696 17.906 44.628 1.00 27.16 73 ASN D N 1
ATOM 3094 C CA . ASN D 1 73 ? 40.012 18.914 45.425 1.00 29.15 73 ASN D CA 1
ATOM 3095 C C . ASN D 1 73 ? 38.531 18.618 45.238 1.00 28.06 73 ASN D C 1
ATOM 3096 O O . ASN D 1 73 ? 38.097 18.273 44.133 1.00 28.73 73 ASN D O 1
ATOM 3101 N N . ALA D 1 74 ? 37.757 18.736 46.312 1.00 27.77 74 ALA D N 1
ATOM 3102 C CA . ALA D 1 74 ? 36.322 18.486 46.242 1.00 27.11 74 ALA D CA 1
ATOM 3103 C C . ALA D 1 74 ? 35.604 19.397 47.226 1.00 25.71 74 ALA D C 1
ATOM 3104 O O . ALA D 1 74 ? 36.229 20.001 48.092 1.00 28.13 74 ALA D O 1
ATOM 3106 N N . ARG D 1 75 ? 34.290 19.494 47.085 1.00 27.06 75 ARG D N 1
ATOM 3107 C CA . ARG D 1 75 ? 33.493 20.346 47.958 1.00 26.61 75 ARG D CA 1
ATOM 3108 C C . ARG D 1 75 ? 32.628 19.528 48.903 1.00 26.68 75 ARG D C 1
ATOM 3109 O O . ARG D 1 75 ? 31.826 18.706 48.465 1.00 26.63 75 ARG D O 1
ATOM 3117 N N . PHE D 1 76 ? 32.801 19.752 50.202 1.00 24.23 76 PHE D N 1
ATOM 3118 C CA . PHE D 1 76 ? 32.016 19.048 51.204 1.00 24.82 76 PHE D CA 1
ATOM 3119 C C . PHE D 1 76 ? 31.155 20.062 51.944 1.00 24.41 76 PHE D C 1
ATOM 3120 O O . PHE D 1 76 ? 31.671 20.885 52.695 1.00 24.80 76 PHE D O 1
ATOM 3128 N N . GLY D 1 77 ? 29.847 20.004 51.709 1.00 26.30 77 GLY D N 1
ATOM 3129 C CA . GLY D 1 77 ? 28.927 20.917 52.364 1.00 27.94 77 GLY D CA 1
ATOM 3130 C C . GLY D 1 77 ? 29.300 22.386 52.269 1.00 30.83 77 GLY D C 1
ATOM 3131 O O . GLY D 1 77 ? 29.260 23.107 53.268 1.00 33.74 77 GLY D O 1
ATOM 3132 N N . GLY D 1 78 ? 29.674 22.837 51.079 1.00 30.99 78 GLY D N 1
ATOM 3133 C CA . GLY D 1 78 ? 30.021 24.241 50.914 1.00 30.03 78 GLY D CA 1
ATOM 3134 C C . GLY D 1 78 ? 31.468 24.638 51.156 1.00 29.08 78 GLY D C 1
ATOM 3135 O O . GLY D 1 78 ? 31.836 25.797 50.938 1.00 28.82 78 GLY D O 1
ATOM 3136 N N . ILE D 1 79 ? 32.299 23.698 51.599 1.00 27.35 79 ILE D N 1
ATOM 3137 C CA . ILE D 1 79 ? 33.701 24.005 51.856 1.00 27.32 79 ILE D CA 1
ATOM 3138 C C . ILE D 1 79 ? 34.642 23.209 50.953 1.00 27.57 79 ILE D C 1
ATOM 3139 O O . ILE D 1 79 ? 34.604 21.980 50.945 1.00 25.40 79 ILE D O 1
ATOM 3144 N N . PRO D 1 80 ? 35.487 23.904 50.170 1.00 27.96 80 PRO D N 1
ATOM 3145 C CA . PRO D 1 80 ? 36.442 23.241 49.273 1.00 28.84 80 PRO D CA 1
ATOM 3146 C C . PRO D 1 80 ? 37.441 22.496 50.146 1.00 29.23 80 PRO D C 1
ATOM 3147 O O . PRO D 1 80 ? 37.933 23.042 51.134 1.00 29.85 80 PRO D O 1
ATOM 3151 N N . ARG D 1 81 ? 37.742 21.254 49.787 1.00 30.24 81 ARG D N 1
ATOM 3152 C CA . ARG D 1 81 ? 38.665 20.443 50.571 1.00 30.68 81 ARG D CA 1
ATOM 3153 C C . ARG D 1 81 ? 39.683 19.703 49.709 1.00 30.50 81 ARG D C 1
ATOM 3154 O O . ARG D 1 81 ? 39.391 19.330 48.573 1.00 29.67 81 ARG D O 1
ATOM 3162 N N . GLN D 1 82 ? 40.873 19.494 50.269 1.00 30.48 82 GLN D N 1
ATOM 3163 C CA . GLN D 1 82 ? 41.948 18.775 49.595 1.00 31.70 82 GLN D CA 1
ATOM 3164 C C . GLN D 1 82 ? 41.870 17.332 50.065 1.00 29.81 82 GLN D C 1
ATOM 3165 O O . GLN D 1 82 ? 41.892 17.064 51.267 1.00 29.35 82 GLN D O 1
ATOM 3171 N N . VAL D 1 83 ? 41.773 16.402 49.124 1.00 28.09 83 VAL D N 1
ATOM 3172 C CA . VAL D 1 83 ? 41.694 14.992 49.472 1.00 25.35 83 VAL D CA 1
ATOM 3173 C C . VAL D 1 83 ? 42.914 14.233 48.969 1.00 25.89 83 VAL D C 1
ATOM 3174 O O . VAL D 1 83 ? 43.354 14.417 47.834 1.00 25.11 83 VAL D O 1
ATOM 3178 N N . SER D 1 84 ? 43.457 13.384 49.829 1.00 25.78 84 SER D N 1
ATOM 3179 C CA . SER D 1 84 ? 44.615 12.584 49.473 1.00 28.35 84 SER D CA 1
ATOM 3180 C C . SER D 1 84 ? 44.384 11.206 50.060 1.00 27.51 84 SER D C 1
ATOM 3181 O O . SER D 1 84 ? 44.153 11.068 51.262 1.00 28.48 84 SER D O 1
ATOM 3184 N N . VAL D 1 85 ? 44.430 10.187 49.209 1.00 26.75 85 VAL D N 1
ATOM 3185 C CA . VAL D 1 85 ? 44.205 8.821 49.654 1.00 27.37 85 VAL D CA 1
ATOM 3186 C C . VAL D 1 85 ? 45.262 7.874 49.096 1.00 28.96 85 VAL D C 1
ATOM 3187 O O . VAL D 1 85 ? 45.412 7.747 47.878 1.00 28.29 85 VAL D O 1
ATOM 3191 N N . PRO D 1 86 ? 46.033 7.224 49.983 1.00 29.01 86 PRO D N 1
ATOM 3192 C CA . PRO D 1 86 ? 47.068 6.285 49.530 1.00 28.92 86 PRO D CA 1
ATOM 3193 C C . PRO D 1 86 ? 46.349 5.105 48.878 1.00 28.53 86 PRO D C 1
ATOM 3194 O O . PRO D 1 86 ? 45.299 4.684 49.362 1.00 27.58 86 PRO D O 1
ATOM 3198 N N . LEU D 1 87 ? 46.902 4.567 47.793 1.00 27.22 87 LEU D N 1
ATOM 3199 C CA . LEU D 1 87 ? 46.248 3.452 47.106 1.00 26.08 87 LEU D CA 1
ATOM 3200 C C . LEU D 1 87 ? 45.885 2.279 48.019 1.00 26.16 87 LEU D C 1
ATOM 3201 O O . LEU D 1 87 ? 44.903 1.578 47.774 1.00 24.90 87 LEU D O 1
ATOM 3206 N N . ALA D 1 88 ? 46.664 2.070 49.076 1.00 26.46 88 ALA D N 1
ATOM 3207 C CA . ALA D 1 88 ? 46.386 0.979 50.003 1.00 27.57 88 ALA D CA 1
ATOM 3208 C C . ALA D 1 88 ? 45.001 1.138 50.620 1.00 27.54 88 ALA D C 1
ATOM 3209 O O . ALA D 1 88 ? 44.348 0.153 50.974 1.00 27.91 88 ALA D O 1
ATOM 3211 N N . ALA D 1 89 ? 44.551 2.383 50.736 1.00 26.62 89 ALA D N 1
ATOM 3212 C CA . ALA D 1 89 ? 43.255 2.669 51.339 1.00 26.39 89 ALA D CA 1
ATOM 3213 C C . ALA D 1 89 ? 42.072 2.605 50.373 1.00 25.96 89 ALA D C 1
ATOM 3214 O O . ALA D 1 89 ? 40.923 2.660 50.799 1.00 25.74 89 ALA D O 1
ATOM 3216 N N . VAL D 1 90 ? 42.337 2.487 49.076 1.00 25.52 90 VAL D N 1
ATOM 3217 C CA . VAL D 1 90 ? 41.234 2.401 48.119 1.00 24.15 90 VAL D CA 1
ATOM 3218 C C . VAL D 1 90 ? 40.737 0.962 48.043 1.00 24.92 90 VAL D C 1
ATOM 3219 O O . VAL D 1 90 ? 41.435 0.080 47.539 1.00 25.50 90 VAL D O 1
ATOM 3223 N N . LEU D 1 91 ? 39.525 0.728 48.532 1.00 23.51 91 LEU D N 1
ATOM 3224 C CA . LEU D 1 91 ? 38.956 -0.610 48.542 1.00 25.35 91 LEU D CA 1
ATOM 3225 C C . LEU D 1 91 ? 38.255 -1.002 47.250 1.00 24.91 91 LEU D C 1
ATOM 3226 O O . LEU D 1 91 ? 38.273 -2.168 46.859 1.00 25.78 91 LEU D O 1
ATOM 3231 N N . ALA D 1 92 ? 37.637 -0.034 46.588 1.00 23.76 92 ALA D N 1
ATOM 3232 C CA . ALA D 1 92 ? 36.909 -0.328 45.364 1.00 21.60 92 ALA D CA 1
ATOM 3233 C C . ALA D 1 92 ? 36.485 0.921 44.610 1.00 22.85 92 ALA D C 1
ATOM 3234 O O . ALA D 1 92 ? 36.607 2.047 45.102 1.00 20.79 92 ALA D O 1
ATOM 3236 N N . ILE D 1 93 ? 35.980 0.702 43.401 1.00 22.03 93 ILE D N 1
ATOM 3237 C CA . ILE D 1 93 ? 35.474 1.784 42.575 1.00 21.09 93 ILE D CA 1
ATOM 3238 C C . ILE D 1 93 ? 34.183 1.244 41.960 1.00 22.06 93 ILE D C 1
ATOM 3239 O O . ILE D 1 93 ? 34.172 0.162 41.375 1.00 22.61 93 ILE D O 1
ATOM 3244 N N . TYR D 1 94 ? 33.089 1.980 42.126 1.00 20.59 94 TYR D N 1
ATOM 3245 C CA . TYR D 1 94 ? 31.798 1.556 41.597 1.00 23.29 94 TYR D CA 1
ATOM 3246 C C . TYR D 1 94 ? 31.062 2.736 41.006 1.00 22.93 94 TYR D C 1
ATOM 3247 O O . TYR D 1 94 ? 31.337 3.886 41.353 1.00 24.30 94 TYR D O 1
ATOM 3256 N N . ALA D 1 95 ? 30.110 2.442 40.125 1.00 21.97 95 ALA D N 1
ATOM 3257 C CA . ALA D 1 95 ? 29.299 3.485 39.526 1.00 22.38 95 ALA D CA 1
ATOM 3258 C C . ALA D 1 95 ? 28.149 3.724 40.503 1.00 22.88 95 ALA D C 1
ATOM 3259 O O . ALA D 1 95 ? 27.565 2.779 41.033 1.00 23.57 95 ALA D O 1
ATOM 3261 N N . ARG D 1 96 ? 27.839 4.989 40.751 1.00 24.64 96 ARG D N 1
ATOM 3262 C CA . ARG D 1 96 ? 26.763 5.344 41.664 1.00 25.21 96 ARG D CA 1
ATOM 3263 C C . ARG D 1 96 ? 25.422 4.813 41.180 1.00 25.78 96 ARG D C 1
ATOM 3264 O O . ARG D 1 96 ? 24.625 4.304 41.967 1.00 24.62 96 ARG D O 1
ATOM 3272 N N . GLU D 1 97 ? 25.182 4.911 39.878 1.00 26.97 97 GLU D N 1
ATOM 3273 C CA . GLU D 1 97 ? 23.911 4.473 39.321 1.00 28.46 97 GLU D CA 1
ATOM 3274 C C . GLU D 1 97 ? 23.573 2.983 39.345 1.00 28.16 97 GLU D C 1
ATOM 3275 O O . GLU D 1 97 ? 22.419 2.626 39.577 1.00 27.24 97 GLU D O 1
ATOM 3281 N N . ASN D 1 98 ? 24.552 2.109 39.129 1.00 28.27 98 ASN D N 1
ATOM 3282 C CA . ASN D 1 98 ? 24.262 0.675 39.106 1.00 28.54 98 ASN D CA 1
ATOM 3283 C C . ASN D 1 98 ? 25.213 -0.242 39.875 1.00 27.45 98 ASN D C 1
ATOM 3284 O O . ASN D 1 98 ? 25.006 -1.453 39.916 1.00 28.14 98 ASN D O 1
ATOM 3289 N N . GLY D 1 99 ? 26.253 0.318 40.481 1.00 27.59 99 GLY D N 1
ATOM 3290 C CA . GLY D 1 99 ? 27.177 -0.511 41.234 1.00 25.56 99 GLY D CA 1
ATOM 3291 C C . GLY D 1 99 ? 28.194 -1.251 40.386 1.00 25.38 99 GLY D C 1
ATOM 3292 O O . GLY D 1 99 ? 28.938 -2.089 40.896 1.00 24.07 99 GLY D O 1
ATOM 3293 N N . ALA D 1 100 ? 28.227 -0.958 39.091 1.00 25.01 100 ALA D N 1
ATOM 3294 C CA . ALA D 1 100 ? 29.192 -1.601 38.202 1.00 24.03 100 ALA D CA 1
ATOM 3295 C C . ALA D 1 100 ? 30.571 -1.173 38.683 1.00 23.26 100 ALA D C 1
ATOM 3296 O O . ALA D 1 100 ? 30.776 -0.010 39.020 1.00 18.73 100 ALA D O 1
ATOM 3298 N N . GLY D 1 101 ? 31.512 -2.109 38.716 1.00 23.12 101 GLY D N 1
ATOM 3299 C CA . GLY D 1 101 ? 32.849 -1.778 39.168 1.00 25.38 101 GLY D CA 1
ATOM 3300 C C . GLY D 1 101 ? 33.531 -2.965 39.811 1.00 26.41 101 GLY D C 1
ATOM 3301 O O . GLY D 1 101 ? 33.180 -4.109 39.532 1.00 27.32 101 GLY D O 1
ATOM 3302 N N . THR D 1 102 ? 34.494 -2.710 40.687 1.00 27.51 102 THR D N 1
ATOM 3303 C CA . THR D 1 102 ? 35.203 -3.815 41.315 1.00 29.30 102 THR D CA 1
ATOM 3304 C C . THR D 1 102 ? 35.757 -3.515 42.698 1.00 29.61 102 THR D C 1
ATOM 3305 O O . THR D 1 102 ? 36.028 -2.365 43.041 1.00 25.58 102 THR D O 1
ATOM 3309 N N . MET D 1 103 ? 35.905 -4.571 43.489 1.00 30.16 103 MET D N 1
ATOM 331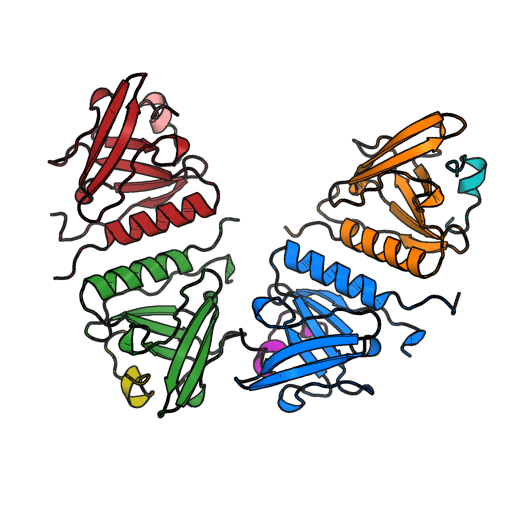0 C CA . MET D 1 103 ? 36.479 -4.465 44.819 1.00 32.69 103 MET D CA 1
ATOM 3311 C C . MET D 1 103 ? 37.881 -5.014 44.639 1.00 33.52 103 MET D C 1
ATOM 3312 O O . MET D 1 103 ? 38.051 -6.195 44.340 1.00 34.62 103 MET D O 1
ATOM 3317 N N . PHE D 1 104 ? 38.882 -4.160 44.811 1.00 33.08 104 PHE D N 1
ATOM 3318 C CA . PHE D 1 104 ? 40.263 -4.573 44.630 1.00 34.07 104 PHE D CA 1
ATOM 3319 C C . PHE D 1 104 ? 40.686 -5.688 45.567 1.00 36.27 104 PHE D C 1
ATOM 3320 O O . PHE D 1 104 ? 40.166 -5.819 46.673 1.00 36.73 104 PHE D O 1
ATOM 3328 N N . GLU D 1 105 ? 41.621 -6.511 45.110 1.00 38.70 105 GLU D N 1
ATOM 3329 C CA . GLU D 1 105 ? 42.106 -7.610 45.929 1.00 42.08 105 GLU D CA 1
ATOM 3330 C C . GLU D 1 105 ? 43.353 -7.166 46.675 1.00 41.77 105 GLU D C 1
ATOM 3331 O O . GLU D 1 105 ? 44.085 -6.291 46.215 1.00 40.71 105 GLU D O 1
ATOM 3337 N N . PRO D 1 106 ? 43.602 -7.746 47.855 1.00 43.14 106 PRO D N 1
ATOM 3338 C CA . PRO D 1 106 ? 44.791 -7.348 48.609 1.00 43.47 106 PRO D CA 1
ATOM 3339 C C . PRO D 1 106 ? 46.079 -7.652 47.860 1.00 43.54 106 PRO D C 1
ATOM 3340 O O . PRO D 1 106 ? 46.140 -8.590 47.068 1.00 44.13 106 PRO D O 1
ATOM 3344 N N . GLU D 1 107 ? 47.101 -6.840 48.102 1.00 43.87 107 GLU D N 1
ATOM 3345 C CA . GLU D 1 107 ? 48.394 -7.028 47.461 1.00 45.82 107 GLU D CA 1
ATOM 3346 C C . GLU D 1 107 ? 49.501 -6.823 48.487 1.00 47.29 107 GLU D C 1
ATOM 3347 O O . GLU D 1 107 ? 49.397 -5.961 49.362 1.00 47.28 107 GLU D O 1
ATOM 3353 N N . ALA D 1 108 ? 50.554 -7.625 48.378 1.00 48.78 108 ALA D N 1
ATOM 3354 C CA . ALA D 1 108 ? 51.683 -7.551 49.298 1.00 50.14 108 ALA D CA 1
ATOM 3355 C C . ALA D 1 108 ? 52.085 -6.118 49.642 1.00 50.92 108 ALA D C 1
ATOM 3356 O O . ALA D 1 108 ? 52.039 -5.719 50.804 1.00 51.01 108 ALA D O 1
ATOM 3358 N N . ALA D 1 109 ? 52.473 -5.350 48.628 1.00 51.74 109 ALA D N 1
ATOM 3359 C CA . ALA D 1 109 ? 52.898 -3.964 48.811 1.00 52.56 109 ALA D CA 1
ATOM 3360 C C . ALA D 1 109 ? 52.028 -3.198 49.803 1.00 53.24 109 ALA D C 1
ATOM 3361 O O . ALA D 1 109 ? 52.472 -2.222 50.408 1.00 53.38 109 ALA D O 1
ATOM 3363 N N . TYR D 1 110 ? 50.788 -3.641 49.963 1.00 53.65 110 TYR D N 1
ATOM 3364 C CA . TYR D 1 110 ? 49.862 -2.997 50.882 1.00 55.02 110 TYR D CA 1
ATOM 3365 C C . TYR D 1 110 ? 49.748 -3.812 52.172 1.00 57.92 110 TYR D C 1
ATOM 3366 O O . TYR D 1 110 ? 48.661 -4.252 52.545 1.00 58.98 110 TYR D O 1
ATOM 3375 N N . ASP D 1 111 ? 50.878 -4.016 52.845 1.00 60.84 111 ASP D N 1
ATOM 3376 C CA . ASP D 1 111 ? 50.903 -4.774 54.095 1.00 63.53 111 ASP D CA 1
ATOM 3377 C C . ASP D 1 111 ? 50.545 -3.889 55.283 1.00 64.47 111 ASP D C 1
ATOM 3378 O O . ASP D 1 111 ? 49.551 -4.205 55.973 1.00 65.06 111 ASP D O 1
ATOM 3383 N N . GLU E 2 1 ? 39.801 -5.540 10.637 1.00 26.75 1 GLU E N 1
ATOM 3384 C CA . GLU E 2 1 ? 39.977 -7.014 10.737 1.00 24.59 1 GLU E CA 1
ATOM 3385 C C . GLU E 2 1 ? 39.958 -7.702 9.380 1.00 23.29 1 GLU E C 1
ATOM 3386 O O . GLU E 2 1 ? 39.541 -7.124 8.376 1.00 21.81 1 GLU E O 1
ATOM 3392 N N . ALA E 2 2 ? 40.409 -8.951 9.373 1.00 19.81 2 ALA E N 1
ATOM 3393 C CA . ALA E 2 2 ? 40.477 -9.764 8.170 1.00 19.08 2 ALA E CA 1
ATOM 3394 C C . ALA E 2 2 ? 39.114 -10.324 7.775 1.00 18.25 2 ALA E C 1
ATOM 3395 O O . ALA E 2 2 ? 38.257 -10.547 8.625 1.00 18.14 2 ALA E O 1
ATOM 3397 N N . GLN E 2 3 ? 38.928 -10.556 6.482 1.00 16.16 3 GLN E N 1
ATOM 3398 C CA . GLN E 2 3 ? 37.688 -11.133 6.003 1.00 16.91 3 GLN E CA 1
ATOM 3399 C C . GLN E 2 3 ? 37.642 -12.575 6.493 1.00 18.15 3 GLN E C 1
ATOM 3400 O O . GLN E 2 3 ? 38.681 -13.206 6.713 1.00 17.97 3 GLN E O 1
ATOM 3406 N N . PRO E 2 4 ? 36.437 -13.114 6.683 1.00 19.66 4 PRO E N 1
ATOM 3407 C CA . PRO E 2 4 ? 36.285 -14.487 7.155 1.00 19.22 4 PRO E CA 1
ATOM 3408 C C . PRO E 2 4 ? 36.652 -15.519 6.104 1.00 19.57 4 PRO E C 1
ATOM 3409 O O . PRO E 2 4 ? 36.372 -15.349 4.920 1.00 18.52 4 PRO E O 1
ATOM 3413 N N . ALA E 2 5 ? 37.300 -16.588 6.546 1.00 21.51 5 ALA E N 1
ATOM 3414 C CA . ALA E 2 5 ? 37.677 -17.661 5.642 1.00 21.56 5 ALA E CA 1
ATOM 3415 C C . ALA E 2 5 ? 36.467 -18.584 5.534 1.00 22.75 5 ALA E C 1
ATOM 3416 O O . ALA E 2 5 ? 35.574 -18.550 6.384 1.00 20.99 5 ALA E O 1
ATOM 3418 N N . PRO E 2 6 ? 36.415 -19.413 4.482 1.00 22.62 6 PRO E N 1
ATOM 3419 C CA . PRO E 2 6 ? 35.291 -20.336 4.298 1.00 23.92 6 PRO E CA 1
ATOM 3420 C C . PRO E 2 6 ? 34.948 -21.181 5.527 1.00 26.02 6 PRO E C 1
ATOM 3421 O O . PRO E 2 6 ? 33.780 -21.278 5.905 1.00 27.21 6 PRO E O 1
ATOM 3425 N N . HIS E 2 7 ? 35.949 -21.787 6.164 1.00 26.93 7 HIS E N 1
ATOM 3426 C CA . HIS E 2 7 ? 35.669 -22.608 7.339 1.00 27.19 7 HIS E CA 1
ATOM 3427 C C . HIS E 2 7 ? 35.066 -21.764 8.457 1.00 27.04 7 HIS E C 1
ATOM 3428 O O . HIS E 2 7 ? 34.417 -22.286 9.363 1.00 27.16 7 HIS E O 1
ATOM 3435 N N . GLN E 2 8 ? 35.276 -20.454 8.388 1.00 26.00 8 GLN E N 1
ATOM 3436 C CA . GLN E 2 8 ? 34.737 -19.550 9.393 1.00 25.08 8 GLN E CA 1
ATOM 3437 C C . GLN E 2 8 ? 33.304 -19.120 9.071 1.00 24.72 8 GLN E C 1
ATOM 3438 O O . GLN E 2 8 ? 32.410 -19.298 9.901 1.00 24.21 8 GLN E O 1
ATOM 3444 N N . TRP E 2 9 ? 33.051 -18.574 7.881 1.00 24.05 9 TRP E N 1
ATOM 3445 C CA . TRP E 2 9 ? 31.673 -18.175 7.610 1.00 24.81 9 TRP E CA 1
ATOM 3446 C C . TRP E 2 9 ? 30.697 -19.349 7.541 1.00 25.00 9 TRP E C 1
ATOM 3447 O O . TRP E 2 9 ? 29.503 -19.182 7.802 1.00 25.73 9 TRP E O 1
ATOM 3458 N N . GLN E 2 10 ? 31.192 -20.544 7.233 1.00 25.33 10 GLN E N 1
ATOM 3459 C CA . GLN E 2 10 ? 30.298 -21.699 7.174 1.00 26.32 10 GLN E CA 1
ATOM 3460 C C . GLN E 2 10 ? 29.825 -22.131 8.567 1.00 28.56 10 GLN E C 1
ATOM 3461 O O . GLN E 2 10 ? 28.944 -22.988 8.698 1.00 28.92 10 GLN E O 1
ATOM 3467 N N . LYS E 2 11 ? 30.404 -21.525 9.601 1.00 27.94 11 LYS E N 1
ATOM 3468 C CA . LYS E 2 11 ? 30.030 -21.822 10.980 1.00 29.34 11 LYS E CA 1
ATOM 3469 C C . LYS E 2 11 ? 29.116 -20.734 11.533 1.00 29.78 11 LYS E C 1
ATOM 3470 O O . LYS E 2 11 ? 28.609 -20.848 12.647 1.00 30.00 11 LYS E O 1
ATOM 3476 N N . MET E 2 12 ? 28.911 -19.676 10.755 1.00 28.57 12 MET E N 1
ATOM 3477 C CA . MET E 2 12 ? 28.062 -18.571 11.189 1.00 29.03 12 MET E CA 1
ATOM 3478 C C . MET E 2 12 ? 26.585 -18.956 11.239 1.00 31.23 12 MET E C 1
ATOM 3479 O O . MET E 2 12 ? 26.108 -19.738 10.418 1.00 30.70 12 MET E O 1
ATOM 3484 N N . PRO E 2 13 ? 25.846 -18.394 12.207 1.00 34.06 13 PRO E N 1
ATOM 3485 C CA . PRO E 2 13 ? 24.417 -18.627 12.445 1.00 35.80 13 PRO E CA 1
ATOM 3486 C C . PRO E 2 13 ? 23.530 -18.610 11.209 1.00 35.73 13 PRO E C 1
ATOM 3487 O O . PRO E 2 13 ? 22.631 -19.444 11.064 1.00 37.18 13 PRO E O 1
ATOM 3491 N N . PHE E 2 14 ? 23.791 -17.666 10.315 1.00 32.74 14 PHE E N 1
ATOM 3492 C CA . PHE E 2 14 ? 22.979 -17.513 9.119 1.00 33.63 14 PHE E CA 1
ATOM 3493 C C . PHE E 2 14 ? 23.298 -18.417 7.935 1.00 35.22 14 PHE E C 1
ATOM 3494 O O . PHE E 2 14 ? 22.504 -18.494 6.992 1.00 33.93 14 PHE E O 1
ATOM 3502 N N . TRP E 2 15 ? 24.429 -19.115 7.958 1.00 37.49 15 TRP E N 1
ATOM 3503 C CA . TRP E 2 15 ? 24.736 -19.945 6.801 1.00 41.99 15 TRP E CA 1
ATOM 3504 C C . TRP E 2 15 ? 23.738 -21.076 6.583 1.00 44.00 15 TRP E C 1
ATOM 3505 O O . TRP E 2 15 ? 23.555 -21.535 5.457 1.00 43.62 15 TRP E O 1
ATOM 3516 N N . GLN E 2 16 ? 23.086 -21.520 7.652 1.00 47.46 16 GLN E N 1
ATOM 3517 C CA . GLN E 2 16 ? 22.092 -22.580 7.532 1.00 50.82 16 GLN E CA 1
ATOM 3518 C C . GLN E 2 16 ? 20.938 -22.093 6.663 1.00 51.93 16 GLN E C 1
ATOM 3519 O O . GLN E 2 16 ? 20.315 -22.875 5.945 1.00 52.44 16 GLN E O 1
ATOM 3525 N N . LYS E 2 17 ? 20.667 -20.793 6.725 1.00 53.23 17 LYS E N 1
ATOM 3526 C CA . LYS E 2 17 ? 19.595 -20.192 5.937 1.00 55.10 17 LYS E CA 1
ATOM 3527 C C . LYS E 2 17 ? 19.959 -20.181 4.458 1.00 56.10 17 LYS E C 1
ATOM 3528 O O . LYS E 2 17 ? 19.083 -20.137 3.594 1.00 56.64 17 LYS E O 1
ATOM 3534 N N . VAL E 2 18 ? 21.256 -20.219 4.172 1.00 56.86 18 VAL E N 1
ATOM 3535 C CA . VAL E 2 18 ? 21.736 -20.208 2.797 1.00 58.35 18 VAL E CA 1
ATOM 3536 C C . VAL E 2 18 ? 22.140 -21.604 2.329 1.00 59.32 18 VAL E C 1
ATOM 3537 O O . VAL E 2 18 ? 21.498 -22.115 1.387 1.00 60.37 18 VAL E O 1
ATOM 3541 N N . GLU F 2 1 ? 1.301 21.575 -2.546 1.00 30.96 1 GLU F N 1
ATOM 3542 C CA . GLU F 2 1 ? 0.071 20.776 -2.818 1.00 29.48 1 GLU F CA 1
ATOM 3543 C C . GLU F 2 1 ? -0.623 20.419 -1.507 1.00 28.15 1 GLU F C 1
ATOM 3544 O O . GLU F 2 1 ? 0.034 20.051 -0.533 1.00 29.21 1 GLU F O 1
ATOM 3550 N N . ALA F 2 2 ? -1.949 20.529 -1.489 1.00 25.42 2 ALA F N 1
ATOM 3551 C CA . ALA F 2 2 ? -2.740 20.227 -0.297 1.00 23.68 2 ALA F CA 1
ATOM 3552 C C . ALA F 2 2 ? -2.915 18.725 -0.068 1.00 22.39 2 ALA F C 1
ATOM 3553 O O . ALA F 2 2 ? -2.907 17.938 -1.015 1.00 22.80 2 ALA F O 1
ATOM 3555 N N . GLN F 2 3 ? -3.077 18.340 1.198 1.00 20.82 3 GLN F N 1
ATOM 3556 C CA . GLN F 2 3 ? -3.269 16.942 1.567 1.00 18.08 3 GLN F CA 1
ATOM 3557 C C . GLN F 2 3 ? -4.615 16.445 1.049 1.00 19.12 3 GLN F C 1
ATOM 3558 O O . GLN F 2 3 ? -5.556 17.223 0.880 1.00 18.39 3 GLN F O 1
ATOM 3564 N N . PRO F 2 4 ? -4.725 15.132 0.797 1.00 19.37 4 PRO F N 1
ATOM 3565 C CA . PRO F 2 4 ? -5.975 14.553 0.293 1.00 19.54 4 PRO F CA 1
ATOM 3566 C C . PRO F 2 4 ? -7.103 14.455 1.318 1.00 20.94 4 PRO F C 1
ATOM 3567 O O . PRO F 2 4 ? -6.888 14.092 2.476 1.00 20.23 4 PRO F O 1
ATOM 3571 N N . ALA F 2 5 ? -8.312 14.800 0.887 1.00 20.72 5 ALA F N 1
ATOM 3572 C CA . ALA F 2 5 ? -9.475 14.697 1.756 1.00 22.18 5 ALA F CA 1
ATOM 3573 C C . ALA F 2 5 ? -9.846 13.217 1.722 1.00 21.35 5 ALA F C 1
ATOM 3574 O O . ALA F 2 5 ? -9.479 12.507 0.783 1.00 22.98 5 ALA F O 1
ATOM 3576 N N . PRO F 2 6 ? -10.570 12.729 2.738 1.00 22.82 6 PRO F N 1
ATOM 3577 C CA . PRO F 2 6 ? -10.961 11.316 2.772 1.00 24.38 6 PRO F CA 1
ATOM 3578 C C . PRO F 2 6 ? -11.593 10.807 1.481 1.00 26.10 6 PRO F C 1
ATOM 3579 O O . PRO F 2 6 ? -11.308 9.690 1.049 1.00 24.47 6 PRO F O 1
ATOM 3583 N N . HIS F 2 7 ? -12.445 11.618 0.859 1.00 27.20 7 HIS F N 1
ATOM 3584 C CA . HIS F 2 7 ? -13.094 11.175 -0.367 1.00 29.56 7 HIS F CA 1
ATOM 3585 C C . HIS F 2 7 ? -12.098 11.026 -1.509 1.00 29.51 7 HIS F C 1
ATOM 3586 O O . HIS F 2 7 ? -12.392 10.399 -2.524 1.00 30.41 7 HIS F O 1
ATOM 3593 N N . GLN F 2 8 ? -10.907 11.585 -1.330 1.00 28.30 8 GLN F N 1
ATOM 3594 C CA . GLN F 2 8 ? -9.867 11.472 -2.338 1.00 27.83 8 GLN F CA 1
ATOM 3595 C C . GLN F 2 8 ? -8.975 10.265 -2.023 1.00 27.35 8 GLN F C 1
ATOM 3596 O O . GLN F 2 8 ? -8.772 9.394 -2.873 1.00 27.70 8 GLN F O 1
ATOM 3602 N N . TRP F 2 9 ? -8.448 10.199 -0.802 1.00 25.72 9 TRP F N 1
ATOM 3603 C CA . TRP F 2 9 ? -7.565 9.089 -0.476 1.00 24.02 9 TRP F CA 1
ATOM 3604 C C . TRP F 2 9 ? -8.248 7.731 -0.375 1.00 25.39 9 TRP F C 1
ATOM 3605 O O . TRP F 2 9 ? -7.598 6.700 -0.533 1.00 24.37 9 TRP F O 1
ATOM 3616 N N . GLN F 2 10 ? -9.558 7.713 -0.156 1.00 25.99 10 GLN F N 1
ATOM 3617 C CA . GLN F 2 10 ? -10.257 6.437 -0.085 1.00 29.84 10 GLN F CA 1
ATOM 3618 C C . GLN F 2 10 ? -10.393 5.816 -1.476 1.00 30.43 10 GLN F C 1
ATOM 3619 O O . GLN F 2 10 ? -10.786 4.656 -1.614 1.00 31.13 10 GLN F O 1
ATOM 3625 N N . LYS F 2 11 ? -10.049 6.587 -2.503 1.00 30.64 11 LYS F N 1
ATOM 3626 C CA . LYS F 2 11 ? -10.127 6.106 -3.882 1.00 32.60 11 LYS F CA 1
ATOM 3627 C C . LYS F 2 11 ? -8.773 5.662 -4.443 1.00 31.91 11 LYS F C 1
ATOM 3628 O O . LYS F 2 11 ? -8.690 5.197 -5.582 1.00 31.08 11 LYS F O 1
ATOM 3634 N N . MET F 2 12 ? -7.713 5.799 -3.652 1.00 30.33 12 MET F N 1
ATOM 3635 C CA . MET F 2 12 ? -6.381 5.424 -4.117 1.00 30.54 12 MET F CA 1
ATOM 3636 C C . MET F 2 12 ? -6.151 3.913 -4.264 1.00 32.34 12 MET F C 1
ATOM 3637 O O . MET F 2 12 ? -6.703 3.113 -3.508 1.00 30.69 12 MET F O 1
ATOM 3642 N N . PRO F 2 13 ? -5.327 3.518 -5.255 1.00 34.73 13 PRO F N 1
ATOM 3643 C CA . PRO F 2 13 ? -4.921 2.163 -5.656 1.00 37.64 13 PRO F CA 1
ATOM 3644 C C . PRO F 2 13 ? -4.531 1.159 -4.581 1.00 39.82 13 PRO F C 1
ATOM 3645 O O . PRO F 2 13 ? -4.580 -0.049 -4.818 1.00 42.20 13 PRO F O 1
ATOM 3649 N N . PHE F 2 14 ? -4.142 1.637 -3.407 1.00 40.91 14 PHE F N 1
ATOM 3650 C CA . PHE F 2 14 ? -3.727 0.723 -2.355 1.00 41.91 14 PHE F CA 1
ATOM 3651 C C . PHE F 2 14 ? -4.814 0.283 -1.380 1.00 43.77 14 PHE F C 1
ATOM 3652 O O . PHE F 2 14 ? -4.551 0.052 -0.201 1.00 44.40 14 PHE F O 1
ATOM 3660 N N . TRP F 2 15 ? -6.034 0.139 -1.885 1.00 45.90 15 TRP F N 1
ATOM 3661 C CA . TRP F 2 15 ? -7.160 -0.287 -1.061 1.00 47.54 15 TRP F CA 1
ATOM 3662 C C . TRP F 2 15 ? -7.766 -1.598 -1.552 1.00 49.35 15 TRP F C 1
ATOM 3663 O O . TRP F 2 15 ? -7.116 -2.273 -2.381 1.00 49.42 15 TRP F O 1
ATOM 3674 N N . GLU G 2 1 ? 62.955 -5.894 17.786 1.00 32.72 1 GLU G N 1
ATOM 3675 C CA . GLU G 2 1 ? 63.126 -7.369 17.691 1.00 32.64 1 GLU G CA 1
ATOM 3676 C C . GLU G 2 1 ? 62.004 -8.009 16.884 1.00 30.72 1 GLU G C 1
ATOM 3677 O O . GLU G 2 1 ? 60.903 -7.461 16.774 1.00 29.69 1 GLU G O 1
ATOM 3683 N N . ALA G 2 2 ? 62.300 -9.171 16.314 1.00 29.20 2 ALA G N 1
ATOM 3684 C CA . ALA G 2 2 ? 61.338 -9.903 15.511 1.00 28.30 2 ALA G CA 1
ATOM 3685 C C . ALA G 2 2 ? 60.367 -10.666 16.395 1.00 27.84 2 ALA G C 1
ATOM 3686 O O . ALA G 2 2 ? 60.683 -11.022 17.531 1.00 26.40 2 ALA G O 1
ATOM 3688 N N . GLN G 2 3 ? 59.176 -10.913 15.868 1.00 26.09 3 GLN G N 1
ATOM 3689 C CA . GLN G 2 3 ? 58.178 -11.655 16.610 1.00 26.31 3 GLN G CA 1
ATOM 3690 C C . GLN G 2 3 ? 58.713 -13.061 16.814 1.00 26.90 3 GLN G C 1
ATOM 3691 O O . GLN G 2 3 ? 59.424 -13.592 15.962 1.00 27.35 3 GLN G O 1
ATOM 3697 N N . PRO G 2 4 ? 58.379 -13.684 17.949 1.00 27.75 4 PRO G N 1
ATOM 3698 C CA . PRO G 2 4 ? 58.833 -15.038 18.268 1.00 27.82 4 PRO G CA 1
ATOM 3699 C C . PRO G 2 4 ? 58.241 -16.113 17.366 1.00 29.73 4 PRO G C 1
ATOM 3700 O O . PRO G 2 4 ? 57.058 -16.071 17.018 1.00 27.08 4 PRO G O 1
ATOM 3704 N N . ALA G 2 5 ? 59.077 -17.076 16.986 1.00 30.91 5 ALA G N 1
ATOM 3705 C CA . ALA G 2 5 ? 58.625 -18.183 16.159 1.00 31.86 5 ALA G CA 1
ATOM 3706 C C . ALA G 2 5 ? 57.968 -19.176 17.109 1.00 31.41 5 ALA G C 1
ATOM 3707 O O . ALA G 2 5 ? 58.237 -19.164 18.311 1.00 31.01 5 ALA G O 1
ATOM 3709 N N . PRO G 2 6 ? 57.091 -20.044 16.588 1.00 31.64 6 PRO G N 1
ATOM 3710 C CA . PRO G 2 6 ? 56.408 -21.037 17.417 1.00 33.70 6 PRO G CA 1
ATOM 3711 C C . PRO G 2 6 ? 57.344 -21.843 18.322 1.00 35.67 6 PRO G C 1
ATOM 3712 O O . PRO G 2 6 ? 57.031 -22.083 19.486 1.00 34.83 6 PRO G O 1
ATOM 3716 N N . HIS G 2 7 ? 58.493 -22.260 17.795 1.00 38.55 7 HIS G N 1
ATOM 3717 C CA . HIS G 2 7 ? 59.417 -23.046 18.607 1.00 40.47 7 HIS G CA 1
ATOM 3718 C C . HIS G 2 7 ? 59.937 -22.226 19.780 1.00 39.97 7 HIS G C 1
ATOM 3719 O O . HIS G 2 7 ? 60.470 -22.774 20.744 1.00 40.58 7 HIS G O 1
ATOM 3726 N N . GLN G 2 8 ? 59.754 -20.911 19.705 1.00 39.32 8 GLN G N 1
ATOM 3727 C CA . GLN G 2 8 ? 60.187 -20.021 20.775 1.00 36.85 8 GLN G CA 1
ATOM 3728 C C . GLN G 2 8 ? 59.052 -19.712 21.747 1.00 35.10 8 GLN G C 1
ATOM 3729 O O . GLN G 2 8 ? 59.192 -19.916 22.955 1.00 31.92 8 GLN G O 1
ATOM 3735 N N . TRP G 2 9 ? 57.917 -19.237 21.237 1.00 32.64 9 TRP G N 1
ATOM 3736 C CA . TRP G 2 9 ? 56.834 -18.911 22.150 1.00 30.98 9 TRP G CA 1
ATOM 3737 C C . TRP G 2 9 ? 56.160 -20.116 22.793 1.00 32.55 9 TRP G C 1
ATOM 3738 O O . TRP G 2 9 ? 55.524 -19.987 23.837 1.00 33.67 9 TRP G O 1
ATOM 3749 N N . GLN G 2 10 ? 56.308 -21.295 22.202 1.00 33.91 10 GLN G N 1
ATOM 3750 C CA . GLN G 2 10 ? 55.694 -22.471 22.805 1.00 36.04 10 GLN G CA 1
ATOM 3751 C C . GLN G 2 10 ? 56.434 -22.876 24.077 1.00 37.11 10 GLN G C 1
ATOM 3752 O O . GLN G 2 10 ? 55.909 -23.634 24.889 1.00 37.69 10 GLN G O 1
ATOM 3758 N N . LYS G 2 11 ? 57.648 -22.360 24.250 1.00 39.09 11 LYS G N 1
ATOM 3759 C CA . LYS G 2 11 ? 58.455 -22.676 25.428 1.00 41.68 11 LYS G CA 1
ATOM 3760 C C . LYS G 2 11 ? 58.286 -21.641 26.537 1.00 42.49 11 LYS G C 1
ATOM 3761 O O . LYS G 2 11 ? 58.765 -21.831 27.655 1.00 41.30 11 LYS G O 1
ATOM 3767 N N . MET G 2 12 ? 57.611 -20.541 26.232 1.00 42.22 12 MET G N 1
ATOM 3768 C CA . MET G 2 12 ? 57.434 -19.495 27.224 1.00 43.64 12 MET G CA 1
ATOM 3769 C C . MET G 2 12 ? 56.672 -19.927 28.469 1.00 45.62 12 MET G C 1
ATOM 3770 O O . MET G 2 12 ? 55.681 -20.657 28.389 1.00 44.80 12 MET G O 1
ATOM 3775 N N . PRO G 2 13 ? 57.140 -19.473 29.645 1.00 48.31 13 PRO G N 1
ATOM 3776 C CA . PRO G 2 13 ? 56.581 -19.756 30.968 1.00 49.56 13 PRO G CA 1
ATOM 3777 C C . PRO G 2 13 ? 55.067 -19.817 30.990 1.00 50.59 13 PRO G C 1
ATOM 3778 O O . PRO G 2 13 ? 54.478 -20.897 31.072 1.00 51.03 13 PRO G O 1
ATOM 3782 N N . PHE G 2 14 ? 54.446 -18.645 30.917 1.00 50.93 14 PHE G N 1
ATOM 3783 C CA . PHE G 2 14 ? 52.999 -18.540 30.943 1.00 51.04 14 PHE G CA 1
ATOM 3784 C C . PHE G 2 14 ? 52.318 -19.593 30.075 1.00 53.32 14 PHE G C 1
ATOM 3785 O O . PHE G 2 14 ? 52.612 -19.718 28.887 1.00 53.88 14 PHE G O 1
ATOM 3793 N N . TRP G 2 15 ? 51.428 -20.363 30.701 1.00 55.92 15 TRP G N 1
ATOM 3794 C CA . TRP G 2 15 ? 50.667 -21.420 30.040 1.00 57.54 15 TRP G CA 1
ATOM 3795 C C . TRP G 2 15 ? 50.023 -22.382 31.038 1.00 58.73 15 TRP G C 1
ATOM 3796 O O . TRP G 2 15 ? 50.204 -22.179 32.258 1.00 59.25 15 TRP G O 1
ATOM 3807 N N . GLU H 2 1 ? 29.586 19.770 41.833 1.00 33.32 1 GLU H N 1
ATOM 3808 C CA . GLU H 2 1 ? 28.674 18.901 42.634 1.00 32.45 1 GLU H CA 1
ATOM 3809 C C . GLU H 2 1 ? 29.332 18.542 43.961 1.00 31.19 1 GLU H C 1
ATOM 3810 O O . GLU H 2 1 ? 30.471 18.087 43.988 1.00 31.27 1 GLU H O 1
ATOM 3816 N N . ALA H 2 2 ? 28.609 18.729 45.059 1.00 29.03 2 ALA H N 1
ATOM 3817 C CA . ALA H 2 2 ? 29.156 18.426 46.372 1.00 27.56 2 ALA H CA 1
ATOM 3818 C C . ALA H 2 2 ? 29.237 16.923 46.617 1.00 26.47 2 ALA H C 1
ATOM 3819 O O . ALA H 2 2 ? 28.453 16.149 46.066 1.00 26.15 2 ALA H O 1
ATOM 3821 N N . GLN H 2 3 ? 30.194 16.522 47.450 1.00 24.88 3 GLN H N 1
ATOM 3822 C CA . GLN H 2 3 ? 30.381 15.119 47.793 1.00 24.10 3 GLN H CA 1
ATOM 3823 C C . GLN H 2 3 ? 29.163 14.620 48.570 1.00 24.69 3 GLN H C 1
ATOM 3824 O O . GLN H 2 3 ? 28.474 15.398 49.234 1.00 23.65 3 GLN H O 1
ATOM 3830 N N . PRO H 2 4 ? 28.881 13.314 48.501 1.00 24.66 4 PRO H N 1
ATOM 3831 C CA . PRO H 2 4 ? 27.730 12.759 49.216 1.00 24.18 4 PRO H CA 1
ATOM 3832 C C . PRO H 2 4 ? 27.945 12.647 50.723 1.00 26.30 4 PRO H C 1
ATOM 3833 O O . PRO H 2 4 ? 29.035 12.299 51.181 1.00 25.65 4 PRO H O 1
ATOM 3837 N N . ALA H 2 5 ? 26.903 12.961 51.489 1.00 28.30 5 ALA H N 1
ATOM 3838 C CA . ALA H 2 5 ? 26.963 12.858 52.945 1.00 28.97 5 ALA H CA 1
ATOM 3839 C C . ALA H 2 5 ? 26.683 11.396 53.286 1.00 29.90 5 ALA H C 1
ATOM 3840 O O . ALA H 2 5 ? 26.125 10.660 52.471 1.00 29.32 5 ALA H O 1
ATOM 3842 N N . PRO H 2 6 ? 27.073 10.955 54.491 1.00 31.07 6 PRO H N 1
ATOM 3843 C CA . PRO H 2 6 ? 26.860 9.574 54.930 1.00 32.62 6 PRO H CA 1
ATOM 3844 C C . PRO H 2 6 ? 25.469 9.012 54.649 1.00 33.79 6 PRO H C 1
ATOM 3845 O O . PRO H 2 6 ? 25.346 7.912 54.106 1.00 32.27 6 PRO H O 1
ATOM 3849 N N . HIS H 2 7 ? 24.422 9.750 55.013 1.00 34.20 7 HIS H N 1
ATOM 3850 C CA . HIS H 2 7 ? 23.071 9.250 54.775 1.00 37.88 7 HIS H CA 1
ATOM 3851 C C . HIS H 2 7 ? 22.795 9.074 53.287 1.00 38.22 7 HIS H C 1
ATOM 3852 O O . HIS H 2 7 ? 21.895 8.331 52.898 1.00 39.14 7 HIS H O 1
ATOM 3859 N N . GLN H 2 8 ? 23.580 9.751 52.457 1.00 37.96 8 GLN H N 1
ATOM 3860 C CA . GLN H 2 8 ? 23.420 9.649 51.015 1.00 37.75 8 GLN H CA 1
ATOM 3861 C C . GLN H 2 8 ? 24.167 8.429 50.475 1.00 37.41 8 GLN H C 1
ATOM 3862 O O . GLN H 2 8 ? 23.558 7.525 49.901 1.00 36.98 8 GLN H O 1
ATOM 3868 N N . TRP H 2 9 ? 25.484 8.390 50.676 1.00 36.28 9 TRP H N 1
ATOM 3869 C CA . TRP H 2 9 ? 26.273 7.281 50.151 1.00 35.58 9 TRP H CA 1
ATOM 3870 C C . TRP H 2 9 ? 26.042 5.918 50.781 1.00 36.13 9 TRP H C 1
ATOM 3871 O O . TRP H 2 9 ? 26.390 4.899 50.187 1.00 35.55 9 TRP H O 1
ATOM 3882 N N . GLN H 2 10 ? 25.458 5.881 51.972 1.00 36.27 10 GLN H N 1
ATOM 3883 C CA . GLN H 2 10 ? 25.186 4.597 52.605 1.00 38.23 10 GLN H CA 1
ATOM 3884 C C . GLN H 2 10 ? 24.035 3.902 51.871 1.00 38.77 10 GLN H C 1
ATOM 3885 O O . GLN H 2 10 ? 23.780 2.714 52.080 1.00 38.42 10 GLN H O 1
ATOM 3891 N N . LYS H 2 11 ? 23.356 4.646 51.001 1.00 38.86 11 LYS H N 1
ATOM 3892 C CA . LYS H 2 11 ? 22.231 4.111 50.234 1.00 40.54 11 LYS H CA 1
ATOM 3893 C C . LYS H 2 11 ? 22.601 3.684 48.813 1.00 40.73 11 LYS H C 1
ATOM 3894 O O . LYS H 2 11 ? 21.733 3.279 48.035 1.00 40.76 11 LYS H O 1
ATOM 3900 N N . MET H 2 12 ? 23.883 3.771 48.472 1.00 39.36 12 MET H N 1
ATOM 3901 C CA . MET H 2 12 ? 24.334 3.396 47.134 1.00 39.06 12 MET H CA 1
ATOM 3902 C C . MET H 2 12 ? 24.525 1.884 46.987 1.00 40.27 12 MET H C 1
ATOM 3903 O O . MET H 2 12 ? 24.738 1.182 47.974 1.00 39.56 12 MET H O 1
ATOM 3908 N N . PRO H 2 13 ? 24.433 1.367 45.744 1.00 42.32 13 PRO H N 1
ATOM 3909 C CA . PRO H 2 13 ? 24.588 -0.060 45.421 1.00 43.73 13 PRO H CA 1
ATOM 3910 C C . PRO H 2 13 ? 26.027 -0.556 45.569 1.00 44.98 13 PRO H C 1
ATOM 3911 O O . PRO H 2 13 ? 26.571 -1.164 44.649 1.00 45.40 13 PRO H O 1
ATOM 3915 N N . PHE H 2 14 ? 26.642 -0.307 46.721 1.00 46.69 14 PHE H N 1
ATOM 3916 C CA . PHE H 2 14 ? 28.027 -0.721 46.935 1.00 48.92 14 PHE H CA 1
ATOM 3917 C C . PHE H 2 14 ? 28.181 -1.873 47.916 1.00 50.54 14 PHE H C 1
ATOM 3918 O O . PHE H 2 14 ? 29.293 -2.350 48.145 1.00 51.53 14 PHE H O 1
ATOM 3926 N N . TRP H 2 15 ? 27.077 -2.322 48.500 1.00 52.00 15 TRP H N 1
ATOM 3927 C CA . TRP H 2 15 ? 27.147 -3.408 49.468 1.00 54.09 15 TRP H CA 1
ATOM 3928 C C . TRP H 2 15 ? 26.077 -4.471 49.247 1.00 54.92 15 TRP H C 1
ATOM 3929 O O . TRP H 2 15 ? 25.246 -4.293 48.330 1.00 55.65 15 TRP H O 1
#

Secondary structure (DSSP, 8-state):
-TTSPPSHHHHHHHHHHHHHHTT--EEEEEETTSTT-BS-GGG-BTTEEEEE-SGGG-EEEEE-SSEEEEEEEETTEEEEEEEEGGGEEEEEETTT--EEEPPP-TTT-/-PPPSHHHHHHHHHHHHHTTT--EEEEEETTSTT-BS-GGG-BTTEEEEE-SGGG-EEEEE-SSEEEEEEEETTEEEEEEEEGGGEEEEEETTT--EEEPPP-TT--/-PPPSHHHHHHHHHHHHHTTT--EEEEEETTSTT-BS-GGG-BTTEEEEE-SGGG-EEEEE-SSEEEEEEEETTEEEEEEEEGGGEEEEEETTT--EEEPPP-GGG-/-PPPSHHHHHHHHHHHHHHTT--EEEEEETTSTT-BS-GGG-BTTEEEEE-SGGG-EEEEE-SSEEEEEEEETTEEEEEEEEGGGEEEEEETTT--EEEPPP-TT--/-PPPPHHHHTTSGGGGG-/-PPPPHHHHTTSTT-/-PPPPHHHHTT-S--/-PPPPHHHHTTSTT-

Foldseek 3Di:
DLPDADCQLVQVVVQVVVCVVVVFWKKWKFQQPDPPWDDDCVQADPRIHIGTPGVVAWAPWDSDSQWTWTWGADPRRIDITIGGSLGGQWMATPPPRPTDGDDHRPVSD/DDADCQLVQVVVQLVVQVVVVFWKKWKFQQPDPPWDDDCVQADPRIHIGTPGPVFWDPWDSDSQWTWTWGDDDNDIGIGIGGSLGTQWMAGPPPRPTDGDDDDDVRD/DDADCQLVLVVVQCVVQVVVVFWKKWKFQQVDPPWDDDCVQADPRIHIGTDGPVFWAPWDSDSQWTWTWGDDPNDTDTGIGGSLGTQWMATPVPRPTDGDDDDPVSD/DDADCLLVQVVVQVVVCVVVVFWKKWKFQCPDPPWDDPCVQADPRIHIGTDGPVFWAPWDSDSQWTWTWGDDPHRIHTGIGGSLGTQWMATPPPRPTDGDDDDPVSD/DDDDDPVGVCPDPCVVVD/DDDDDCVGVVPDPPD/DDDDDCVGVVPDDDD/DDDDDCVGVVPDPPD

Radius of gyration: 29.16 Å; Cα contacts (8 Å, |Δi|>4): 1020; chains: 8; bounding box: 76×52×76 Å

InterPro domains:
  IPR007481 Stringent starvation protein B [NF008769] (6-165)
  IPR007481 Stringent starvation protein B [PF04386] (9-165)
  IPR007481 Stringent starvation protein B [PIRSF005276] (4-165)
  IPR007481 Stringent starvation protein B [PTHR37486] (4-165)
  IPR036760 SspB-like superfamily [G3DSA:2.30.30.220] (1-118)
  IPR036760 SspB-like superfamily [SSF101738] (4-119)

Sequence (493 aa):
LSQLTPRRPYLLRAFYEWLLDNQLTPHLVVDVTLPGVQVPMEYARDGQIVLNIAPRAVGNLELANDEVRFNARFGGIPRQVSVPLAAVLAIYARENGAGTMFEPEAAYDQLTPRRPYLLRAFYEWLLDNQLTPHLVVDVTLPGVQVPMEYARDGQIVLNIAPRAVGNLELANDEVRFNARFGGIPRQVSVPLAAVLAIYARENGAGTMFEPEAAYDQLTPRRPYLLRAFYEWLLDNQLTPHLVVDVTLPGVQVPMEYARDGQIVLNIAPRAVGNLELANDEVRFNARFGGIPRQVSVPLAAVLAIYARENGAGTMFEPEAAYDQLTPRRPYLLRAFYEWLLDNQLTPHLVVDVTLPGVQVPMEYARDGQIVLNIAPRAVGNLELANDEVRFNARFGGIPRQVSVPLAAVLAIYARENGAGTMFEPEAAYDEAQPAPHQWQKMPFWQKVEAQPAPHQWQKMPFWEAQPAPHQWQKMPFWEAQPAPHQWQKMPFW

CATH classification: 2.30.30.220

Organism: Escherichia coli (strain K12) (NCBI:txid83333)

Solvent-accessible surface area: 23712 Å² total; per-residue (Å²): 153,116,147,38,64,31,56,17,3,15,18,1,68,9,13,26,82,7,0,48,83,23,168,19,18,0,0,0,0,0,34,14,104,57,123,59,23,114,20,4,119,106,31,14,116,145,27,40,1,2,0,1,0,10,82,148,4,22,31,129,51,77,26,24,72,94,43,0,79,4,59,6,66,2,63,25,86,80,76,138,0,17,0,27,3,33,0,0,55,0,0,6,0,59,78,76,2,16,10,34,98,17,109,125,28,101,73,56,168,194,53,63,28,74,14,3,14,35,2,67,7,10,20,90,15,0,48,79,19,149,18,21,0,0,0,6,0,35,14,101,48,116,50,27,113,17,2,112,108,36,13,114,152,31,47,0,1,0,1,0,8,84,194,5,24,31,120,50,78,28,29,74,93,38,0,68,5,48,9,115,8,45,59,102,88,81,147,4,11,0,25,2,30,0,0,61,1,0,33,0,85,82,62,21,19,26,31,135,18,142,120,43,85,60,48,177,204,45,65,29,61,17,2,14,23,1,68,8,15,27,82,1,0,53,80,19,158,19,18,0,0,0,13,0,27,8,69,54,37,2,17,8,15,3,111,113,35,11,107,142,33,51,1,1,0,1,0,6,82,200,4,27,28,125,43,84,27,28,73,38,8,0,68,5,59,6,123,7,64,39,104,97,86,80,0,4,0,18,2,35,0,0,61,1,0,33,0,82,83,76,20,18,19,36,131,18,118,128,26,100,72,64,167,211,53,66,27,77,14,2,11,34,1,66,9,9,24,84,17,0,45,74,20,148,20,20,0,1,0,8,0,33,14,107,67,116,46,27,111,17,3,118,101,36,12,119,149,32,44,1,2,0,2,0,8,86,183,5,26,27,123,50,78,28,28,69,92,39,0,68,5,46,8,115,8,59,48,105,90,86,141,4,15,0,26,2,36,0,0,62,2,0,34,0,85,82,76,18,21,29,32,134,15,138,126,37,78,68,50,172,28,7,6,3,17,8,104,22,0,50,163,6,73,0,70,136,124,60,97,48,8,12,23,8,122,93,2,92,171,19,79,21,138,89,50,8,13,22,11,119,91,3,91,163,22,84,11,167,80,50,6,11,17,10,119,86,6,90,170,26,73,14,164